Protein AF-A0A4Q0ZI10-F1 (afdb_monomer)

Mean predicted aligned error: 11.88 Å

Solvent-accessible surface area (backbone atoms only — not comparable to full-atom values): 21237 Å² total; per-residue (Å²): 135,79,87,71,70,82,77,55,60,79,70,40,54,77,77,42,49,92,31,51,46,81,50,98,59,22,42,35,40,39,65,46,79,42,56,95,40,67,41,63,69,38,67,67,49,51,52,46,52,50,51,53,43,54,53,48,50,50,61,55,42,74,75,45,93,69,91,76,90,76,72,87,70,71,38,37,42,35,36,36,51,48,44,45,38,29,43,36,31,68,70,36,78,41,59,39,31,39,37,42,33,68,66,56,88,39,81,83,46,70,76,54,60,30,53,34,40,38,38,32,54,26,38,28,62,17,35,44,36,38,34,80,82,84,81,77,68,86,72,69,45,37,31,46,31,42,39,39,31,53,27,39,30,60,26,42,37,36,40,29,32,30,38,31,48,29,37,40,40,34,48,32,40,30,53,25,36,39,34,35,38,48,17,34,41,52,23,5,67,54,95,93,36,85,40,50,30,48,40,32,45,29,38,33,51,21,43,40,34,35,32,49,18,37,32,57,24,29,37,34,33,40,55,20,38,32,59,24,49,36,34,34,32,44,17,35,22,53,28,10,47,40,44,83,47,39,48,69,72,45,70,55,40,57,58,71,48,40,41,53,87,34,74,55,3,53,75,57,29,51,43,61,32,27,48,53,54,20,50,36,28,49,75,70,69,37,52,61,64,17,53,55,30,48,48,52,22,52,55,35,49,54,66,69,51,56,52,80,63,33,66,76,63,77,70,70,61,70,66,64,54,52,57,46,49,55,46,52,50,40,42,76,40,16,58,66,35,66,36,37,67,52,18,52,51,48,49,53,48,52,10,49,51,51,36,57,76,69,70,48,74,59,55,54,93,92,36,80,36,60,65,63,42,51,46,61,61,43,87,82,62,56,60,75,79,41,81,66,36,65,65,61,47,50,52,53,51,54,52,50,53,51,40,52,52,43,29,54,48,7,44,52,56,75,66,51,125

Structure (mmCIF, N/CA/C/O backbone):
data_AF-A0A4Q0ZI10-F1
#
_entry.id   AF-A0A4Q0ZI10-F1
#
loop_
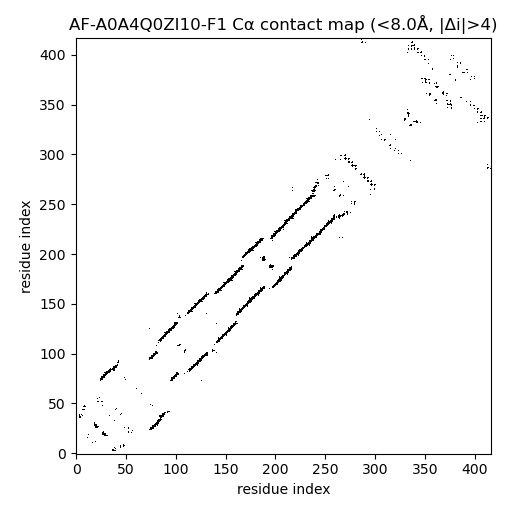_atom_site.group_PDB
_atom_site.id
_atom_site.type_symbol
_atom_site.label_atom_id
_atom_site.label_alt_id
_atom_site.label_comp_id
_atom_site.label_asym_id
_atom_site.label_entity_id
_atom_site.label_seq_id
_atom_site.pdbx_PDB_ins_code
_atom_site.Cartn_x
_atom_site.Cartn_y
_atom_site.Cartn_z
_atom_site.occupancy
_atom_site.B_iso_or_equiv
_atom_site.auth_seq_id
_atom_site.auth_comp_id
_atom_site.auth_asym_id
_atom_site.auth_atom_id
_atom_site.pdbx_PDB_model_num
ATOM 1 N N . MET A 1 1 ? 3.842 -0.260 34.507 1.00 28.00 1 MET A N 1
ATOM 2 C CA . MET A 1 1 ? 2.414 -0.324 34.875 1.00 28.00 1 MET A CA 1
ATOM 3 C C . MET A 1 1 ? 1.995 1.077 35.275 1.00 28.00 1 MET A C 1
ATOM 5 O O . MET A 1 1 ? 2.098 1.433 36.440 1.00 28.00 1 MET A O 1
ATOM 9 N N . GLU A 1 2 ? 1.650 1.911 34.297 1.00 27.67 2 GLU A N 1
ATOM 10 C CA . GLU A 1 2 ? 0.972 3.178 34.580 1.00 27.67 2 GLU A CA 1
ATOM 11 C C . GLU A 1 2 ? -0.482 2.866 34.932 1.00 27.67 2 GLU A C 1
ATOM 13 O O . GLU A 1 2 ? -1.089 1.981 34.328 1.00 27.67 2 GLU A O 1
ATOM 18 N N . ASN A 1 3 ? -1.009 3.549 35.946 1.00 25.42 3 ASN A N 1
ATOM 19 C CA . ASN A 1 3 ? -2.356 3.347 36.463 1.00 25.42 3 ASN A CA 1
ATOM 20 C C . ASN A 1 3 ? -3.404 3.578 35.359 1.00 25.42 3 ASN A C 1
ATOM 22 O O . ASN A 1 3 ? -3.768 4.717 35.067 1.00 25.42 3 ASN A O 1
ATOM 26 N N . LEU A 1 4 ? -3.907 2.491 34.769 1.00 32.28 4 LEU A N 1
ATOM 27 C CA . LEU A 1 4 ? -5.128 2.482 33.966 1.00 32.28 4 LEU A CA 1
ATOM 28 C C . LEU A 1 4 ? -6.289 2.862 34.891 1.00 32.28 4 LEU A C 1
ATOM 30 O O . LEU A 1 4 ? -6.751 2.050 35.691 1.00 32.28 4 LEU A O 1
ATOM 34 N N . LYS A 1 5 ? -6.745 4.116 34.827 1.00 37.66 5 LYS A N 1
ATOM 35 C CA . LYS A 1 5 ? -8.035 4.482 35.415 1.00 37.66 5 LYS A CA 1
ATOM 36 C C . LYS A 1 5 ? -9.117 3.828 34.563 1.00 37.66 5 LYS A C 1
ATOM 38 O O . LYS A 1 5 ? -9.293 4.187 33.404 1.00 37.66 5 LYS A O 1
ATOM 43 N N . ILE A 1 6 ? -9.808 2.854 35.144 1.00 42.22 6 ILE A N 1
ATOM 44 C CA . ILE A 1 6 ? -10.979 2.224 34.537 1.00 42.22 6 ILE A CA 1
ATOM 45 C C . ILE A 1 6 ? -12.059 3.304 34.428 1.00 42.22 6 ILE A C 1
ATOM 47 O O . ILE A 1 6 ? -12.476 3.873 35.437 1.00 42.22 6 ILE A O 1
ATOM 51 N N . PHE A 1 7 ? -12.457 3.626 33.200 1.00 46.78 7 PHE A N 1
ATOM 52 C CA . PHE A 1 7 ? -13.533 4.571 32.931 1.00 46.78 7 PHE A CA 1
ATOM 53 C C . PHE A 1 7 ? -14.871 3.927 33.317 1.00 46.78 7 PHE A C 1
ATOM 55 O O . PHE A 1 7 ? -15.153 2.804 32.899 1.00 46.78 7 PHE A O 1
ATOM 62 N N . ASP A 1 8 ? -15.670 4.621 34.130 1.00 53.69 8 ASP A N 1
ATOM 63 C CA . ASP A 1 8 ? -16.964 4.135 34.610 1.00 53.69 8 ASP A CA 1
ATOM 64 C C . ASP A 1 8 ? -18.114 4.979 34.043 1.00 53.69 8 ASP A C 1
ATOM 66 O O . ASP A 1 8 ? -18.379 6.097 34.490 1.00 53.69 8 ASP A O 1
ATOM 70 N N . ILE A 1 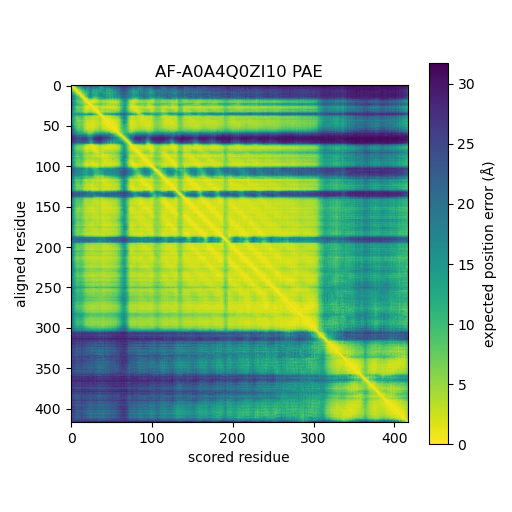9 ? -18.815 4.420 33.058 1.00 54.38 9 ILE A N 1
ATOM 71 C CA . ILE A 1 9 ? -19.939 5.048 32.358 1.00 54.38 9 ILE A CA 1
ATOM 72 C C . ILE A 1 9 ? -21.103 5.369 33.301 1.00 54.38 9 ILE A C 1
ATOM 74 O O . ILE A 1 9 ? -21.800 6.348 33.056 1.00 54.38 9 ILE A O 1
ATOM 78 N N . GLN A 1 10 ? -21.315 4.624 34.395 1.00 49.50 10 GLN A N 1
ATOM 79 C CA . GLN A 1 10 ? -22.439 4.903 35.306 1.00 4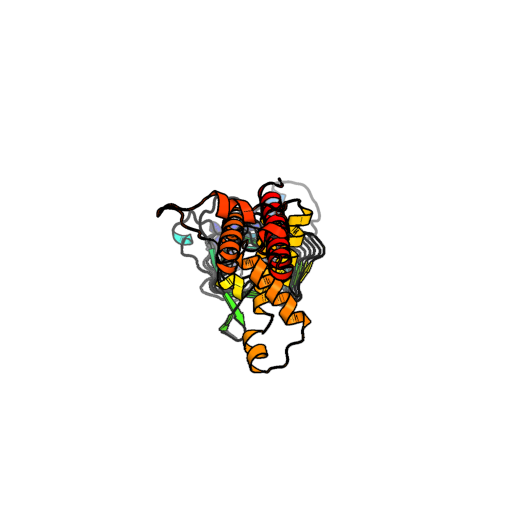9.50 10 GLN A CA 1
ATOM 80 C C . GLN A 1 10 ? -22.256 6.228 36.059 1.00 49.50 10 GLN A C 1
ATOM 82 O O . GLN A 1 10 ? -23.202 7.006 36.193 1.00 49.50 10 GLN A O 1
ATOM 87 N N . ASN A 1 11 ? -21.024 6.532 36.471 1.00 49.50 11 ASN A N 1
ATOM 88 C CA . ASN A 1 11 ? -20.664 7.840 37.020 1.00 49.50 11 ASN A CA 1
ATOM 89 C C . ASN A 1 11 ? -20.583 8.924 35.927 1.00 49.50 11 ASN A C 1
ATOM 91 O O . ASN A 1 11 ? -20.808 10.101 36.197 1.00 49.50 11 ASN A O 1
ATOM 95 N N . PHE A 1 12 ? -20.314 8.534 34.678 1.00 51.00 12 PHE A N 1
ATOM 96 C CA . PHE A 1 12 ? -20.244 9.446 33.537 1.00 51.00 12 PHE A CA 1
ATOM 97 C C . PHE A 1 12 ? -21.630 9.934 33.071 1.00 51.00 12 PHE A C 1
ATOM 99 O O . PHE A 1 12 ? -21.793 11.112 32.762 1.00 51.00 12 PHE A O 1
ATOM 106 N N . THR A 1 13 ? -22.660 9.077 33.097 1.00 50.62 13 THR A N 1
ATOM 107 C CA . THR A 1 13 ? -24.031 9.426 32.669 1.00 50.62 13 THR A CA 1
ATOM 108 C C . THR A 1 13 ? -24.703 10.510 33.517 1.00 50.62 13 THR A C 1
ATOM 110 O O . THR A 1 13 ? -25.575 11.210 33.011 1.00 50.62 13 THR A O 1
ATOM 113 N N . SER A 1 14 ? -24.303 10.690 34.781 1.00 51.66 14 SER A N 1
ATOM 114 C CA . SER A 1 14 ? -24.867 11.726 35.661 1.00 51.66 14 SER A CA 1
ATOM 115 C C . SER A 1 14 ? -24.139 13.072 35.571 1.00 51.66 14 SER A C 1
ATOM 117 O O . SER A 1 14 ? -24.753 14.099 35.841 1.00 51.66 14 SER A O 1
ATOM 119 N N . SER A 1 15 ? -22.854 13.090 35.188 1.00 46.22 15 SER A N 1
ATOM 120 C CA . SER A 1 15 ? -22.046 14.319 35.059 1.00 46.22 15 SER A CA 1
ATOM 121 C C . SER A 1 15 ? -21.873 14.825 33.621 1.00 46.22 15 SER A C 1
ATOM 123 O O . SER A 1 15 ? -21.526 15.987 33.444 1.00 46.22 15 SER A O 1
ATOM 125 N N . TYR A 1 16 ? -22.125 13.994 32.602 1.00 55.31 16 TYR A N 1
ATOM 126 C CA . TYR A 1 16 ? -21.887 14.312 31.184 1.00 55.31 16 TYR A CA 1
ATOM 127 C C . TYR A 1 16 ? -23.064 13.919 30.276 1.00 55.31 16 TYR A C 1
ATOM 129 O O . TYR A 1 16 ? -22.864 13.541 29.121 1.00 55.31 16 TYR A O 1
ATOM 137 N N . SER A 1 17 ? -24.302 13.989 30.775 1.00 61.84 17 SER A N 1
ATOM 138 C CA . SER A 1 17 ? -25.505 13.636 30.000 1.00 61.84 17 SER A CA 1
ATOM 139 C C . SER A 1 17 ? -25.621 14.404 28.676 1.00 61.84 17 SER A C 1
ATOM 141 O O . SER A 1 17 ? -26.095 13.847 27.692 1.00 61.84 17 SER A O 1
ATOM 143 N N . GLU A 1 18 ? -25.122 15.641 28.615 1.00 71.81 18 GLU A N 1
ATOM 144 C CA . GLU A 1 18 ? -25.106 16.473 27.402 1.00 71.81 18 GLU A CA 1
ATOM 145 C C . GLU A 1 18 ? -24.192 15.922 26.291 1.00 71.81 18 GLU A C 1
ATOM 147 O O . GLU A 1 18 ? -24.381 16.230 25.115 1.00 71.81 18 GLU A O 1
ATOM 152 N N . HIS A 1 19 ? -23.229 15.069 26.649 1.00 79.88 19 HIS A N 1
ATOM 153 C CA . HIS A 1 19 ? -22.246 14.479 25.738 1.00 79.88 19 HIS A CA 1
ATOM 154 C C . HIS A 1 19 ? -22.613 13.068 25.280 1.00 79.88 19 HIS A C 1
ATOM 156 O O . HIS A 1 19 ? -21.929 12.512 24.422 1.00 79.88 19 HIS A O 1
ATOM 162 N N . ILE A 1 20 ? -23.655 12.462 25.850 1.00 84.06 20 ILE A N 1
ATOM 163 C CA . ILE A 1 20 ? -24.073 11.104 25.510 1.00 84.06 20 ILE A CA 1
ATOM 164 C C . ILE A 1 20 ? -25.429 11.154 24.828 1.00 84.06 20 ILE A C 1
ATOM 166 O O . ILE A 1 20 ? -26.425 11.590 25.401 1.00 84.06 20 ILE A O 1
ATOM 170 N N . ARG A 1 21 ? -25.488 10.623 23.610 1.00 85.19 21 ARG A N 1
ATOM 171 C CA . ARG A 1 21 ? -26.727 10.465 22.860 1.00 85.19 21 ARG A CA 1
ATOM 172 C C . ARG A 1 21 ? -26.992 8.994 22.590 1.00 85.19 21 ARG A C 1
ATOM 174 O O . ARG A 1 21 ? -26.249 8.333 21.869 1.00 85.19 21 ARG A O 1
ATOM 181 N N . PHE A 1 22 ? -28.101 8.494 23.114 1.00 84.06 22 PHE A N 1
ATOM 182 C CA . PHE A 1 22 ? -28.576 7.157 22.784 1.00 84.06 22 PHE A CA 1
ATOM 183 C C . PHE A 1 22 ? -29.289 7.162 21.432 1.00 84.06 22 PHE A C 1
ATOM 185 O O . PHE A 1 22 ? -30.086 8.050 21.119 1.00 84.06 22 PHE A O 1
ATOM 192 N N . LYS A 1 23 ? -28.971 6.162 20.616 1.00 81.62 23 LYS A N 1
ATOM 193 C CA . LYS A 1 23 ? -29.624 5.856 19.345 1.00 81.62 23 LYS A CA 1
ATOM 194 C C . LYS A 1 23 ? -30.347 4.522 19.499 1.00 81.62 23 LYS A C 1
ATOM 196 O O . LYS A 1 23 ? -30.020 3.731 20.379 1.00 81.62 23 LYS A O 1
ATOM 201 N N . LYS A 1 24 ? -31.297 4.244 18.605 1.00 73.38 24 LYS A N 1
ATOM 202 C CA . LYS A 1 24 ? -32.014 2.959 18.573 1.00 73.38 24 LYS A CA 1
ATOM 203 C C . LYS A 1 24 ? -31.049 1.759 18.601 1.00 73.38 24 LYS A C 1
ATOM 205 O O . LYS A 1 24 ? -31.244 0.805 19.357 1.00 73.38 24 LYS A O 1
ATOM 210 N N . ASP A 1 25 ? -29.959 1.875 17.847 1.00 82.75 25 ASP A N 1
ATOM 211 C CA . ASP A 1 25 ? -29.010 0.784 17.619 1.00 82.75 25 ASP A CA 1
ATOM 212 C C . ASP A 1 25 ? -27.670 0.991 18.341 1.00 82.75 25 ASP A C 1
ATOM 214 O O . ASP A 1 25 ? -26.714 0.261 18.091 1.00 82.75 25 ASP A O 1
ATOM 218 N N . GLY A 1 26 ? -27.558 1.977 19.242 1.00 89.00 26 GLY A N 1
ATOM 219 C CA . GLY A 1 26 ? -26.256 2.283 19.824 1.00 89.00 26 GLY A CA 1
ATOM 220 C C . GLY A 1 26 ? -26.166 3.497 20.737 1.00 89.00 26 GLY A C 1
ATOM 221 O O . GLY A 1 26 ? -27.158 4.058 21.198 1.00 89.00 26 GLY A O 1
ATOM 222 N N . ILE A 1 27 ? -24.930 3.905 20.988 1.00 90.12 27 ILE A N 1
ATOM 223 C CA . ILE A 1 27 ? -24.558 5.045 21.819 1.00 90.12 27 ILE A CA 1
ATOM 224 C C . ILE A 1 27 ? -23.553 5.914 21.065 1.00 90.12 27 ILE A C 1
ATOM 226 O O . ILE A 1 27 ? -22.603 5.421 20.459 1.00 90.12 27 ILE A O 1
ATOM 230 N N . GLU A 1 28 ? -23.770 7.220 21.104 1.00 91.00 28 GLU A N 1
ATOM 231 C CA . GLU A 1 28 ? -22.829 8.226 20.634 1.00 91.00 28 GLU A CA 1
ATOM 232 C C . GLU A 1 28 ? -22.304 9.009 21.837 1.00 91.00 28 GLU A C 1
ATOM 234 O O . GLU A 1 28 ? -23.081 9.498 22.656 1.00 91.00 28 GLU A O 1
ATOM 239 N N . ILE A 1 29 ? -20.984 9.100 21.940 1.00 89.69 29 ILE A N 1
ATOM 240 C CA . ILE A 1 29 ? -20.258 9.866 22.946 1.00 89.69 29 ILE A CA 1
ATOM 241 C C . ILE A 1 29 ? -19.563 11.000 22.198 1.00 89.69 29 ILE A C 1
ATOM 243 O O . ILE A 1 29 ? -18.750 10.736 21.313 1.00 89.69 29 ILE A O 1
ATOM 247 N N . SER A 1 30 ? -19.893 12.242 22.540 1.00 87.56 30 SER A N 1
ATOM 248 C CA . SER A 1 30 ? -19.529 13.428 21.767 1.00 87.56 30 SER A CA 1
ATOM 249 C C . SER A 1 30 ? -18.726 14.440 22.581 1.00 87.56 30 SER A C 1
ATOM 251 O O . SER A 1 30 ? -19.119 14.809 23.684 1.00 87.56 30 SER A O 1
ATOM 253 N N . CYS A 1 31 ? -17.617 14.934 22.025 1.00 82.81 31 CYS A N 1
ATOM 254 C CA . CYS A 1 31 ? -16.798 16.019 22.594 1.00 82.81 31 CYS A CA 1
ATOM 255 C C . CYS A 1 31 ? -16.247 15.743 24.009 1.00 82.81 31 CYS A C 1
ATOM 257 O O . CYS A 1 31 ? -16.017 16.665 24.789 1.00 82.81 31 CYS A O 1
ATOM 259 N N . VAL A 1 32 ? -16.031 14.470 24.350 1.00 82.31 32 VAL A N 1
ATOM 260 C CA . VAL A 1 32 ? -15.429 14.068 25.631 1.00 82.31 32 VAL A CA 1
ATOM 261 C C . VAL A 1 32 ? -13.906 14.091 25.537 1.00 82.31 32 VAL A C 1
ATOM 263 O O . VAL A 1 32 ? -13.332 13.550 24.591 1.00 82.31 32 VAL A O 1
ATOM 266 N N . ASP A 1 33 ? -13.252 14.681 26.537 1.00 82.25 33 ASP A N 1
ATOM 267 C CA . ASP A 1 33 ? -11.798 14.664 26.670 1.00 82.25 33 ASP A CA 1
ATOM 268 C C . ASP A 1 33 ? -11.329 13.469 27.524 1.00 82.25 33 ASP A C 1
ATOM 270 O O . ASP A 1 33 ? -11.471 13.455 28.749 1.00 82.25 33 ASP A O 1
ATOM 274 N N . PHE A 1 34 ? -10.751 12.462 26.866 1.00 79.19 34 PHE A N 1
ATOM 275 C CA . PHE A 1 34 ? -10.130 11.297 27.499 1.00 79.19 34 PHE A CA 1
ATOM 276 C C . PHE A 1 34 ? -8.624 11.486 27.756 1.00 79.19 34 PHE A C 1
ATOM 278 O O . PHE A 1 34 ? -7.974 10.561 28.245 1.00 79.19 34 PHE A O 1
ATOM 285 N N . ASN A 1 35 ? -8.042 12.657 27.462 1.00 72.88 35 ASN A N 1
ATOM 286 C CA . ASN A 1 35 ? -6.590 12.875 27.447 1.00 72.88 35 ASN A CA 1
ATOM 287 C C . ASN A 1 35 ? -5.902 12.647 28.797 1.00 72.88 35 ASN A C 1
ATOM 289 O O . ASN A 1 35 ? -4.712 12.328 28.839 1.00 72.88 35 ASN A O 1
ATOM 293 N N . ASN A 1 36 ? -6.643 12.767 29.900 1.00 63.75 36 ASN A N 1
ATOM 294 C CA . ASN A 1 36 ? -6.121 12.571 31.253 1.00 63.75 36 ASN A CA 1
ATOM 295 C C . ASN A 1 36 ? -5.800 11.099 31.584 1.00 63.75 36 ASN A C 1
ATOM 297 O O . ASN A 1 36 ? -5.317 10.815 32.684 1.00 63.75 36 ASN A O 1
ATOM 301 N N . THR A 1 37 ? -6.084 10.157 30.677 1.00 64.88 37 THR A N 1
ATOM 302 C CA . THR A 1 37 ? -5.908 8.712 30.885 1.00 64.88 37 THR A CA 1
ATOM 303 C C . THR A 1 37 ? -5.580 7.979 29.582 1.00 64.88 37 THR A C 1
ATOM 305 O O . THR A 1 37 ? -6.057 8.352 28.515 1.00 64.88 37 THR A O 1
ATOM 308 N N . ASN A 1 38 ? -4.821 6.882 29.660 1.00 74.56 38 ASN A N 1
ATOM 309 C CA . ASN A 1 38 ? -4.748 5.918 28.558 1.00 74.56 38 ASN A CA 1
ATOM 310 C C . ASN A 1 38 ? -6.126 5.263 28.395 1.00 74.56 38 ASN A C 1
ATOM 312 O O . ASN A 1 38 ? -6.563 4.544 29.296 1.00 74.56 38 ASN A O 1
ATOM 316 N N . PHE A 1 39 ? -6.815 5.519 27.279 1.00 86.31 39 PHE A N 1
ATOM 317 C CA . PHE A 1 39 ? -8.137 4.952 27.040 1.00 86.31 39 PHE A CA 1
ATOM 318 C C . PHE A 1 39 ? -8.002 3.486 26.615 1.00 86.31 39 PHE A C 1
ATOM 320 O O . PHE A 1 39 ? -7.375 3.159 25.603 1.00 86.31 39 PHE A O 1
ATOM 327 N N . SER A 1 40 ? -8.579 2.596 27.417 1.00 88.62 40 SER A N 1
ATOM 328 C CA . SER A 1 40 ? -8.694 1.171 27.117 1.00 88.62 40 SER A CA 1
ATOM 329 C C . SER A 1 40 ? -10.088 0.912 26.564 1.00 88.62 40 SER A C 1
ATOM 331 O O . SER A 1 40 ? -11.078 1.061 27.280 1.00 88.62 40 SER A O 1
ATOM 333 N N . LEU A 1 41 ? -10.170 0.534 25.290 1.00 89.06 41 LEU A N 1
ATOM 334 C CA . LEU A 1 41 ? -11.407 0.018 24.716 1.00 89.06 41 LEU A CA 1
ATOM 335 C C . LEU A 1 41 ? -11.447 -1.488 24.988 1.00 89.06 41 LEU A C 1
ATOM 337 O O . LEU A 1 41 ? -11.023 -2.309 24.175 1.00 89.06 41 LEU A O 1
ATOM 341 N N . ASP A 1 42 ? -11.920 -1.827 26.182 1.00 89.75 42 ASP A N 1
ATOM 342 C CA . ASP A 1 42 ? -12.027 -3.195 26.672 1.00 89.75 42 ASP A CA 1
ATOM 343 C C . ASP A 1 42 ? -13.481 -3.656 26.827 1.00 89.75 42 ASP A C 1
ATOM 345 O O . ASP A 1 42 ? -14.447 -2.891 26.750 1.00 89.75 42 ASP A O 1
ATOM 349 N N . ASN A 1 43 ? -13.638 -4.955 27.067 1.00 85.75 43 ASN A N 1
ATOM 350 C CA . ASN A 1 43 ? -14.931 -5.571 27.321 1.00 85.75 43 ASN A CA 1
ATOM 351 C C . ASN A 1 43 ? -15.659 -4.967 28.530 1.00 85.75 43 ASN A C 1
ATOM 353 O O . ASN A 1 43 ? -16.886 -5.032 28.571 1.00 85.75 43 ASN A O 1
ATOM 357 N N . HIS A 1 44 ? -14.956 -4.399 29.517 1.00 86.94 44 HIS A N 1
ATOM 358 C CA . HIS A 1 44 ? -15.615 -3.745 30.646 1.00 86.94 44 HIS A CA 1
ATOM 359 C C . HIS A 1 44 ? -16.332 -2.477 30.171 1.00 86.94 44 HIS A C 1
ATOM 361 O O . HIS A 1 44 ? -17.547 -2.377 30.353 1.00 86.94 44 HIS A O 1
ATOM 367 N N . PHE A 1 45 ? -15.624 -1.578 29.482 1.00 88.31 45 PHE A N 1
ATOM 368 C CA . PHE A 1 45 ? -16.203 -0.375 28.882 1.00 88.31 45 PHE A CA 1
ATOM 369 C C . PHE A 1 45 ? -17.347 -0.717 27.914 1.00 88.31 45 PHE A C 1
ATOM 371 O O . PHE A 1 45 ? -18.453 -0.189 28.030 1.00 88.31 45 PHE A O 1
ATOM 378 N N . ILE A 1 46 ? -17.129 -1.673 27.006 1.00 88.06 46 ILE A N 1
ATOM 379 C CA . ILE A 1 46 ? -18.140 -2.088 26.022 1.00 88.06 46 ILE A CA 1
ATOM 380 C C . ILE A 1 46 ? -19.394 -2.644 26.711 1.00 88.06 46 ILE A C 1
ATOM 382 O O . ILE A 1 46 ? -20.520 -2.296 26.348 1.00 88.06 46 ILE A O 1
ATOM 386 N N . ASN A 1 47 ? -19.237 -3.474 27.745 1.00 86.75 47 ASN A N 1
ATOM 387 C CA . ASN A 1 47 ? -20.379 -4.006 28.487 1.00 86.75 47 ASN A CA 1
ATOM 388 C C . ASN A 1 47 ? -21.134 -2.919 29.256 1.00 86.75 47 ASN A C 1
ATOM 390 O O . ASN A 1 47 ? -22.350 -3.032 29.425 1.00 86.75 47 ASN A O 1
ATOM 394 N N . GLN A 1 48 ? -20.452 -1.869 29.713 1.00 86.81 48 GLN A N 1
ATOM 395 C CA . GLN A 1 48 ? -21.119 -0.713 30.298 1.00 86.81 48 GLN A CA 1
ATOM 396 C C . GLN A 1 48 ? -21.934 0.062 29.251 1.00 86.81 48 GLN A C 1
ATOM 398 O O . GLN A 1 48 ? -23.102 0.352 29.513 1.00 86.81 48 GLN A O 1
ATOM 403 N N . CYS A 1 49 ? -21.391 0.295 28.048 1.00 87.19 49 CYS A N 1
ATOM 404 C CA . CYS A 1 49 ? -22.150 0.860 26.924 1.00 87.19 49 CYS A CA 1
ATOM 405 C C . CYS A 1 49 ? -23.406 0.031 26.627 1.00 87.19 49 CYS A C 1
ATOM 407 O O . CYS A 1 49 ? -24.506 0.574 26.569 1.00 87.19 49 CYS A O 1
ATOM 409 N N . ARG A 1 50 ? -23.273 -1.299 26.521 1.00 86.06 50 ARG A N 1
ATOM 410 C CA . ARG A 1 50 ? -24.417 -2.202 26.297 1.00 86.06 50 ARG A CA 1
ATOM 411 C C . ARG A 1 50 ? -25.471 -2.097 27.389 1.00 86.06 50 ARG A C 1
ATOM 413 O O . ARG A 1 50 ? -26.658 -2.059 27.087 1.00 86.06 50 ARG A O 1
ATOM 420 N N . LYS A 1 51 ? -25.064 -2.063 28.662 1.00 85.44 51 LYS A N 1
ATOM 421 C CA . LYS A 1 51 ? -26.002 -1.904 29.784 1.00 85.44 51 LYS A CA 1
ATOM 422 C C . LYS A 1 51 ? -26.767 -0.586 29.681 1.00 85.44 51 LYS A C 1
ATOM 424 O O . LYS A 1 51 ? -27.982 -0.607 29.848 1.00 85.44 51 LYS A O 1
ATOM 429 N N . ALA A 1 52 ? -26.077 0.510 29.366 1.00 83.50 52 ALA A N 1
ATOM 430 C CA . ALA A 1 52 ? -26.691 1.825 29.206 1.00 83.50 52 ALA A CA 1
ATOM 431 C C . ALA A 1 52 ? -27.683 1.854 28.028 1.00 83.50 52 ALA A C 1
ATOM 433 O O . ALA A 1 52 ? -28.833 2.245 28.207 1.00 83.50 52 ALA A O 1
ATOM 434 N N . VAL A 1 53 ? -27.289 1.335 26.858 1.00 84.38 53 VAL A N 1
ATOM 435 C CA . VAL A 1 53 ? -28.171 1.229 25.680 1.00 84.38 53 VAL A CA 1
ATOM 436 C C . VAL A 1 53 ? -29.398 0.366 25.981 1.00 84.38 53 VAL A C 1
ATOM 438 O O . VAL A 1 53 ? -30.518 0.764 25.680 1.00 84.38 53 VAL A O 1
ATOM 441 N N . ASN A 1 54 ? -29.221 -0.790 26.625 1.00 82.25 54 ASN A N 1
ATOM 442 C CA . ASN A 1 54 ? -30.333 -1.681 26.968 1.00 82.25 54 ASN A CA 1
ATOM 443 C C . ASN A 1 54 ? -31.284 -1.074 28.008 1.00 82.25 54 ASN A C 1
ATOM 445 O O . ASN A 1 54 ? -32.485 -1.342 27.973 1.00 82.25 54 ASN A O 1
ATOM 449 N N . GLN A 1 55 ? -30.766 -0.276 28.943 1.00 81.00 55 GLN A N 1
ATOM 450 C CA . GLN A 1 55 ? -31.593 0.449 29.902 1.00 81.00 55 GLN A CA 1
ATOM 451 C C . GLN A 1 55 ? -32.446 1.506 29.195 1.00 81.00 55 GLN A C 1
ATOM 453 O O . GLN A 1 55 ? -33.650 1.564 29.436 1.00 81.00 55 GLN A O 1
ATOM 458 N N . GLU A 1 56 ? -31.866 2.263 28.264 1.00 79.19 56 GLU A N 1
ATOM 459 C CA . GLU A 1 56 ? -32.630 3.236 27.481 1.00 79.19 56 GLU A CA 1
ATOM 460 C C . GLU A 1 56 ? -33.622 2.579 26.523 1.00 79.19 56 GLU A C 1
ATOM 462 O O . GLU A 1 56 ? -34.769 3.009 26.447 1.00 79.19 56 GLU A O 1
ATOM 467 N N . ARG A 1 57 ? -33.260 1.471 25.862 1.00 77.94 57 ARG A N 1
ATOM 468 C CA . ARG A 1 57 ? -34.209 0.681 25.054 1.00 77.94 57 ARG A CA 1
ATOM 469 C C . ARG A 1 57 ? -35.436 0.271 25.861 1.00 77.94 57 ARG A C 1
ATOM 471 O O . ARG A 1 57 ? -36.548 0.359 25.351 1.00 77.94 57 ARG A O 1
ATOM 478 N N . ARG A 1 58 ? -35.262 -0.121 27.129 1.00 72.81 58 ARG A N 1
ATOM 479 C CA . ARG A 1 58 ? -36.392 -0.433 28.018 1.00 72.81 58 ARG A CA 1
ATOM 480 C C . ARG A 1 58 ? -37.273 0.788 28.271 1.00 72.81 58 ARG A C 1
ATOM 482 O O . ARG A 1 58 ? -38.492 0.652 28.201 1.00 72.81 58 ARG A O 1
ATOM 489 N N . ASN A 1 59 ? -36.681 1.963 28.487 1.00 68.12 59 ASN A N 1
ATOM 490 C CA . ASN A 1 59 ? -37.424 3.220 28.620 1.00 68.12 59 ASN A CA 1
ATOM 491 C C . ASN A 1 59 ? -38.216 3.551 27.342 1.00 68.12 59 ASN A C 1
ATOM 493 O O . ASN A 1 59 ? -39.383 3.924 27.434 1.00 68.12 59 ASN A O 1
ATOM 497 N N . PHE A 1 60 ? -37.627 3.342 26.158 1.00 63.28 60 PHE A N 1
ATOM 498 C CA . PHE A 1 60 ? -38.316 3.500 24.870 1.00 63.28 60 PHE A CA 1
ATOM 499 C C . PHE A 1 60 ? -39.439 2.468 24.674 1.00 63.28 60 PHE A C 1
ATOM 501 O O . PHE A 1 60 ? -40.537 2.828 24.266 1.00 63.28 60 PHE A O 1
ATOM 508 N N . SER A 1 61 ? -39.210 1.199 25.020 1.00 57.94 61 SER A N 1
ATOM 509 C CA . SER A 1 61 ? -40.217 0.132 24.903 1.00 57.94 61 SER A CA 1
ATOM 510 C C . SER A 1 61 ? -41.370 0.261 25.908 1.00 57.94 61 SER A C 1
ATOM 512 O O . SER A 1 61 ? -42.463 -0.225 25.659 1.00 57.94 61 SER A O 1
ATOM 514 N N . LEU A 1 62 ? -41.188 0.963 27.032 1.00 51.75 62 LEU A N 1
ATOM 515 C CA . LEU A 1 62 ? -42.294 1.289 27.942 1.00 51.75 62 LEU A CA 1
ATOM 516 C C . LEU A 1 62 ? -43.276 2.314 27.338 1.00 51.75 62 LEU A C 1
ATOM 518 O O . LEU A 1 62 ? -44.408 2.409 27.809 1.00 51.75 62 LEU A O 1
ATOM 522 N N . LEU A 1 63 ? -42.877 3.039 26.284 1.00 49.41 63 LEU A N 1
ATOM 523 C CA . LEU A 1 63 ? -43.755 3.887 25.466 1.00 49.41 63 LEU A CA 1
ATOM 524 C C . LEU A 1 63 ? -44.420 3.126 24.302 1.00 49.41 63 LEU A C 1
ATOM 526 O O . LEU A 1 63 ? -45.463 3.563 23.819 1.00 49.41 63 LEU A O 1
ATOM 530 N N . GLU A 1 64 ? -43.882 1.974 23.893 1.00 46.78 64 GLU A N 1
ATOM 531 C CA . GLU A 1 64 ? -44.442 1.106 22.850 1.00 46.78 64 GLU A CA 1
ATOM 532 C C . GLU A 1 64 ? -44.690 -0.305 23.406 1.00 46.78 64 GLU A C 1
ATOM 534 O O . GLU A 1 64 ? -43.820 -1.172 23.405 1.00 46.78 64 GLU A O 1
ATOM 539 N N . LEU A 1 65 ? -45.916 -0.536 23.889 1.00 43.59 65 LEU A N 1
ATOM 540 C CA . LEU A 1 65 ? -46.419 -1.838 24.339 1.00 43.59 65 LEU A CA 1
ATOM 541 C C . LEU A 1 65 ? -46.294 -2.913 23.240 1.00 43.59 65 LEU A C 1
ATOM 543 O O . LEU A 1 65 ? -47.251 -3.185 22.520 1.00 43.59 65 LEU A O 1
ATOM 547 N N . SER A 1 66 ? -45.157 -3.600 23.166 1.00 38.44 66 SER A N 1
ATOM 548 C CA . SER A 1 66 ? -45.108 -5.007 22.763 1.00 38.44 66 SER A CA 1
ATOM 549 C C . SER A 1 66 ? -43.779 -5.657 23.125 1.00 38.44 66 SER A C 1
ATOM 551 O O . SER A 1 66 ? -42.700 -5.147 22.847 1.00 38.44 66 SER A O 1
ATOM 553 N N . SER A 1 67 ? -43.917 -6.822 23.748 1.00 42.41 67 SER A N 1
ATOM 554 C CA . SER A 1 67 ? -42.891 -7.809 24.047 1.00 42.41 67 SER A CA 1
ATOM 555 C C . SER A 1 67 ? -42.011 -8.123 22.840 1.00 42.41 67 SER A C 1
ATOM 557 O O . SER A 1 67 ? -42.542 -8.259 21.748 1.00 42.41 67 SER A O 1
ATOM 559 N N . HIS A 1 68 ? -40.717 -8.366 23.062 1.00 38.97 68 HIS A N 1
ATOM 560 C CA . HIS A 1 68 ? -39.982 -9.531 22.551 1.00 38.97 68 HIS A CA 1
ATOM 561 C C . HIS A 1 68 ? -38.669 -9.701 23.339 1.00 38.97 68 HIS A C 1
ATOM 563 O O . HIS A 1 68 ? -38.028 -8.736 23.748 1.00 38.97 68 HIS A O 1
ATOM 569 N N . ASN A 1 69 ? -38.314 -10.957 23.615 1.00 41.31 69 ASN A N 1
ATOM 570 C CA . ASN A 1 69 ? -37.063 -11.351 24.262 1.00 41.31 69 ASN A CA 1
ATOM 571 C C . ASN A 1 69 ? -35.886 -11.038 23.323 1.00 41.31 69 ASN A C 1
ATOM 573 O O . ASN A 1 69 ? -35.616 -11.815 22.410 1.00 41.31 69 ASN A O 1
ATOM 577 N N . GLU A 1 70 ? -35.187 -9.925 23.538 1.00 45.03 70 GLU A N 1
ATOM 578 C CA . GLU A 1 70 ? -34.017 -9.566 22.732 1.00 45.03 70 GLU A CA 1
ATOM 579 C C . GLU A 1 70 ? -32.756 -10.267 23.256 1.00 45.03 70 GLU A C 1
ATOM 581 O O . GLU A 1 70 ? -32.181 -9.925 24.292 1.00 45.03 70 GLU A O 1
ATOM 586 N N . THR A 1 71 ? -32.315 -11.279 22.510 1.00 45.25 71 THR A N 1
ATOM 587 C CA . THR A 1 71 ? -30.911 -11.696 22.461 1.00 45.25 71 THR A CA 1
ATOM 588 C C . THR A 1 71 ? -30.046 -10.477 22.159 1.00 45.25 71 THR A C 1
ATOM 590 O O . THR A 1 71 ? -30.364 -9.764 21.215 1.00 45.25 71 THR A O 1
ATOM 593 N N . TYR A 1 72 ? -28.981 -10.254 22.940 1.00 52.25 72 TYR A N 1
ATOM 594 C CA . TYR A 1 72 ? -28.067 -9.110 22.828 1.00 52.25 72 TYR A CA 1
ATOM 595 C C . TYR A 1 72 ? -27.706 -8.790 21.371 1.00 52.25 72 TYR A C 1
ATOM 597 O O . TYR A 1 72 ? -26.817 -9.416 20.791 1.00 52.25 72 TYR A O 1
ATOM 605 N N . GLU A 1 73 ? -28.410 -7.824 20.783 1.00 71.88 73 GLU A N 1
ATOM 606 C CA . GLU A 1 73 ? -28.063 -7.298 19.476 1.00 71.88 73 GLU A CA 1
ATOM 607 C C . GLU A 1 73 ? -26.721 -6.581 19.574 1.00 71.88 73 GLU A C 1
ATOM 609 O O . GLU A 1 73 ? -26.403 -5.912 20.560 1.00 71.88 73 GLU A O 1
ATOM 614 N N . LYS A 1 74 ? -25.931 -6.748 18.520 1.00 82.75 74 LYS A N 1
ATOM 615 C CA . LYS A 1 74 ? -24.743 -5.952 18.250 1.00 82.75 74 LYS A CA 1
ATOM 616 C C . LYS A 1 74 ? -25.101 -4.464 18.333 1.00 82.75 74 LYS A C 1
ATOM 618 O O . LYS A 1 74 ? -26.015 -4.040 17.630 1.00 82.75 74 LYS A O 1
ATOM 623 N N . ILE A 1 75 ? -24.386 -3.689 19.150 1.00 90.00 75 ILE A N 1
ATOM 624 C CA . ILE A 1 75 ? -24.603 -2.238 19.251 1.00 90.00 75 ILE A CA 1
ATOM 625 C C . ILE A 1 75 ? -23.567 -1.457 18.438 1.00 90.00 75 ILE A C 1
ATOM 627 O O . ILE A 1 75 ? -22.480 -1.950 18.136 1.00 90.00 75 ILE A O 1
ATOM 631 N N . GLU A 1 76 ? -23.902 -0.220 18.093 1.00 92.62 76 GLU A N 1
ATOM 632 C CA . GLU A 1 76 ? -22.987 0.772 17.531 1.00 92.62 76 GLU A CA 1
ATOM 633 C C . GLU A 1 76 ? -22.465 1.691 18.650 1.00 92.62 76 GLU A C 1
ATOM 635 O O . GLU A 1 76 ? -23.240 2.305 19.381 1.00 92.62 76 GLU A O 1
ATOM 640 N N . ILE A 1 77 ? -21.144 1.785 18.798 1.00 93.31 77 ILE A N 1
ATOM 641 C CA . ILE A 1 77 ? -20.473 2.714 19.715 1.00 93.31 77 ILE A CA 1
ATOM 642 C C . ILE A 1 77 ? -19.734 3.746 18.866 1.00 93.31 77 ILE A C 1
ATOM 644 O O . ILE A 1 77 ? -18.764 3.418 18.179 1.00 93.31 77 ILE A O 1
ATOM 648 N N . VAL A 1 78 ? -20.192 4.995 18.920 1.00 92.31 78 VAL A N 1
ATOM 649 C CA . VAL A 1 78 ? -19.615 6.117 18.170 1.00 92.31 78 VAL A CA 1
ATOM 650 C C . VAL A 1 78 ? -18.938 7.082 19.130 1.00 92.31 78 VAL A C 1
ATOM 652 O O . VAL A 1 78 ? -19.579 7.612 20.031 1.00 92.31 78 VAL A O 1
ATOM 655 N N . PHE A 1 79 ? -17.660 7.354 18.907 1.00 90.00 79 PHE A N 1
ATOM 656 C CA . PHE A 1 79 ? -16.931 8.442 19.546 1.00 90.00 79 PHE A CA 1
ATOM 657 C C . PHE A 1 79 ? -16.828 9.595 18.555 1.00 90.00 79 PHE A C 1
ATOM 659 O O . PHE A 1 79 ? -16.048 9.504 17.610 1.00 90.00 79 PHE A O 1
ATOM 666 N N . LYS A 1 80 ? -17.606 10.660 18.743 1.00 87.88 80 LYS A N 1
ATOM 667 C CA . LYS A 1 80 ? -17.608 11.829 17.858 1.00 87.88 80 LYS A CA 1
ATOM 668 C C . LYS A 1 80 ? -16.849 12.988 18.508 1.00 87.88 80 LYS A C 1
ATOM 670 O O . LYS A 1 80 ? -17.187 13.417 19.602 1.00 87.88 80 LYS A O 1
ATOM 675 N N . ASN A 1 81 ? -15.823 13.530 17.858 1.00 83.19 81 ASN A N 1
ATOM 676 C CA . ASN A 1 81 ? -15.023 14.658 18.375 1.00 83.19 81 ASN A CA 1
ATOM 677 C C . ASN A 1 81 ? -14.404 14.422 19.764 1.00 83.19 81 ASN A C 1
ATOM 679 O O . ASN A 1 81 ? -14.085 15.370 20.479 1.00 83.19 81 ASN A O 1
ATOM 683 N N . CYS A 1 82 ? -14.237 13.166 20.173 1.00 84.00 82 CYS A N 1
ATOM 684 C CA . CYS A 1 82 ? -13.608 12.833 21.444 1.00 84.00 82 CYS A CA 1
ATOM 685 C C . CYS A 1 82 ? -12.092 13.021 21.356 1.00 84.00 82 CYS A C 1
ATOM 687 O O . CYS A 1 82 ? -11.461 12.579 20.396 1.00 84.00 82 CYS A O 1
ATOM 689 N N . LYS A 1 83 ? -11.488 13.641 22.371 1.00 82.31 83 LYS A N 1
ATOM 690 C CA . LYS A 1 83 ? -10.032 13.816 22.441 1.00 82.31 83 LYS A CA 1
ATOM 691 C C . LYS A 1 83 ? -9.433 12.587 23.112 1.00 82.31 83 LYS A C 1
ATOM 693 O O . LYS A 1 83 ? -9.830 12.248 24.223 1.00 82.31 83 LYS A O 1
ATOM 698 N N . PHE A 1 84 ? -8.502 11.914 22.443 1.00 83.69 84 PHE A N 1
ATOM 699 C CA . PHE A 1 84 ? -7.771 10.790 23.020 1.00 83.69 84 PHE A CA 1
ATOM 700 C C . PHE A 1 84 ? -6.275 11.052 22.921 1.00 83.69 84 PHE A C 1
ATOM 702 O O . PHE A 1 84 ? -5.763 11.278 21.824 1.00 83.69 84 PHE A O 1
ATOM 709 N N . THR A 1 85 ? -5.563 10.910 24.038 1.00 85.38 85 THR A N 1
ATOM 710 C CA . THR A 1 85 ? -4.102 10.818 24.007 1.00 85.38 85 THR A CA 1
ATOM 711 C C . THR A 1 85 ? -3.716 9.491 23.360 1.00 85.38 85 THR A C 1
ATOM 713 O O . THR A 1 85 ? -3.043 9.467 22.333 1.00 85.38 85 THR A O 1
ATOM 716 N N . ASN A 1 86 ? -4.202 8.383 23.932 1.00 89.25 86 ASN A N 1
ATOM 717 C CA . ASN A 1 86 ? -3.878 7.024 23.514 1.00 89.25 86 ASN A CA 1
ATOM 718 C C . ASN A 1 86 ? -5.136 6.145 23.535 1.00 89.25 86 ASN A C 1
ATOM 720 O O . ASN A 1 86 ? -5.888 6.190 24.509 1.00 89.25 86 ASN A O 1
ATOM 724 N N . ILE A 1 87 ? -5.314 5.304 22.515 1.00 91.81 87 ILE A N 1
ATOM 725 C CA . ILE A 1 87 ? -6.318 4.236 22.471 1.00 91.81 87 ILE A CA 1
ATOM 726 C C . ILE A 1 87 ? -5.603 2.892 22.470 1.00 91.81 87 ILE A C 1
ATOM 728 O O . ILE A 1 87 ? -4.728 2.631 21.642 1.00 91.81 87 ILE A O 1
ATOM 732 N N . THR A 1 88 ? -5.999 2.020 23.389 1.00 93.62 88 THR A N 1
ATOM 733 C CA . THR A 1 88 ? -5.457 0.668 23.508 1.00 93.62 88 THR A CA 1
ATOM 734 C C . THR A 1 88 ? -6.579 -0.362 23.490 1.00 93.62 88 THR A C 1
ATOM 736 O O . THR A 1 88 ? -7.568 -0.230 24.204 1.00 93.62 88 THR A O 1
ATOM 739 N N . VAL A 1 89 ? -6.420 -1.389 22.659 1.00 94.69 89 VAL A N 1
ATOM 740 C CA . VAL A 1 89 ? -7.257 -2.591 22.615 1.00 94.69 89 VAL A CA 1
ATOM 741 C C . VAL A 1 89 ? -6.307 -3.776 22.702 1.00 94.69 89 VAL A C 1
ATOM 743 O O . VAL A 1 89 ? -5.562 -4.036 21.759 1.00 94.69 89 VAL A O 1
ATOM 746 N N . ASN A 1 90 ? -6.284 -4.474 23.834 1.00 95.25 90 ASN A N 1
ATOM 747 C CA . ASN A 1 90 ? -5.422 -5.641 24.007 1.00 95.25 90 ASN A CA 1
ATOM 748 C C . ASN A 1 90 ? -6.216 -6.840 24.508 1.00 95.25 90 ASN A C 1
ATOM 750 O O . ASN A 1 90 ? -6.932 -6.712 25.499 1.00 95.25 90 ASN A O 1
ATOM 754 N N . GLU A 1 91 ? -6.048 -7.994 23.863 1.00 95.56 91 GLU A N 1
ATOM 755 C CA . GLU A 1 91 ? -6.662 -9.263 24.283 1.00 95.56 91 GLU A CA 1
ATOM 756 C C . GLU A 1 91 ? -8.198 -9.193 24.379 1.00 95.56 91 GLU A C 1
ATOM 758 O O . GLU A 1 91 ? -8.814 -9.764 25.280 1.00 95.56 91 GLU A O 1
ATOM 763 N N . GLN A 1 92 ? -8.837 -8.475 23.448 1.00 94.69 92 GLN A N 1
ATOM 764 C CA . GLN A 1 92 ? -10.289 -8.277 23.448 1.00 94.69 92 GLN A CA 1
ATOM 765 C C . GLN A 1 92 ? -10.999 -9.073 22.352 1.00 94.69 92 GLN A C 1
ATOM 767 O O . GLN A 1 92 ? -10.450 -9.348 21.286 1.00 94.69 92 GLN A O 1
ATOM 772 N N . ILE A 1 93 ? -12.269 -9.399 22.608 1.00 94.69 93 ILE A N 1
ATOM 773 C CA . ILE A 1 93 ? -13.204 -9.935 21.613 1.00 94.69 93 ILE A CA 1
ATOM 774 C C . ILE A 1 93 ? -14.371 -8.956 21.513 1.00 94.69 93 ILE A C 1
ATOM 776 O O . ILE A 1 93 ? -15.274 -8.967 22.347 1.00 94.69 93 ILE A O 1
ATOM 780 N N . ILE A 1 94 ? -14.346 -8.111 20.487 1.00 92.56 94 ILE A N 1
ATOM 781 C CA . ILE A 1 94 ? -15.298 -7.017 20.297 1.00 92.56 94 ILE A CA 1
ATOM 782 C C . ILE A 1 94 ? -16.360 -7.457 19.292 1.00 92.56 94 ILE A C 1
ATOM 784 O O . ILE A 1 94 ? -16.065 -7.684 18.119 1.00 92.56 94 ILE A O 1
ATOM 788 N N . GLN A 1 95 ? -17.602 -7.601 19.758 1.00 93.12 95 GLN A N 1
ATOM 789 C CA . GLN A 1 95 ? -18.742 -7.956 18.897 1.00 93.12 95 GLN A CA 1
ATOM 790 C C . GLN A 1 95 ? -19.393 -6.734 18.241 1.00 93.12 95 GLN A C 1
ATOM 792 O O . GLN A 1 95 ? -19.990 -6.855 17.175 1.00 93.12 95 GLN A O 1
ATOM 797 N N . ASP A 1 96 ? -19.265 -5.573 18.878 1.00 93.50 96 ASP A N 1
ATOM 798 C CA . ASP A 1 96 ? -19.967 -4.338 18.532 1.00 93.50 96 ASP A CA 1
ATOM 799 C C . ASP A 1 96 ? -19.269 -3.560 17.418 1.00 93.50 96 ASP A C 1
ATOM 801 O O . ASP A 1 96 ? -18.061 -3.696 17.213 1.00 93.50 96 ASP A O 1
ATOM 805 N N . ASP A 1 97 ? -20.037 -2.743 16.697 1.00 94.56 97 ASP A N 1
ATOM 806 C CA . ASP A 1 97 ? -19.464 -1.808 15.733 1.00 94.56 97 ASP A CA 1
ATOM 807 C C . ASP A 1 97 ? -18.853 -0.618 16.491 1.00 94.56 97 ASP A C 1
ATOM 809 O O . ASP A 1 97 ? -19.525 0.027 17.295 1.00 94.56 97 ASP A O 1
ATOM 813 N N . ILE A 1 98 ? -17.584 -0.315 16.221 1.00 94.75 98 ILE A N 1
ATOM 814 C CA . ILE A 1 98 ? -16.851 0.798 16.826 1.00 94.75 98 ILE A CA 1
ATOM 815 C C . ILE A 1 98 ? -16.519 1.826 15.749 1.00 94.75 98 ILE A C 1
ATOM 817 O O . ILE A 1 98 ? -15.879 1.512 14.738 1.00 94.75 98 ILE A O 1
ATOM 821 N N . PHE A 1 99 ? -16.901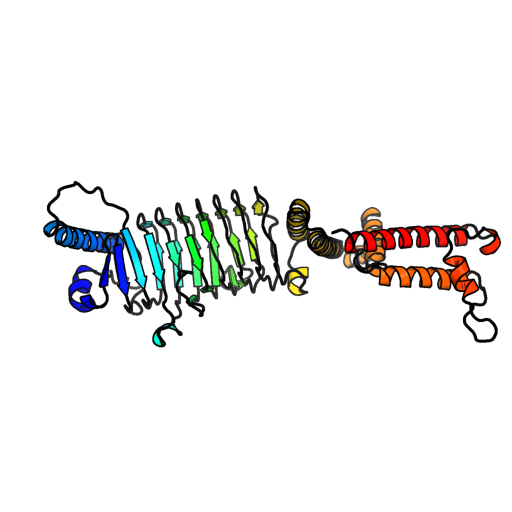 3.072 16.002 1.00 93.00 99 PHE A N 1
ATOM 822 C CA . PHE A 1 99 ? -16.616 4.202 15.130 1.00 93.00 99 PHE A CA 1
ATOM 823 C C . PHE A 1 99 ? -15.938 5.311 15.925 1.00 93.00 99 PHE A C 1
ATOM 825 O O . PHE A 1 99 ? -16.453 5.758 16.944 1.00 93.00 99 PHE A O 1
ATOM 832 N N . ILE A 1 100 ? -14.783 5.765 15.450 1.00 89.62 100 ILE A N 1
ATOM 833 C CA . ILE A 1 100 ? -14.083 6.933 15.983 1.00 89.62 100 ILE A CA 1
ATOM 834 C C . ILE A 1 100 ? -14.131 8.001 14.897 1.00 89.62 100 ILE A C 1
ATOM 836 O O . ILE A 1 100 ? -13.538 7.839 13.832 1.00 89.62 100 ILE A O 1
ATOM 840 N N . GLU A 1 101 ? -14.879 9.068 15.136 1.00 86.69 101 GLU A N 1
ATOM 841 C CA . GLU A 1 101 ? -15.260 10.067 14.145 1.00 86.69 101 GLU A CA 1
ATOM 842 C C . GLU A 1 101 ? -14.834 11.463 14.587 1.00 86.69 101 GLU A C 1
ATOM 844 O O . GLU A 1 101 ? -15.052 11.866 15.727 1.00 86.69 101 GLU A O 1
ATOM 849 N N . PHE A 1 102 ? -14.259 12.225 13.660 1.00 76.69 102 PHE A N 1
ATOM 850 C CA . PHE A 1 102 ? -13.844 13.602 13.894 1.00 76.69 102 PHE A CA 1
ATOM 851 C C . PHE A 1 102 ? -14.542 14.509 12.876 1.00 76.69 102 PHE A C 1
ATOM 853 O O . PHE A 1 102 ? -14.268 14.460 11.679 1.00 76.69 102 PHE A O 1
ATOM 860 N N . ASP A 1 103 ? -15.470 15.318 13.370 1.00 68.75 103 ASP A N 1
ATOM 861 C CA . ASP A 1 103 ? -16.166 16.402 12.692 1.00 68.75 103 ASP A CA 1
ATOM 862 C C . ASP A 1 103 ? -15.375 17.703 12.805 1.00 68.75 103 ASP A C 1
ATOM 864 O O . ASP A 1 103 ? -15.451 18.446 13.781 1.00 68.75 103 ASP A O 1
ATOM 868 N N . ILE A 1 104 ? -14.573 17.938 11.768 1.00 60.16 104 ILE A N 1
ATOM 869 C CA . ILE A 1 104 ? -13.544 18.983 11.712 1.00 60.16 104 ILE A CA 1
ATOM 870 C C . ILE A 1 104 ? -14.125 20.361 11.317 1.00 60.16 104 ILE A C 1
ATOM 872 O O . ILE A 1 104 ? -13.388 21.321 11.095 1.00 60.16 104 ILE A O 1
ATOM 876 N N . ASN A 1 105 ? -15.454 20.499 11.218 1.00 58.69 105 ASN A N 1
ATOM 877 C CA . ASN A 1 105 ? -16.068 21.831 11.118 1.00 58.69 105 ASN A CA 1
ATOM 878 C C . ASN A 1 105 ? -15.977 22.611 12.439 1.00 58.69 105 ASN A C 1
ATOM 880 O O . ASN A 1 105 ? -16.174 23.824 12.445 1.00 58.69 105 ASN A O 1
ATOM 884 N N . ASP A 1 106 ? -15.661 21.922 13.532 1.00 59.50 106 ASP A N 1
ATOM 885 C CA . ASP A 1 106 ? -15.372 22.515 14.827 1.00 59.50 106 ASP A CA 1
ATOM 886 C C . ASP A 1 106 ? -13.907 23.000 14.869 1.00 59.50 106 ASP A C 1
ATOM 888 O O . ASP A 1 106 ? -12.970 22.222 14.663 1.00 59.50 106 ASP A O 1
ATOM 892 N N . GLU A 1 107 ? -13.688 24.300 15.099 1.00 60.81 107 GLU A N 1
ATOM 893 C CA . GLU A 1 107 ? -12.340 24.888 15.169 1.00 60.81 107 GLU A CA 1
ATOM 894 C C . GLU A 1 107 ? -11.489 24.268 16.286 1.00 60.81 107 GLU A C 1
ATOM 896 O O . GLU A 1 107 ? -10.265 24.205 16.149 1.00 60.81 107 GLU A O 1
ATOM 901 N N . GLU A 1 108 ? -12.110 23.728 17.341 1.00 58.78 108 GLU A N 1
ATOM 902 C CA . GLU A 1 108 ? -11.395 23.019 18.406 1.00 58.78 108 GLU A CA 1
ATOM 903 C C . GLU A 1 108 ? -10.851 21.649 17.964 1.00 58.78 108 GLU A C 1
ATOM 905 O O . GLU A 1 108 ? -9.907 21.129 18.567 1.00 58.78 108 GLU A O 1
ATOM 910 N N . VAL A 1 109 ? -11.419 21.063 16.904 1.00 60.47 109 VAL A N 1
ATOM 911 C CA . VAL A 1 109 ? -11.088 19.720 16.396 1.00 60.47 109 VAL A CA 1
ATOM 912 C C . VAL A 1 109 ? -9.979 19.764 15.340 1.00 60.47 109 VAL A C 1
ATOM 914 O O . VAL A 1 109 ? -9.262 18.777 15.170 1.00 60.47 109 VAL A O 1
ATOM 917 N N . LYS A 1 110 ? -9.761 20.913 14.682 1.00 58.31 110 LYS A N 1
ATOM 918 C CA . LYS A 1 110 ? -8.759 21.083 13.605 1.00 58.31 110 LYS A CA 1
ATOM 919 C C . LYS A 1 110 ? -7.321 20.748 14.001 1.00 58.31 110 LYS A C 1
ATOM 921 O O . LYS A 1 110 ? -6.523 20.378 13.146 1.00 58.31 110 LYS A O 1
ATOM 926 N N . ASN A 1 111 ? -6.997 20.838 15.289 1.00 62.28 111 ASN A N 1
ATOM 927 C CA . ASN A 1 111 ? -5.660 20.545 15.809 1.00 62.28 111 ASN A CA 1
ATOM 928 C C . ASN A 1 111 ? -5.602 19.250 16.631 1.00 62.28 111 ASN A C 1
ATOM 930 O O . ASN A 1 111 ? -4.624 19.029 17.346 1.00 62.28 111 ASN A O 1
ATOM 934 N N . LEU A 1 112 ? -6.633 18.399 16.569 1.00 68.06 112 LEU A N 1
ATOM 935 C CA . LEU A 1 112 ? -6.611 17.139 17.301 1.00 68.06 112 LEU A CA 1
ATOM 936 C C . LEU A 1 112 ? -5.624 16.163 16.667 1.00 68.06 112 LEU A C 1
ATOM 938 O O . LEU A 1 112 ? -5.760 15.733 15.521 1.00 68.06 112 LEU A O 1
ATOM 942 N N . GLN A 1 113 ? -4.630 15.807 17.470 1.00 75.06 113 GLN A N 1
ATOM 943 C CA . GLN A 1 113 ? -3.638 14.793 17.177 1.00 75.06 113 GLN A CA 1
ATOM 944 C C . GLN A 1 113 ? -3.763 13.692 18.223 1.00 75.06 113 GLN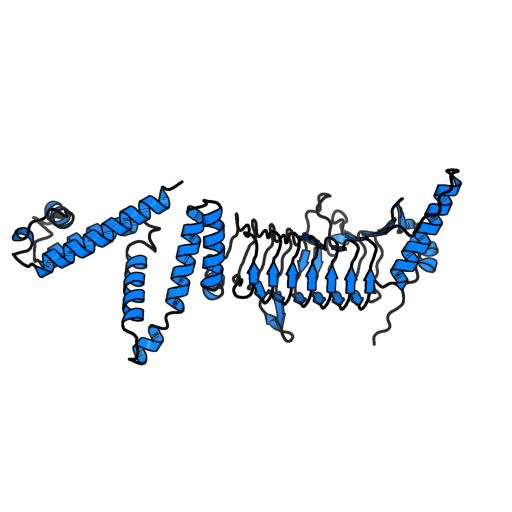 A C 1
ATOM 946 O O . GLN A 1 113 ? -3.810 13.970 19.420 1.00 75.06 113 GLN A O 1
ATOM 951 N N . MET A 1 114 ? -3.815 12.444 17.768 1.00 83.88 114 MET A N 1
ATOM 952 C CA . MET A 1 114 ? -3.765 11.284 18.651 1.00 83.88 114 MET A CA 1
ATOM 953 C C . MET A 1 114 ? -2.340 10.756 18.709 1.00 83.88 114 MET A C 1
ATOM 955 O O . MET A 1 114 ? -1.707 10.557 17.669 1.00 83.88 114 MET A O 1
ATOM 959 N N . ASN A 1 115 ? -1.832 10.502 19.913 1.00 86.38 115 ASN A N 1
ATOM 960 C CA . ASN A 1 115 ? -0.457 10.044 20.060 1.00 86.38 115 ASN A CA 1
ATOM 961 C C . ASN A 1 115 ? -0.325 8.573 19.666 1.00 86.38 115 ASN A C 1
ATOM 963 O O . ASN A 1 115 ? 0.609 8.184 18.967 1.00 86.38 115 ASN A O 1
ATOM 967 N N . PHE A 1 116 ? -1.257 7.732 20.101 1.00 89.25 116 PHE A N 1
ATOM 968 C CA . PHE A 1 116 ? -1.075 6.299 19.928 1.00 89.25 116 PHE A CA 1
ATOM 969 C C . PHE A 1 116 ? -2.389 5.552 19.766 1.00 89.25 116 PHE A C 1
ATOM 971 O O . PHE A 1 116 ? -3.296 5.694 20.582 1.00 89.25 116 PHE A O 1
ATOM 978 N N . ILE A 1 117 ? -2.464 4.695 18.750 1.00 94.44 117 ILE A N 1
ATOM 979 C CA . ILE A 1 117 ? -3.487 3.654 18.640 1.00 94.44 117 ILE A CA 1
ATOM 980 C C . ILE A 1 117 ? -2.770 2.313 18.636 1.00 94.44 117 ILE A C 1
ATOM 982 O O . ILE A 1 117 ? -1.971 2.043 17.739 1.00 94.44 117 ILE A O 1
ATOM 986 N N . ARG A 1 118 ? -3.076 1.462 19.616 1.00 95.69 118 ARG A N 1
ATOM 987 C CA . ARG A 1 118 ? -2.566 0.093 19.692 1.00 95.69 118 ARG A CA 1
ATOM 988 C C . ARG A 1 118 ? -3.691 -0.910 19.754 1.00 95.69 118 ARG A C 1
ATOM 990 O O . ARG A 1 118 ? -4.490 -0.889 20.684 1.00 95.69 118 ARG A O 1
ATOM 997 N N . ILE A 1 119 ? -3.677 -1.829 18.805 1.00 97.31 119 ILE A N 1
ATOM 998 C CA . ILE A 1 119 ? -4.544 -2.994 18.761 1.00 97.31 119 ILE A CA 1
ATOM 999 C C . ILE A 1 119 ? -3.638 -4.219 18.766 1.00 97.31 119 ILE A C 1
ATOM 1001 O O . ILE A 1 119 ? -2.838 -4.396 17.851 1.00 97.31 119 ILE A O 1
ATOM 1005 N N . SER A 1 120 ? -3.726 -5.046 19.801 1.00 97.06 120 SER A N 1
ATOM 1006 C CA . SER A 1 120 ? -2.922 -6.262 19.909 1.00 97.06 120 SER A CA 1
ATOM 1007 C C . SER A 1 120 ? -3.750 -7.456 20.359 1.00 97.06 120 SER A C 1
ATOM 1009 O O . SER A 1 120 ? -4.615 -7.338 21.229 1.00 97.06 120 SER A O 1
ATOM 1011 N N . THR A 1 121 ? -3.487 -8.619 19.763 1.00 97.56 121 THR A N 1
ATOM 1012 C CA . THR A 1 121 ? -4.047 -9.909 20.206 1.00 97.56 121 THR A CA 1
ATOM 1013 C C . THR A 1 121 ? -5.580 -9.885 20.307 1.00 97.56 121 THR A C 1
ATOM 1015 O O . THR A 1 121 ? -6.160 -10.434 21.239 1.00 97.56 121 THR A O 1
ATOM 1018 N N . SER A 1 122 ? -6.259 -9.182 19.395 1.00 97.50 122 SER A N 1
ATOM 1019 C CA . SER A 1 122 ? -7.691 -8.877 19.519 1.00 97.50 122 SER A CA 1
ATOM 1020 C C . SER A 1 122 ? -8.506 -9.369 18.324 1.00 97.50 122 SER A C 1
ATOM 1022 O O . SER A 1 122 ? -8.005 -9.511 17.210 1.00 97.50 122 SER A O 1
ATOM 1024 N N . LYS A 1 123 ? -9.790 -9.650 18.556 1.00 97.94 123 LYS A N 1
ATOM 1025 C CA . LYS A 1 123 ? -10.737 -10.147 17.550 1.00 97.94 123 LYS A CA 1
ATOM 1026 C C . LYS A 1 123 ? -11.930 -9.207 17.442 1.00 97.94 123 LYS A C 1
ATOM 1028 O O . LYS A 1 123 ? -12.646 -9.013 18.421 1.00 97.94 123 LYS A O 1
ATOM 1033 N N . PHE A 1 124 ? -12.172 -8.673 16.252 1.00 97.25 124 PHE A N 1
ATOM 1034 C CA . PHE A 1 124 ? -13.284 -7.771 15.962 1.00 97.25 124 PHE A CA 1
ATOM 1035 C C . PHE A 1 124 ? -14.302 -8.488 15.081 1.00 97.25 124 PHE A C 1
ATOM 1037 O O . PHE A 1 124 ? -14.046 -8.745 13.907 1.00 97.25 124 PHE A O 1
ATOM 1044 N N . HIS A 1 125 ? -15.455 -8.834 15.650 1.00 95.81 125 HIS A N 1
ATOM 1045 C CA . HIS A 1 125 ? -16.618 -9.311 14.896 1.00 95.81 125 HIS A CA 1
ATOM 1046 C C . HIS A 1 125 ? -17.483 -8.158 14.378 1.00 95.81 125 HIS A C 1
ATOM 1048 O O . HIS A 1 125 ? -18.225 -8.329 13.410 1.00 95.81 125 HIS A O 1
ATOM 1054 N N . GLY A 1 126 ? -17.380 -6.988 15.011 1.00 93.88 126 GLY A N 1
ATOM 1055 C CA . GLY A 1 126 ? -17.934 -5.748 14.497 1.00 93.88 126 GLY A CA 1
ATOM 1056 C C . GLY A 1 126 ? -16.981 -4.982 13.587 1.00 93.88 126 GLY A C 1
ATOM 1057 O O . GLY A 1 126 ? -15.804 -5.313 13.448 1.00 93.88 126 GLY A O 1
ATOM 1058 N N . LYS A 1 127 ? -17.521 -3.947 12.949 1.00 95.94 127 LYS A N 1
ATOM 1059 C CA . LYS A 1 127 ? -16.778 -2.976 12.154 1.00 95.94 127 LYS A CA 1
ATOM 1060 C C . LYS A 1 127 ? -15.893 -2.155 13.074 1.00 95.94 127 LYS A C 1
ATOM 1062 O O . LYS A 1 127 ? -16.298 -1.805 14.180 1.00 95.94 127 LYS A O 1
ATOM 1067 N N . PHE A 1 128 ? -14.722 -1.786 12.579 1.00 96.25 128 PHE A N 1
ATOM 1068 C CA . PHE A 1 128 ? -13.820 -0.890 13.287 1.00 96.25 128 PHE A CA 1
ATOM 1069 C C . PHE A 1 128 ? -13.368 0.222 12.352 1.00 96.25 128 PHE A C 1
ATOM 1071 O O . PHE A 1 128 ? -12.538 0.002 11.464 1.00 96.25 128 PHE A O 1
ATOM 1078 N N . TYR A 1 129 ? -13.980 1.398 12.492 1.00 94.62 129 TYR A N 1
ATOM 1079 C CA . TYR A 1 129 ? -13.754 2.527 11.593 1.00 94.62 129 TYR A CA 1
ATOM 1080 C C . TYR A 1 129 ? -13.118 3.692 12.340 1.00 94.62 129 TYR A C 1
ATOM 1082 O O . TYR A 1 129 ? -13.631 4.159 13.356 1.00 94.62 129 TYR A O 1
ATOM 1090 N N . ILE A 1 130 ? -12.045 4.211 11.763 1.00 91.94 130 ILE A N 1
ATOM 1091 C CA . ILE A 1 130 ? -11.409 5.456 12.162 1.00 91.94 130 ILE A CA 1
ATOM 1092 C C . ILE A 1 130 ? -11.626 6.456 11.033 1.00 91.94 130 ILE A C 1
ATOM 1094 O O . ILE A 1 130 ? -11.167 6.241 9.908 1.00 91.94 130 ILE A O 1
ATOM 1098 N N . ASN A 1 131 ? -12.303 7.547 11.389 1.00 85.88 131 ASN A N 1
ATOM 1099 C CA . ASN A 1 131 ? -12.679 8.680 10.558 1.00 85.88 131 ASN A CA 1
ATOM 1100 C C . ASN A 1 131 ? -13.603 8.278 9.385 1.00 85.88 131 ASN A C 1
ATOM 1102 O O . ASN A 1 131 ? -13.186 7.619 8.437 1.00 85.88 131 ASN A O 1
ATOM 1106 N N . LYS A 1 132 ? -14.897 8.634 9.424 1.00 71.25 132 LYS A N 1
ATOM 1107 C CA . LYS A 1 132 ? -15.848 8.282 8.345 1.00 71.25 132 LYS A CA 1
ATOM 1108 C C . LYS A 1 132 ? -15.677 9.187 7.111 1.00 71.25 132 LYS A C 1
ATOM 1110 O O . LYS A 1 132 ? -15.397 10.376 7.199 1.00 71.25 132 LYS A O 1
ATOM 1115 N N . GLN A 1 133 ? -15.915 8.628 5.924 1.00 63.69 133 GLN A N 1
ATOM 1116 C CA . GLN A 1 133 ? -15.761 9.311 4.629 1.00 63.69 133 GLN A CA 1
ATOM 1117 C C . GLN A 1 133 ? -16.859 10.336 4.287 1.00 63.69 133 GLN A C 1
ATOM 1119 O O . GLN A 1 133 ? -16.572 11.273 3.534 1.00 63.69 133 GLN A O 1
ATOM 1124 N N . TYR A 1 134 ? -18.097 10.132 4.754 1.00 53.62 134 TYR A N 1
ATOM 1125 C CA . TYR A 1 134 ? -19.292 10.545 3.999 1.00 53.62 134 TYR A CA 1
ATOM 1126 C C . TYR A 1 134 ? -19.884 11.933 4.300 1.00 53.62 134 TYR A C 1
ATOM 1128 O O . TYR A 1 134 ? -20.695 12.384 3.499 1.00 53.62 134 TYR A O 1
ATOM 1136 N N . ASP A 1 135 ? -19.404 12.681 5.299 1.00 53.91 135 ASP A N 1
ATOM 1137 C CA . ASP A 1 135 ? -20.077 13.929 5.721 1.00 53.91 135 ASP A CA 1
ATOM 1138 C C . ASP A 1 135 ? -19.272 15.219 5.479 1.00 53.91 135 ASP A C 1
ATOM 1140 O O . ASP A 1 135 ? -19.287 16.157 6.267 1.00 53.91 135 ASP A O 1
ATOM 1144 N N . GLY A 1 136 ? -18.555 15.315 4.354 1.00 51.03 136 GLY A N 1
ATOM 1145 C CA . GLY A 1 136 ? -17.952 16.595 3.943 1.00 51.03 136 GLY A CA 1
ATOM 1146 C C . GLY A 1 136 ? -16.687 17.012 4.707 1.00 51.03 136 GLY A C 1
ATOM 1147 O O . GLY A 1 136 ? -16.188 18.113 4.481 1.00 51.03 136 GLY A O 1
ATOM 1148 N N . TYR A 1 137 ? -16.110 16.132 5.531 1.00 54.94 137 TYR A N 1
ATOM 1149 C CA . TYR A 1 137 ? -14.833 16.371 6.212 1.00 54.94 137 TYR A CA 1
ATOM 1150 C C . TYR A 1 137 ? -13.713 16.646 5.199 1.00 54.94 137 TYR A C 1
ATOM 1152 O O . TYR A 1 137 ? -13.382 15.785 4.373 1.00 54.94 137 TYR A O 1
ATOM 1160 N N . LYS A 1 138 ? -13.161 17.864 5.217 1.00 56.69 138 LYS A N 1
ATOM 1161 C CA . LYS A 1 138 ? -12.114 18.303 4.278 1.00 56.69 138 LYS A CA 1
ATOM 1162 C C . LYS A 1 138 ? -10.699 18.056 4.790 1.00 56.69 138 LYS A C 1
ATOM 1164 O O . LYS A 1 138 ? -9.790 17.971 3.971 1.00 56.69 138 LYS A O 1
ATOM 1169 N N . GLU A 1 139 ? -10.525 17.943 6.101 1.00 69.19 139 GLU A N 1
ATOM 1170 C CA . GLU A 1 139 ? -9.208 17.935 6.736 1.00 69.19 139 GLU A CA 1
ATOM 1171 C C . GLU A 1 139 ? -8.788 16.532 7.202 1.00 69.19 139 GLU A C 1
ATOM 1173 O O . GLU A 1 139 ? -9.600 15.608 7.292 1.00 69.19 139 GLU A O 1
ATOM 1178 N N . GLU A 1 140 ? -7.483 16.361 7.396 1.00 80.00 140 GLU A N 1
ATOM 1179 C CA . GLU A 1 140 ? -6.835 15.081 7.690 1.00 80.00 140 GLU A CA 1
ATOM 1180 C C . GLU A 1 140 ? -6.682 14.895 9.201 1.00 80.00 140 GLU A C 1
ATOM 1182 O O . GLU A 1 140 ? -6.171 15.781 9.882 1.00 80.00 140 GLU A O 1
ATOM 1187 N N . PHE A 1 141 ? -7.064 13.728 9.727 1.00 85.69 141 PHE A N 1
ATOM 1188 C CA . PHE A 1 141 ? -6.864 13.410 11.143 1.00 85.69 141 PHE A CA 1
ATOM 1189 C C . PHE A 1 141 ? -5.447 12.880 11.389 1.00 85.69 141 PHE A C 1
ATOM 1191 O O . PHE A 1 141 ? -5.027 11.934 10.720 1.00 85.69 141 PHE A O 1
ATOM 1198 N N . SER A 1 142 ? -4.708 13.458 12.340 1.00 89.62 142 SER A N 1
ATOM 1199 C CA . SER A 1 142 ? -3.305 13.093 12.581 1.00 89.62 142 SER A CA 1
ATOM 1200 C C . SER A 1 142 ? -3.152 12.058 13.699 1.00 89.62 142 SER A C 1
ATOM 1202 O O . SER A 1 142 ? -3.632 12.251 14.814 1.00 89.62 142 SER A O 1
ATOM 1204 N N . ILE A 1 143 ? -2.426 10.979 13.408 1.00 92.12 143 ILE A N 1
ATOM 1205 C CA . ILE A 1 143 ? -2.066 9.915 14.351 1.00 92.12 143 ILE A CA 1
ATOM 1206 C C . ILE A 1 143 ? -0.538 9.833 14.375 1.00 92.12 143 ILE A C 1
ATOM 1208 O O . ILE A 1 143 ? 0.069 9.577 13.336 1.00 92.12 143 ILE A O 1
ATOM 1212 N N . LEU A 1 144 ? 0.096 10.037 15.532 1.00 92.56 144 LEU A N 1
ATOM 1213 C CA . LEU A 1 144 ? 1.552 9.894 15.645 1.00 92.56 144 LEU A CA 1
ATOM 1214 C C . LEU A 1 144 ? 1.960 8.440 15.380 1.00 92.56 144 LEU A C 1
ATOM 1216 O O . LEU A 1 144 ? 2.757 8.187 14.483 1.00 92.56 144 LEU A O 1
ATOM 1220 N N . LYS A 1 145 ? 1.376 7.470 16.093 1.00 93.50 145 LYS A N 1
ATOM 1221 C CA . LYS A 1 145 ? 1.734 6.057 15.922 1.00 93.50 145 LYS A CA 1
ATOM 1222 C C . LYS A 1 145 ? 0.524 5.120 15.922 1.00 93.50 145 LYS A C 1
ATOM 1224 O O . LYS A 1 145 ? -0.295 5.145 16.839 1.00 93.50 145 LYS A O 1
ATOM 1229 N N . LEU A 1 146 ? 0.433 4.274 14.893 1.00 95.81 146 LEU A N 1
ATOM 1230 C CA . LEU A 1 146 ? -0.584 3.230 14.725 1.00 95.81 146 LEU A CA 1
ATOM 1231 C C . LEU A 1 146 ? 0.073 1.845 14.723 1.00 95.81 146 LEU A C 1
ATOM 1233 O O . LEU A 1 146 ? 0.837 1.515 13.816 1.00 95.81 146 LEU A O 1
ATOM 1237 N N . LEU A 1 147 ? -0.274 1.029 15.714 1.00 95.69 147 LEU A N 1
ATOM 1238 C CA . LEU A 1 147 ? 0.222 -0.330 15.903 1.00 95.69 147 LEU A CA 1
ATOM 1239 C C . LEU A 1 147 ? -0.947 -1.321 15.877 1.00 95.69 147 LEU A C 1
ATOM 1241 O O . LEU A 1 147 ? -1.819 -1.261 16.742 1.00 95.69 147 LEU A O 1
ATOM 1245 N N . ILE A 1 148 ? -0.961 -2.240 14.913 1.00 97.50 148 ILE A N 1
ATOM 1246 C CA . ILE A 1 148 ? -1.962 -3.311 14.821 1.00 97.50 148 ILE A CA 1
ATOM 1247 C C . ILE A 1 148 ? -1.233 -4.647 14.682 1.00 97.50 148 ILE A C 1
ATOM 1249 O O . ILE A 1 148 ? -0.569 -4.895 13.678 1.00 97.50 148 ILE A O 1
ATOM 1253 N N . GLU A 1 149 ? -1.342 -5.503 15.693 1.00 97.56 149 GLU A N 1
ATOM 1254 C CA . GLU A 1 149 ? -0.591 -6.756 15.764 1.00 97.56 149 GLU A CA 1
ATOM 1255 C C . GLU A 1 149 ? -1.461 -7.938 16.192 1.00 97.56 149 GLU A C 1
ATOM 1257 O O . GLU A 1 149 ? -2.332 -7.798 17.055 1.00 97.56 149 GLU A O 1
ATOM 1262 N N . ASN A 1 150 ? -1.187 -9.129 15.655 1.00 98.12 150 ASN A N 1
ATOM 1263 C CA . ASN A 1 150 ? -1.769 -10.395 16.125 1.00 98.12 150 ASN A CA 1
ATOM 1264 C C . ASN A 1 150 ? -3.308 -10.369 16.215 1.00 98.12 150 ASN A C 1
ATOM 1266 O O . ASN A 1 150 ? -3.883 -10.877 17.178 1.00 98.12 150 ASN A O 1
ATOM 1270 N N . SER A 1 151 ? -3.984 -9.700 15.279 1.00 98.38 151 SER A N 1
ATOM 1271 C CA . SER A 1 151 ? -5.412 -9.383 15.399 1.00 98.38 151 SER A CA 1
ATOM 1272 C C . SER A 1 151 ? -6.218 -9.816 14.178 1.00 98.38 151 SER A C 1
ATOM 1274 O O . SER A 1 151 ? -5.709 -9.863 13.063 1.00 98.38 151 SER A O 1
ATOM 1276 N N . ILE A 1 152 ? -7.497 -10.130 14.390 1.00 98.56 152 ILE A N 1
ATOM 1277 C CA . ILE A 1 152 ? -8.410 -10.597 13.338 1.00 98.56 152 ILE A CA 1
ATOM 1278 C C . ILE A 1 152 ? -9.610 -9.655 13.252 1.00 98.56 152 ILE A C 1
ATOM 1280 O O . ILE A 1 152 ? -10.306 -9.438 14.247 1.00 98.56 152 ILE A O 1
ATOM 1284 N N . PHE A 1 153 ? -9.879 -9.144 12.055 1.00 98.44 153 PHE A N 1
ATOM 1285 C CA . PHE A 1 153 ? -11.044 -8.329 11.725 1.00 98.44 153 PHE A CA 1
ATOM 1286 C C . PHE A 1 153 ? -11.992 -9.147 10.844 1.00 98.44 153 PHE A C 1
ATOM 1288 O O . PHE A 1 153 ? -11.754 -9.324 9.648 1.00 98.44 153 PHE A O 1
ATOM 1295 N N . TYR A 1 154 ? -13.068 -9.666 11.443 1.00 98.12 154 TYR A N 1
ATOM 1296 C CA . TYR A 1 154 ? -14.080 -10.457 10.736 1.00 98.12 154 TYR A CA 1
ATOM 1297 C C . TYR A 1 154 ? -15.032 -9.594 9.900 1.00 98.12 154 TYR A C 1
ATOM 1299 O O . TYR A 1 154 ? -15.573 -10.069 8.903 1.00 98.12 154 TYR A O 1
ATOM 1307 N N . ASP A 1 155 ? -15.262 -8.345 10.310 1.00 96.88 155 ASP A N 1
ATOM 1308 C CA . ASP A 1 155 ? -16.021 -7.356 9.542 1.00 96.88 155 ASP A CA 1
ATOM 1309 C C . ASP A 1 155 ? -15.091 -6.240 9.034 1.00 96.88 155 ASP A C 1
ATOM 1311 O O . ASP A 1 155 ? -13.869 -6.317 9.153 1.00 96.88 155 ASP A O 1
ATOM 1315 N N . ASN A 1 156 ? -15.657 -5.215 8.402 1.00 96.81 156 ASN A N 1
ATOM 1316 C CA . ASN A 1 156 ? -14.870 -4.182 7.740 1.00 96.81 156 ASN A CA 1
ATOM 1317 C C . ASN A 1 156 ? -13.982 -3.384 8.717 1.00 96.81 156 ASN A C 1
ATOM 1319 O O . ASN A 1 156 ? -14.447 -2.876 9.742 1.00 96.81 156 ASN A O 1
ATOM 1323 N N . PHE A 1 157 ? -12.736 -3.163 8.311 1.00 97.50 157 PHE A N 1
ATOM 1324 C CA . PHE A 1 157 ? -11.797 -2.224 8.913 1.00 97.50 157 PHE A CA 1
ATOM 1325 C C . PHE A 1 157 ? -11.642 -1.000 8.006 1.00 97.50 157 PHE A C 1
ATOM 1327 O O . PHE A 1 157 ? -11.449 -1.144 6.794 1.00 97.50 157 PHE A O 1
ATOM 1334 N N . LYS A 1 158 ? -11.712 0.208 8.575 1.00 96.06 158 LYS A N 1
ATOM 1335 C CA . LYS A 1 158 ? -11.524 1.452 7.813 1.00 96.06 158 LYS A CA 1
ATOM 1336 C C . LYS A 1 158 ? -10.634 2.446 8.541 1.00 96.06 158 LYS A C 1
ATOM 1338 O O . LYS A 1 158 ? -10.831 2.698 9.724 1.00 96.06 158 LYS A O 1
ATOM 1343 N N . LEU A 1 159 ? -9.721 3.053 7.796 1.00 95.06 159 LEU A N 1
ATOM 1344 C CA . LEU A 1 159 ? -8.858 4.150 8.216 1.00 95.06 159 LEU A CA 1
ATOM 1345 C C . LEU A 1 159 ? -8.841 5.197 7.099 1.00 95.06 159 LEU A C 1
ATOM 1347 O O . LEU A 1 159 ? -8.054 5.085 6.154 1.00 95.06 159 LEU A O 1
ATOM 1351 N N . HIS A 1 160 ? -9.729 6.188 7.163 1.00 93.06 160 HIS A N 1
ATOM 1352 C CA . HIS A 1 160 ? -9.891 7.147 6.065 1.00 93.06 160 HIS A CA 1
ATOM 1353 C C . HIS A 1 160 ? -9.326 8.523 6.387 1.00 93.06 160 HIS A C 1
ATOM 1355 O O . HIS A 1 160 ? -9.508 9.036 7.484 1.00 93.06 160 HIS A O 1
ATOM 1361 N N . LYS A 1 161 ? -8.713 9.179 5.393 1.00 90.31 161 LYS A N 1
ATOM 1362 C CA . LYS A 1 161 ? -8.203 10.562 5.516 1.00 90.31 161 LYS A CA 1
ATOM 1363 C C . LYS A 1 161 ? -7.347 10.771 6.778 1.00 90.31 161 LYS A C 1
ATOM 1365 O O . LYS A 1 161 ? -7.431 11.812 7.429 1.00 90.31 161 LYS A O 1
ATOM 1370 N N . CYS A 1 162 ? -6.555 9.771 7.150 1.00 91.81 162 CYS A N 1
ATOM 1371 C CA . CYS A 1 162 ? -5.668 9.856 8.302 1.00 91.81 162 CYS A CA 1
ATOM 1372 C C . CYS A 1 162 ? -4.243 10.144 7.845 1.00 91.81 162 CYS A C 1
ATOM 1374 O O . CYS A 1 162 ? -3.748 9.503 6.922 1.00 91.81 162 CYS A O 1
ATOM 1376 N N . LYS A 1 163 ? -3.560 11.064 8.520 1.00 94.06 163 LYS A N 1
ATOM 1377 C CA . LYS A 1 163 ? -2.116 11.249 8.413 1.00 94.06 163 LYS A CA 1
ATOM 1378 C C . LYS A 1 163 ? -1.456 10.490 9.559 1.00 94.06 163 LYS A C 1
ATOM 1380 O O . LYS A 1 163 ? -1.533 10.917 10.704 1.00 94.06 163 LYS A O 1
ATOM 1385 N N . VAL A 1 164 ? -0.818 9.370 9.246 1.00 95.75 164 VAL A N 1
ATOM 1386 C CA . VAL A 1 164 ? -0.148 8.511 10.225 1.00 95.75 164 VAL A CA 1
ATOM 1387 C C . VAL A 1 164 ? 1.358 8.721 10.126 1.00 95.75 164 VAL A C 1
ATOM 1389 O O . VAL A 1 164 ? 1.945 8.480 9.064 1.00 95.75 164 VAL A O 1
ATOM 1392 N N . GLU A 1 165 ? 1.985 9.198 11.203 1.00 94.50 165 GLU A N 1
ATOM 1393 C CA . GLU A 1 165 ? 3.429 9.463 11.196 1.00 94.50 165 GLU A CA 1
ATOM 1394 C C . GLU A 1 165 ? 4.240 8.163 11.185 1.00 94.50 165 GLU A C 1
ATOM 1396 O O . GLU A 1 165 ? 5.150 7.999 10.365 1.00 94.50 165 GLU A O 1
ATOM 1401 N N . GLU A 1 166 ? 3.838 7.210 12.023 1.00 94.19 166 GLU A N 1
ATOM 1402 C CA . GLU A 1 166 ? 4.463 5.902 12.176 1.00 94.19 166 GLU A CA 1
ATOM 1403 C C . GLU A 1 166 ? 3.416 4.779 12.158 1.00 94.19 166 GLU A C 1
ATOM 1405 O O . GLU A 1 166 ? 2.463 4.782 12.940 1.00 94.19 166 GLU A O 1
ATOM 1410 N N . ILE A 1 167 ? 3.574 3.807 11.257 1.00 95.81 167 ILE A N 1
ATOM 1411 C CA . ILE A 1 167 ? 2.647 2.677 11.113 1.00 95.81 167 ILE A CA 1
ATOM 1412 C C . ILE A 1 167 ? 3.363 1.327 11.207 1.00 95.81 167 ILE A C 1
ATOM 1414 O O . ILE A 1 167 ? 4.393 1.101 10.567 1.00 95.81 167 ILE A O 1
ATOM 1418 N N . HIS A 1 168 ? 2.764 0.402 11.954 1.00 94.06 168 HIS A N 1
ATOM 1419 C CA . HIS A 1 168 ? 3.170 -0.996 12.007 1.00 94.06 168 HIS A CA 1
ATOM 1420 C C . HIS A 1 168 ? 1.929 -1.899 12.029 1.00 94.06 168 HIS A C 1
ATOM 1422 O O . HIS A 1 168 ? 1.130 -1.843 12.964 1.00 94.06 168 HIS A O 1
ATOM 1428 N N . ILE A 1 169 ? 1.754 -2.708 10.976 1.00 96.44 169 ILE A N 1
ATOM 1429 C CA . ILE A 1 169 ? 0.680 -3.706 10.880 1.00 96.44 169 ILE A CA 1
ATOM 1430 C C . ILE A 1 169 ? 1.307 -5.074 10.622 1.00 96.44 169 ILE A C 1
ATOM 1432 O O . ILE A 1 169 ? 1.955 -5.275 9.586 1.00 96.44 169 ILE A O 1
ATOM 1436 N N . LYS A 1 170 ? 1.116 -6.007 11.559 1.00 96.75 170 LYS A N 1
ATOM 1437 C CA . LYS A 1 170 ? 1.795 -7.306 11.548 1.00 96.75 170 LYS A CA 1
ATOM 1438 C C . LYS A 1 170 ? 0.902 -8.449 12.024 1.00 96.75 170 LYS A C 1
ATOM 1440 O O . LYS A 1 170 ? 0.175 -8.283 12.996 1.00 96.75 170 LYS A O 1
ATOM 1445 N N . ASP A 1 171 ? 1.012 -9.621 11.403 1.00 98.06 171 ASP A N 1
ATOM 1446 C CA . ASP A 1 171 ? 0.353 -10.853 11.869 1.00 98.06 171 ASP A CA 1
ATOM 1447 C C . ASP A 1 171 ? -1.171 -10.658 12.031 1.00 98.06 171 ASP A C 1
ATOM 1449 O O . ASP A 1 171 ? -1.737 -10.932 13.089 1.00 98.06 171 ASP A O 1
ATOM 1453 N N . CYS A 1 172 ? -1.838 -10.088 11.020 1.00 98.31 172 CYS A N 1
ATOM 1454 C CA . CYS A 1 172 ? -3.269 -9.773 11.088 1.00 98.31 172 CYS A CA 1
ATOM 1455 C C . CYS A 1 172 ? -4.068 -10.338 9.914 1.00 98.31 172 CYS A C 1
ATOM 1457 O O . CYS A 1 172 ? -3.613 -10.322 8.768 1.00 98.31 172 CYS A O 1
ATOM 1459 N N . ASP A 1 173 ? -5.311 -10.716 10.202 1.00 98.44 173 ASP A N 1
ATOM 1460 C CA . ASP A 1 173 ? -6.267 -11.209 9.214 1.00 98.44 173 ASP A CA 1
ATOM 1461 C C . ASP A 1 173 ? -7.423 -10.215 9.047 1.00 98.44 173 ASP A C 1
ATOM 1463 O O . ASP A 1 173 ? -8.062 -9.803 10.017 1.00 98.44 173 ASP A O 1
ATOM 1467 N N . PHE A 1 174 ? -7.708 -9.845 7.802 1.00 98.31 174 PHE A N 1
ATOM 1468 C CA . PHE A 1 174 ? -8.847 -9.027 7.401 1.00 98.31 174 PHE A CA 1
ATOM 1469 C C . PHE A 1 174 ? -9.771 -9.875 6.527 1.00 98.31 174 PHE A C 1
ATOM 1471 O O . PHE A 1 174 ? -9.529 -10.079 5.335 1.00 98.31 174 PHE A O 1
ATOM 1478 N N . GLU A 1 175 ? -10.837 -10.386 7.133 1.00 98.12 175 GLU A N 1
ATOM 1479 C CA . GLU A 1 175 ? -11.752 -11.343 6.501 1.00 98.12 175 GLU A CA 1
ATOM 1480 C C . GLU A 1 175 ? -12.694 -10.671 5.495 1.00 98.12 175 GLU A C 1
ATOM 1482 O O . GLU A 1 175 ? -13.062 -11.260 4.480 1.00 98.12 175 GLU A O 1
ATOM 1487 N N . ARG A 1 176 ? -13.081 -9.418 5.766 1.00 96.75 176 ARG A N 1
ATOM 1488 C CA . ARG A 1 176 ? -13.855 -8.575 4.845 1.00 96.75 176 ARG A CA 1
ATOM 1489 C C . ARG A 1 176 ? -12.993 -7.442 4.298 1.00 96.75 176 ARG A C 1
ATOM 1491 O O . ARG A 1 176 ? -11.887 -7.686 3.828 1.00 96.75 176 ARG A O 1
ATOM 1498 N N . ASN A 1 177 ? -13.505 -6.213 4.286 1.00 96.38 177 ASN A N 1
ATOM 1499 C CA . ASN A 1 177 ? -12.836 -5.117 3.608 1.00 96.38 177 ASN A CA 1
ATOM 1500 C C . ASN A 1 177 ? -11.872 -4.405 4.555 1.00 96.38 177 ASN A C 1
ATOM 1502 O O . ASN A 1 177 ? -12.269 -4.012 5.651 1.00 96.38 177 ASN A O 1
ATOM 1506 N N . ALA A 1 178 ? -10.646 -4.177 4.093 1.00 97.81 178 ALA A N 1
ATOM 1507 C CA . ALA A 1 178 ? -9.673 -3.302 4.734 1.00 97.81 178 ALA A CA 1
ATOM 1508 C C . ALA A 1 178 ? -9.458 -2.074 3.848 1.00 97.81 178 ALA A C 1
ATOM 1510 O O . ALA A 1 178 ? -9.009 -2.186 2.707 1.00 97.81 178 ALA A O 1
ATOM 1511 N N . ASP A 1 179 ? -9.812 -0.898 4.345 1.00 97.06 179 ASP A N 1
ATOM 1512 C CA . ASP A 1 179 ? -9.902 0.295 3.512 1.00 97.06 179 ASP A CA 1
ATOM 1513 C C . ASP A 1 179 ? -9.158 1.476 4.141 1.00 97.06 179 ASP A C 1
ATOM 1515 O O . ASP A 1 179 ? -9.507 1.968 5.211 1.00 97.06 179 ASP A O 1
ATOM 1519 N N . PHE A 1 180 ? -8.123 1.929 3.440 1.00 97.06 180 PHE A N 1
ATOM 1520 C CA . PHE A 1 180 ? -7.190 2.969 3.858 1.00 97.06 180 PHE A CA 1
ATOM 1521 C C . PHE A 1 180 ? -7.392 4.283 3.082 1.00 97.06 180 PHE A C 1
ATOM 1523 O O . PHE A 1 180 ? -6.479 5.102 3.002 1.00 97.06 180 PHE A O 1
ATOM 1530 N N . PHE A 1 181 ? -8.554 4.476 2.450 1.00 94.81 181 PHE A N 1
ATOM 1531 C CA . PHE A 1 181 ? -8.815 5.551 1.489 1.00 94.81 181 PHE A CA 1
ATOM 1532 C C . PHE A 1 181 ? -8.364 6.956 1.937 1.00 94.81 181 PHE A C 1
ATOM 1534 O O . PHE A 1 181 ? -8.707 7.426 3.024 1.00 94.81 181 PHE A O 1
ATOM 1541 N N . LYS A 1 182 ? -7.647 7.671 1.056 1.00 93.94 182 LYS A N 1
ATOM 1542 C CA . LYS A 1 182 ? -7.122 9.037 1.270 1.00 93.94 182 LYS A CA 1
ATOM 1543 C C . LYS A 1 182 ? -6.177 9.211 2.464 1.00 93.94 182 LYS A C 1
ATOM 1545 O O . LYS A 1 182 ? -5.903 10.343 2.859 1.00 93.94 182 LYS A O 1
ATOM 1550 N N . SER A 1 183 ? -5.682 8.126 3.048 1.00 95.56 183 SER A N 1
ATOM 1551 C CA . SER A 1 183 ? -4.727 8.203 4.151 1.00 95.56 183 SER A CA 1
ATOM 1552 C C . SER A 1 183 ? -3.298 8.456 3.657 1.00 95.56 183 SER A C 1
ATOM 1554 O O . SER A 1 183 ? -2.939 8.176 2.511 1.00 95.56 183 SER A O 1
ATOM 1556 N N . LYS A 1 184 ? -2.466 9.012 4.533 1.00 97.19 184 LYS A N 1
ATOM 1557 C CA . LYS A 1 184 ? -1.056 9.317 4.304 1.00 97.19 184 LYS A CA 1
ATOM 1558 C C . LYS A 1 184 ? -0.211 8.588 5.334 1.00 97.19 184 LYS A C 1
ATOM 1560 O O . LYS A 1 184 ? -0.426 8.757 6.529 1.00 97.19 184 LYS A O 1
ATOM 1565 N N . PHE A 1 185 ? 0.777 7.836 4.872 1.00 97.69 185 PHE A N 1
ATOM 1566 C CA . PHE A 1 185 ? 1.701 7.090 5.720 1.00 97.69 185 PHE A CA 1
ATOM 1567 C C . PHE A 1 185 ? 3.103 7.670 5.562 1.00 97.69 185 PHE A C 1
ATOM 1569 O O . PHE A 1 185 ? 3.692 7.600 4.476 1.00 97.69 185 PHE A O 1
ATOM 1576 N N . LEU A 1 186 ? 3.619 8.288 6.626 1.00 96.19 186 LEU A N 1
ATOM 1577 C CA . LEU A 1 186 ? 4.894 9.003 6.573 1.00 96.19 186 LEU A CA 1
ATOM 1578 C C . LEU A 1 186 ? 6.080 8.056 6.736 1.00 96.19 186 LEU A C 1
ATOM 1580 O O . LEU A 1 186 ? 7.055 8.197 6.006 1.00 96.19 186 LEU A O 1
ATOM 1584 N N . SER A 1 187 ? 6.010 7.103 7.663 1.00 95.12 187 SER A N 1
ATOM 1585 C CA . SER A 1 187 ? 7.074 6.129 7.909 1.00 95.12 187 SER A CA 1
ATOM 1586 C C . SER A 1 187 ? 6.547 4.846 8.551 1.00 95.12 187 SER A C 1
ATOM 1588 O O . SER A 1 187 ? 5.458 4.833 9.122 1.00 95.12 187 SER A O 1
ATOM 1590 N N . GLY A 1 188 ? 7.306 3.758 8.427 1.00 89.75 188 GLY A N 1
ATOM 1591 C CA . GLY A 1 188 ? 7.138 2.585 9.285 1.00 89.75 188 GLY A CA 1
ATOM 1592 C C . GLY A 1 188 ? 8.228 2.534 10.350 1.00 89.75 188 GLY A C 1
ATOM 1593 O O . GLY A 1 188 ? 9.208 3.278 10.280 1.00 89.75 188 GLY A O 1
ATOM 1594 N N . GLU A 1 189 ? 8.094 1.617 11.301 1.00 76.69 189 GLU A N 1
ATOM 1595 C CA . GLU A 1 189 ? 9.089 1.389 12.349 1.00 76.69 189 GLU A CA 1
ATOM 1596 C C . GLU A 1 189 ? 9.712 0.000 12.215 1.00 76.69 189 GLU A C 1
ATOM 1598 O O . GLU A 1 189 ? 9.026 -1.002 12.017 1.00 76.69 189 GLU A O 1
ATOM 1603 N N . LYS A 1 190 ? 11.036 -0.061 12.352 1.00 60.59 190 LYS A N 1
ATOM 1604 C CA . LYS A 1 190 ? 11.751 -1.298 12.660 1.00 60.59 190 LYS A CA 1
ATOM 1605 C C . LYS A 1 190 ? 12.882 -0.960 13.621 1.00 60.59 190 LYS A C 1
ATOM 1607 O O . LYS A 1 190 ? 13.695 -0.089 13.318 1.00 60.59 190 LYS A O 1
ATOM 1612 N N . ASP A 1 191 ? 12.922 -1.633 14.768 1.00 60.41 191 ASP A N 1
ATOM 1613 C CA . ASP A 1 191 ? 13.951 -1.448 15.802 1.00 60.41 191 ASP A CA 1
ATOM 1614 C C . ASP A 1 191 ? 14.131 0.031 16.228 1.00 60.41 191 ASP A C 1
ATOM 1616 O O . ASP A 1 191 ? 15.256 0.532 16.320 1.00 60.41 191 ASP A O 1
ATOM 1620 N N . ASN A 1 192 ? 13.021 0.750 16.447 1.00 58.47 192 ASN A N 1
ATOM 1621 C CA . ASN A 1 192 ? 12.973 2.178 16.810 1.00 58.47 192 ASN A CA 1
ATOM 1622 C C . ASN A 1 192 ? 13.663 3.121 15.805 1.00 58.47 192 ASN A C 1
ATOM 1624 O O . ASN A 1 192 ? 14.168 4.186 16.173 1.00 58.47 192 ASN A O 1
ATOM 1628 N N . ARG A 1 193 ? 13.735 2.735 14.527 1.00 64.38 193 ARG A N 1
ATOM 1629 C CA . ARG A 1 193 ? 14.220 3.596 13.441 1.00 64.38 193 ARG A CA 1
ATOM 1630 C C . ARG A 1 193 ? 13.124 3.762 12.392 1.00 64.38 193 ARG A C 1
ATOM 1632 O O . ARG A 1 193 ? 12.443 2.781 12.092 1.00 64.38 193 ARG A O 1
ATOM 1639 N N . PRO A 1 194 ? 12.974 4.959 11.798 1.00 61.09 194 PRO A N 1
ATOM 1640 C CA . PRO A 1 194 ? 12.066 5.143 10.678 1.00 61.09 194 PRO A CA 1
ATOM 1641 C C . PRO A 1 194 ? 12.598 4.356 9.477 1.00 61.09 194 PRO A C 1
ATOM 1643 O O . PRO A 1 194 ? 13.708 4.601 8.993 1.00 61.09 194 PRO A O 1
ATOM 1646 N N . VAL A 1 195 ? 11.813 3.392 9.001 1.00 86.31 195 VAL A N 1
ATOM 1647 C CA . VAL A 1 195 ? 12.130 2.548 7.838 1.00 86.31 195 VAL A CA 1
ATOM 1648 C C . VAL A 1 195 ? 10.993 2.667 6.811 1.00 86.31 195 VAL A C 1
ATOM 1650 O O . VAL A 1 195 ? 10.104 3.518 6.919 1.00 86.31 195 VAL A O 1
ATOM 1653 N N . GLY A 1 196 ? 11.047 1.848 5.760 1.00 90.94 196 GLY A N 1
ATOM 1654 C CA . GLY A 1 196 ? 9.909 1.561 4.892 1.00 90.94 196 GLY A CA 1
ATOM 1655 C C . GLY A 1 196 ? 8.648 1.211 5.685 1.00 90.94 196 GLY A C 1
ATOM 1656 O O . GLY A 1 196 ? 8.705 0.797 6.838 1.00 90.94 196 GLY A O 1
ATOM 1657 N N . ILE A 1 197 ? 7.501 1.399 5.051 1.00 96.12 197 ILE A N 1
ATOM 1658 C CA . ILE A 1 197 ? 6.187 1.087 5.603 1.00 96.12 197 ILE A CA 1
ATOM 1659 C C . ILE A 1 197 ? 5.948 -0.400 5.360 1.00 96.12 197 ILE A C 1
ATOM 1661 O O . ILE A 1 197 ? 5.838 -0.813 4.206 1.00 96.12 197 ILE A O 1
ATOM 1665 N N . TYR A 1 198 ? 5.908 -1.201 6.426 1.00 93.19 198 TYR A N 1
ATOM 1666 C CA . TYR A 1 198 ? 5.754 -2.653 6.333 1.00 93.19 198 TYR A CA 1
ATOM 1667 C C . TYR A 1 198 ? 4.355 -3.087 6.730 1.00 93.19 198 TYR A C 1
ATOM 1669 O O . TYR A 1 198 ? 3.895 -2.832 7.842 1.00 93.19 198 TYR A O 1
ATOM 1677 N N . PHE A 1 199 ? 3.715 -3.789 5.806 1.00 96.19 199 PHE A N 1
ATOM 1678 C CA . PHE A 1 199 ? 2.561 -4.633 6.057 1.00 96.19 199 PHE A CA 1
ATOM 1679 C C . PHE A 1 199 ? 3.083 -6.067 5.982 1.00 96.19 199 PHE A C 1
ATOM 1681 O O . PHE A 1 199 ? 3.510 -6.517 4.914 1.00 96.19 199 PHE A O 1
ATOM 1688 N N . HIS A 1 200 ? 3.161 -6.736 7.133 1.00 95.62 200 HIS A N 1
ATOM 1689 C CA . HIS A 1 200 ? 3.922 -7.976 7.277 1.00 95.62 200 HIS A CA 1
ATOM 1690 C C . HIS A 1 200 ? 3.055 -9.122 7.794 1.00 95.62 200 HIS A C 1
ATOM 1692 O O . HIS A 1 200 ? 2.398 -8.971 8.817 1.00 95.62 200 HIS A O 1
ATOM 1698 N N . ALA A 1 201 ? 3.103 -10.277 7.126 1.00 97.12 201 ALA A N 1
ATOM 1699 C CA . ALA A 1 201 ? 2.334 -11.464 7.510 1.00 97.12 201 ALA A CA 1
ATOM 1700 C C . ALA A 1 201 ? 0.830 -11.155 7.660 1.00 97.12 201 ALA A C 1
ATOM 1702 O O . ALA A 1 201 ? 0.248 -11.332 8.727 1.00 97.12 201 ALA A O 1
ATOM 1703 N N . LEU A 1 202 ? 0.218 -10.619 6.598 1.00 98.31 202 LEU A N 1
ATOM 1704 C CA . LEU A 1 202 ? -1.202 -10.247 6.592 1.00 98.31 202 LEU A CA 1
ATOM 1705 C C . LEU A 1 202 ? -2.001 -11.121 5.632 1.00 98.31 202 LEU A C 1
ATOM 1707 O O . LEU A 1 202 ? -1.510 -11.431 4.548 1.00 98.31 202 LEU A O 1
ATOM 1711 N N . ASN A 1 203 ? -3.255 -11.417 5.967 1.00 98.38 203 ASN A N 1
ATOM 1712 C CA . ASN A 1 203 ? -4.199 -12.021 5.028 1.00 98.38 203 ASN A CA 1
ATOM 1713 C C . ASN A 1 203 ? -5.371 -11.070 4.768 1.00 98.38 203 ASN A C 1
ATOM 1715 O O . ASN A 1 203 ? -6.120 -10.729 5.678 1.00 98.38 203 ASN A O 1
ATOM 1719 N N . PHE A 1 204 ? -5.547 -10.651 3.516 1.00 98.25 204 PHE A N 1
ATOM 1720 C CA . PHE A 1 204 ? -6.708 -9.896 3.048 1.00 98.25 204 PHE A CA 1
ATOM 1721 C C . PHE A 1 204 ? -7.619 -10.833 2.252 1.00 98.25 204 PHE A C 1
ATOM 1723 O O . PHE A 1 204 ? -7.341 -11.122 1.085 1.00 98.25 204 PHE A O 1
ATOM 1730 N N . ARG A 1 205 ? -8.700 -11.319 2.877 1.00 97.44 205 ARG A N 1
ATOM 1731 C CA . ARG A 1 205 ? -9.651 -12.232 2.218 1.00 97.44 205 ARG A CA 1
ATOM 1732 C C . ARG A 1 205 ? -10.711 -11.499 1.397 1.00 97.44 205 ARG A C 1
ATOM 1734 O O . ARG A 1 205 ? -11.111 -11.974 0.339 1.00 97.44 205 ARG A O 1
ATOM 1741 N N . GLY A 1 206 ? -11.143 -10.325 1.860 1.00 95.31 206 GLY A N 1
ATOM 1742 C CA . GLY A 1 206 ? -12.051 -9.442 1.126 1.00 95.31 206 GLY A CA 1
ATOM 1743 C C . GLY A 1 206 ? -11.325 -8.393 0.276 1.00 95.31 206 GLY A C 1
ATOM 1744 O O . GLY A 1 206 ? -10.234 -8.617 -0.242 1.00 95.31 206 GLY A O 1
ATOM 1745 N N . LEU A 1 207 ? -11.947 -7.223 0.106 1.00 95.75 207 LEU A N 1
ATOM 1746 C CA . LEU A 1 207 ? -11.372 -6.107 -0.653 1.00 95.75 207 LEU A CA 1
ATOM 1747 C C . LEU A 1 207 ? -10.332 -5.346 0.181 1.00 95.75 207 LEU A C 1
ATOM 1749 O O . LEU A 1 207 ? -10.654 -4.860 1.265 1.00 95.75 207 LEU A O 1
ATOM 1753 N N . VAL A 1 208 ? -9.137 -5.123 -0.371 1.00 97.81 208 VAL A N 1
ATOM 1754 C CA . VAL A 1 208 ? -8.164 -4.171 0.189 1.00 97.81 208 VAL A CA 1
ATOM 1755 C C . VAL A 1 208 ? -8.074 -2.900 -0.665 1.00 97.81 208 VAL A C 1
ATOM 1757 O O . VAL A 1 208 ? -7.752 -2.941 -1.856 1.00 97.81 208 VAL A O 1
ATOM 1760 N N . LEU A 1 209 ? -8.381 -1.746 -0.068 1.00 97.38 209 LEU A N 1
ATOM 1761 C CA . LEU A 1 209 ? -8.454 -0.457 -0.761 1.00 97.38 209 LEU A CA 1
ATOM 1762 C C . LEU A 1 209 ? -7.377 0.513 -0.258 1.00 97.38 209 LEU A C 1
ATOM 1764 O O . LEU A 1 209 ? -7.435 1.014 0.858 1.00 97.38 209 LEU A O 1
ATOM 1768 N N . PHE A 1 210 ? -6.439 0.846 -1.139 1.00 97.69 210 PHE A N 1
ATOM 1769 C CA . PHE A 1 210 ? -5.435 1.904 -1.009 1.00 97.69 210 PHE A CA 1
ATOM 1770 C C . PHE A 1 210 ? -5.715 3.048 -2.002 1.00 97.69 210 PHE A C 1
ATOM 1772 O O . PHE A 1 210 ? -4.816 3.554 -2.675 1.00 97.69 210 PHE A O 1
ATOM 1779 N N . GLY A 1 211 ? -6.987 3.434 -2.142 1.00 95.31 211 GLY A N 1
ATOM 1780 C CA . GLY A 1 211 ? -7.400 4.505 -3.051 1.00 95.31 211 GLY A CA 1
ATOM 1781 C C . GLY A 1 211 ? -6.960 5.885 -2.555 1.00 95.31 211 GLY A C 1
ATOM 1782 O O . GLY A 1 211 ? -7.192 6.218 -1.395 1.00 95.31 211 GLY A O 1
ATOM 1783 N N . ASP A 1 212 ? -6.343 6.688 -3.425 1.00 95.81 212 ASP A N 1
ATOM 1784 C CA . ASP A 1 212 ? -5.825 8.031 -3.106 1.00 95.81 212 ASP A CA 1
ATOM 1785 C C . ASP A 1 212 ? -4.859 8.056 -1.892 1.00 95.81 212 ASP A C 1
ATOM 1787 O O . ASP A 1 212 ? -4.742 9.070 -1.204 1.00 95.81 212 ASP A O 1
ATOM 1791 N N . VAL A 1 213 ? -4.171 6.944 -1.603 1.00 97.75 213 VAL A N 1
ATOM 1792 C CA . VAL A 1 213 ? -3.226 6.838 -0.477 1.00 97.75 213 VAL A CA 1
ATOM 1793 C C . VAL A 1 213 ? -1.854 7.397 -0.847 1.00 97.75 213 VAL A C 1
ATOM 1795 O O . VAL A 1 213 ? -1.362 7.169 -1.952 1.00 97.75 213 VAL A O 1
ATOM 1798 N N . HIS A 1 214 ? -1.192 8.084 0.087 1.00 98.19 214 HIS A N 1
ATOM 1799 C CA . HIS A 1 214 ? 0.176 8.585 -0.097 1.00 98.19 214 HIS A CA 1
ATOM 1800 C C . HIS A 1 214 ? 1.165 7.863 0.819 1.00 98.19 214 HIS A C 1
ATOM 1802 O O . HIS A 1 214 ? 1.107 7.997 2.040 1.00 98.19 214 HIS A O 1
ATOM 1808 N N . PHE A 1 215 ? 2.111 7.139 0.225 1.00 98.06 215 PHE A N 1
ATOM 1809 C CA . PHE A 1 215 ? 3.235 6.512 0.915 1.00 98.06 215 PHE A CA 1
ATOM 1810 C C . PHE A 1 215 ? 4.506 7.353 0.724 1.00 98.06 215 PHE A C 1
ATOM 1812 O O . PHE A 1 215 ? 5.041 7.447 -0.386 1.00 98.06 215 PHE A O 1
ATOM 1819 N N . TYR A 1 216 ? 5.000 7.964 1.806 1.00 96.81 216 TYR A N 1
ATOM 1820 C CA . TYR A 1 216 ? 6.217 8.792 1.777 1.00 96.81 216 TYR A CA 1
ATOM 1821 C C . TYR A 1 216 ? 7.507 7.967 1.845 1.00 96.81 216 TYR A C 1
ATOM 1823 O O . TYR A 1 216 ? 8.551 8.406 1.364 1.00 96.81 216 TYR A O 1
ATOM 1831 N N . LYS A 1 217 ? 7.436 6.763 2.418 1.00 96.19 217 LYS A N 1
ATOM 1832 C CA . LYS A 1 217 ? 8.520 5.774 2.434 1.00 96.19 217 LYS A CA 1
ATOM 1833 C C . LYS A 1 217 ? 8.171 4.578 1.561 1.00 96.19 217 LYS A C 1
ATOM 1835 O O . LYS A 1 217 ? 7.029 4.430 1.128 1.00 96.19 217 LYS A O 1
ATOM 1840 N N . LYS A 1 218 ? 9.172 3.740 1.269 1.00 96.06 218 LYS A N 1
ATOM 1841 C CA . LYS A 1 218 ? 8.977 2.526 0.468 1.00 96.06 218 LYS A CA 1
ATOM 1842 C C . LYS A 1 218 ? 7.886 1.671 1.117 1.00 96.06 218 LYS A C 1
ATOM 1844 O O . LYS A 1 218 ? 7.992 1.375 2.305 1.00 96.06 218 LYS A O 1
ATOM 1849 N N . PHE A 1 219 ? 6.863 1.289 0.357 1.00 97.56 219 PHE A N 1
ATOM 1850 C CA . PHE A 1 219 ? 5.784 0.436 0.852 1.00 97.56 219 PHE A CA 1
ATOM 1851 C C . PHE A 1 219 ? 6.098 -1.035 0.585 1.00 97.56 219 PHE A C 1
ATOM 1853 O O . PHE A 1 219 ? 6.395 -1.403 -0.551 1.00 97.56 219 PHE A O 1
ATOM 1860 N N . HIS A 1 220 ? 6.038 -1.866 1.622 1.00 96.06 220 HIS A N 1
ATOM 1861 C CA . HIS A 1 220 ? 6.349 -3.286 1.565 1.00 96.06 220 HIS A CA 1
ATOM 1862 C C . HIS A 1 220 ? 5.138 -4.131 1.945 1.00 96.06 220 HIS A C 1
ATOM 1864 O O . HIS A 1 220 ? 4.618 -4.010 3.054 1.00 96.06 220 HIS A O 1
ATOM 1870 N N . LEU A 1 221 ? 4.762 -5.042 1.050 1.00 96.50 221 LEU A N 1
ATOM 1871 C CA . LEU A 1 221 ? 3.808 -6.115 1.311 1.00 96.50 221 LEU A CA 1
ATOM 1872 C C . LEU A 1 221 ? 4.591 -7.429 1.430 1.00 96.50 221 LEU A C 1
ATOM 1874 O O . LEU A 1 221 ? 4.848 -8.110 0.438 1.00 96.50 221 LEU A O 1
ATOM 1878 N N . GLN A 1 222 ? 5.037 -7.751 2.647 1.00 94.56 222 GLN A N 1
ATOM 1879 C CA . GLN A 1 222 ? 5.911 -8.898 2.904 1.00 94.56 222 GLN A CA 1
ATOM 1880 C C . GLN A 1 222 ? 5.138 -10.048 3.550 1.00 94.56 222 GLN A C 1
ATOM 1882 O O . GLN A 1 222 ? 4.586 -9.887 4.635 1.00 94.56 222 GLN A O 1
ATOM 1887 N N . TYR A 1 223 ? 5.142 -11.222 2.912 1.00 96.31 223 TYR A N 1
ATOM 1888 C CA . TYR A 1 223 ? 4.344 -12.377 3.349 1.00 96.31 223 TYR A CA 1
ATOM 1889 C C . TYR A 1 223 ? 2.855 -12.031 3.467 1.00 96.31 223 TYR A C 1
ATOM 1891 O O . TYR A 1 223 ? 2.171 -12.474 4.383 1.00 96.31 223 TYR A O 1
ATOM 1899 N N . VAL A 1 224 ? 2.371 -11.181 2.563 1.00 97.75 224 VAL A N 1
ATOM 1900 C CA . VAL A 1 224 ? 0.969 -10.771 2.531 1.00 97.75 224 VAL A CA 1
ATOM 1901 C C . VAL A 1 224 ? 0.230 -11.620 1.512 1.00 97.75 224 VAL A C 1
ATOM 1903 O O . VAL A 1 224 ? 0.638 -11.669 0.354 1.00 97.75 224 VAL A O 1
ATOM 1906 N N . THR A 1 225 ? -0.872 -12.241 1.916 1.00 98.06 225 THR A N 1
ATOM 1907 C CA . THR A 1 225 ? -1.801 -12.913 1.005 1.00 98.06 225 THR A CA 1
ATOM 1908 C C . THR A 1 225 ? -2.979 -11.992 0.724 1.00 98.06 225 THR A C 1
ATOM 1910 O O . THR A 1 225 ? -3.664 -11.553 1.642 1.00 98.06 225 THR A O 1
ATOM 1913 N N . ILE A 1 226 ? -3.221 -11.695 -0.549 1.00 97.69 226 ILE A N 1
ATOM 1914 C CA . ILE A 1 226 ? -4.398 -10.969 -1.023 1.00 97.69 226 ILE A CA 1
ATOM 1915 C C . ILE A 1 226 ? -5.238 -11.965 -1.822 1.00 97.69 226 ILE A C 1
ATOM 1917 O O . ILE A 1 226 ? -4.915 -12.271 -2.974 1.00 97.69 226 ILE A O 1
ATOM 1921 N N . GLU A 1 227 ? -6.281 -12.499 -1.189 1.00 96.69 227 GLU A N 1
ATOM 1922 C CA . GLU A 1 227 ? -7.218 -13.431 -1.827 1.00 96.69 227 GLU A CA 1
ATOM 1923 C C . GLU A 1 227 ? -8.288 -12.676 -2.610 1.00 96.69 227 GLU A C 1
ATOM 1925 O O . GLU A 1 227 ? -8.605 -13.071 -3.723 1.00 96.69 227 GLU A O 1
ATOM 1930 N N . GLY A 1 228 ? -8.808 -11.568 -2.070 1.00 94.12 228 GLY A N 1
ATOM 1931 C CA . GLY A 1 228 ? -9.804 -10.736 -2.742 1.00 94.12 228 GLY A CA 1
ATOM 1932 C C . GLY A 1 228 ? -9.213 -9.704 -3.713 1.00 94.12 228 GLY A C 1
ATOM 1933 O O . GLY A 1 228 ? -8.055 -9.766 -4.127 1.00 94.12 228 GLY A O 1
ATOM 1934 N N . TYR A 1 229 ? -10.024 -8.719 -4.107 1.00 94.19 229 TYR A N 1
ATOM 1935 C CA . TYR A 1 229 ? -9.574 -7.633 -4.986 1.00 94.19 229 TYR A CA 1
ATOM 1936 C C . TYR A 1 229 ? -8.694 -6.627 -4.236 1.00 94.19 229 TYR A C 1
ATOM 1938 O O . TYR A 1 229 ? -8.916 -6.343 -3.058 1.00 94.19 229 TYR A O 1
ATOM 1946 N N . SER A 1 230 ? -7.732 -6.018 -4.936 1.00 95.81 230 SER A N 1
ATOM 1947 C CA . SER A 1 230 ? -6.917 -4.930 -4.386 1.00 95.81 230 SER A CA 1
ATOM 1948 C C . SER A 1 230 ? -6.888 -3.704 -5.289 1.00 95.81 230 SER A C 1
ATOM 1950 O O . SER A 1 230 ? -6.804 -3.794 -6.515 1.00 95.81 230 SER A O 1
ATOM 1952 N N . HIS A 1 231 ? -6.974 -2.526 -4.676 1.00 95.94 231 HIS A N 1
ATOM 1953 C CA . HIS A 1 231 ? -7.105 -1.266 -5.398 1.00 95.94 231 HIS A CA 1
ATOM 1954 C C . HIS A 1 231 ? -6.098 -0.238 -4.900 1.00 95.94 231 HIS A C 1
ATOM 1956 O O . HIS A 1 231 ? -6.206 0.255 -3.789 1.00 95.94 231 HIS A O 1
ATOM 1962 N N . PHE A 1 232 ? -5.177 0.159 -5.770 1.00 97.12 232 PHE A N 1
ATOM 1963 C CA . PHE A 1 232 ? -4.173 1.204 -5.557 1.00 97.12 232 PHE A CA 1
ATOM 1964 C C . PHE A 1 232 ? -4.476 2.463 -6.373 1.00 97.12 232 PHE A C 1
ATOM 1966 O O . PHE A 1 232 ? -3.588 3.261 -6.667 1.00 97.12 232 PHE A O 1
ATOM 1973 N N . ARG A 1 233 ? -5.733 2.639 -6.790 1.00 95.50 233 ARG A N 1
ATOM 1974 C CA . ARG A 1 233 ? -6.133 3.732 -7.677 1.00 95.50 233 ARG A CA 1
ATOM 1975 C C . ARG A 1 233 ? -5.676 5.081 -7.116 1.00 95.50 233 ARG A C 1
ATOM 1977 O O . ARG A 1 233 ? -5.969 5.392 -5.967 1.00 95.50 233 ARG A O 1
ATOM 1984 N N . ASN A 1 234 ? -4.994 5.878 -7.937 1.00 97.06 234 ASN A N 1
ATOM 1985 C CA . ASN A 1 234 ? -4.421 7.182 -7.573 1.00 97.06 234 ASN A CA 1
ATOM 1986 C C . ASN A 1 234 ? -3.413 7.176 -6.405 1.00 97.06 234 ASN A C 1
ATOM 1988 O O . ASN A 1 234 ? -3.061 8.248 -5.912 1.00 97.06 234 ASN A O 1
ATOM 1992 N N . ALA A 1 235 ? -2.929 6.014 -5.960 1.00 98.19 235 ALA A N 1
ATOM 1993 C CA . ALA A 1 235 ? -1.927 5.956 -4.902 1.00 98.19 235 ALA A CA 1
ATOM 1994 C C . ALA A 1 235 ? -0.607 6.616 -5.339 1.00 98.19 235 ALA A C 1
ATOM 1996 O O . ALA A 1 235 ? -0.204 6.544 -6.506 1.00 98.19 235 ALA A O 1
ATOM 1997 N N . ILE A 1 236 ? 0.085 7.248 -4.393 1.00 98.44 236 ILE A N 1
ATOM 1998 C CA . ILE A 1 236 ? 1.356 7.945 -4.614 1.00 98.44 236 ILE A CA 1
ATOM 1999 C C . ILE A 1 236 ? 2.459 7.229 -3.833 1.00 98.44 236 ILE A C 1
ATOM 2001 O O . ILE A 1 236 ? 2.364 7.092 -2.615 1.00 98.44 236 ILE A O 1
ATOM 2005 N N . PHE A 1 237 ? 3.524 6.822 -4.527 1.00 98.06 237 PHE A N 1
ATOM 2006 C CA . PHE A 1 237 ? 4.691 6.150 -3.946 1.00 98.06 237 PHE A CA 1
ATOM 2007 C C . PHE A 1 237 ? 5.952 7.011 -4.104 1.00 98.06 237 PHE A C 1
ATOM 2009 O O . PHE A 1 237 ? 6.495 7.120 -5.204 1.00 98.06 237 PHE A O 1
ATOM 2016 N N . GLU A 1 238 ? 6.445 7.620 -3.022 1.00 96.44 238 GLU A N 1
ATOM 2017 C CA . GLU A 1 238 ? 7.625 8.507 -3.071 1.00 96.44 238 GLU A CA 1
ATOM 2018 C C . GLU A 1 238 ? 8.961 7.756 -3.147 1.00 96.44 238 GLU A C 1
ATOM 2020 O O . GLU A 1 238 ? 9.891 8.184 -3.839 1.00 96.44 238 GLU A O 1
ATOM 2025 N N . GLU A 1 239 ? 9.059 6.634 -2.432 1.00 95.94 239 GLU A N 1
ATOM 2026 C CA . GLU A 1 239 ? 10.298 5.861 -2.292 1.00 95.94 239 GLU A CA 1
ATOM 2027 C C . GLU A 1 239 ? 10.179 4.408 -2.776 1.00 95.94 239 GLU A C 1
ATOM 2029 O O . GLU A 1 239 ? 11.128 3.641 -2.620 1.00 95.94 239 GLU A O 1
ATOM 2034 N N . GLY A 1 240 ? 9.068 4.036 -3.416 1.00 96.50 240 GLY A N 1
ATOM 2035 C CA . GLY A 1 240 ? 8.887 2.752 -4.103 1.00 96.50 240 GLY A CA 1
ATOM 2036 C C . GLY A 1 240 ? 7.838 1.824 -3.490 1.00 96.50 240 GLY A C 1
ATOM 2037 O O . GLY A 1 240 ? 7.221 2.133 -2.471 1.00 96.50 240 GLY A O 1
ATOM 2038 N N . LEU A 1 241 ? 7.658 0.676 -4.143 1.00 97.75 241 LEU A N 1
ATOM 2039 C CA . LEU A 1 241 ? 6.725 -0.392 -3.778 1.00 97.75 241 LEU A CA 1
ATOM 2040 C C . LEU A 1 241 ? 7.449 -1.745 -3.830 1.00 97.75 241 LEU A C 1
ATOM 2042 O O . LEU A 1 241 ? 8.362 -1.926 -4.637 1.00 97.75 241 LEU A O 1
ATOM 2046 N N . ASP A 1 242 ? 7.050 -2.680 -2.976 1.00 96.31 242 ASP A N 1
ATOM 2047 C CA . ASP A 1 242 ? 7.574 -4.043 -2.922 1.00 96.31 242 ASP A CA 1
ATOM 2048 C C . ASP A 1 242 ? 6.434 -5.053 -2.800 1.00 96.31 242 ASP A C 1
ATOM 2050 O O . ASP A 1 242 ? 5.706 -5.058 -1.804 1.00 96.31 242 ASP A O 1
ATOM 2054 N N . LEU A 1 243 ? 6.290 -5.883 -3.829 1.00 96.81 243 LEU A N 1
ATOM 2055 C CA . LEU A 1 243 ? 5.293 -6.948 -3.938 1.00 96.81 243 LEU A CA 1
ATOM 2056 C C . LEU A 1 243 ? 5.940 -8.337 -4.032 1.00 96.81 243 LEU A C 1
ATOM 2058 O O . LEU A 1 243 ? 5.241 -9.309 -4.291 1.00 96.81 243 LEU A O 1
ATOM 2062 N N . ASP A 1 244 ? 7.258 -8.451 -3.853 1.00 94.31 244 ASP A N 1
ATOM 2063 C CA . ASP A 1 244 ? 8.010 -9.663 -4.216 1.00 94.31 244 ASP A CA 1
ATOM 2064 C C . ASP A 1 244 ? 7.608 -10.892 -3.388 1.00 94.31 244 ASP A C 1
ATOM 2066 O O . ASP A 1 244 ? 7.680 -12.021 -3.866 1.00 94.31 244 ASP A O 1
ATOM 2070 N N . TYR A 1 245 ? 7.163 -10.664 -2.150 1.00 93.94 245 TYR A N 1
ATOM 2071 C CA . TYR A 1 245 ? 6.687 -11.699 -1.228 1.00 93.94 245 TYR A CA 1
ATOM 2072 C C . TYR A 1 245 ? 5.172 -11.639 -1.005 1.00 93.94 245 TYR A C 1
ATOM 2074 O O . TYR A 1 245 ? 4.675 -12.218 -0.036 1.00 93.94 245 TYR A O 1
ATOM 2082 N N . ALA A 1 246 ? 4.444 -10.910 -1.851 1.00 95.56 246 ALA A N 1
ATOM 2083 C CA . ALA A 1 246 ? 2.994 -10.879 -1.802 1.00 95.56 246 ALA A CA 1
ATOM 2084 C C . ALA A 1 246 ? 2.425 -12.035 -2.636 1.00 95.56 246 ALA A C 1
ATOM 2086 O O . ALA A 1 246 ? 2.784 -12.218 -3.798 1.00 95.56 246 ALA A O 1
ATOM 2087 N N . ASN A 1 247 ? 1.512 -12.804 -2.052 1.00 96.19 247 ASN A N 1
ATOM 2088 C CA . ASN A 1 247 ? 0.725 -13.797 -2.767 1.00 96.19 247 ASN A CA 1
ATOM 2089 C C . ASN A 1 247 ? -0.589 -13.151 -3.221 1.00 96.19 247 ASN A C 1
ATOM 2091 O O . ASN A 1 247 ? -1.451 -12.856 -2.397 1.00 96.19 247 ASN A O 1
ATOM 2095 N N . ILE A 1 248 ? -0.727 -12.894 -4.519 1.00 94.81 248 ILE A N 1
ATOM 2096 C CA . ILE A 1 248 ? -1.842 -12.135 -5.099 1.00 94.81 248 ILE A CA 1
ATOM 2097 C C . ILE A 1 248 ? -2.682 -13.080 -5.966 1.00 94.81 248 ILE A C 1
ATOM 2099 O O . ILE A 1 248 ? -2.193 -13.568 -6.985 1.00 94.81 248 ILE A O 1
ATOM 2103 N N . GLN A 1 249 ? -3.936 -13.334 -5.578 1.00 93.00 249 GLN A N 1
ATOM 2104 C CA . GLN A 1 249 ? -4.823 -14.256 -6.307 1.00 93.00 249 GLN A CA 1
ATOM 2105 C C . GLN A 1 249 ? -5.597 -13.581 -7.451 1.00 93.00 249 GLN A C 1
ATOM 2107 O O . GLN A 1 249 ? -5.805 -14.190 -8.503 1.00 93.00 249 GLN A O 1
ATOM 2112 N N . HIS A 1 250 ? -5.990 -12.317 -7.272 1.00 90.62 250 HIS A N 1
ATOM 2113 C CA . HIS A 1 250 ? -6.739 -11.528 -8.256 1.00 90.62 250 HIS A CA 1
ATOM 2114 C C . HIS A 1 250 ? -5.961 -10.303 -8.740 1.00 90.62 250 HIS A C 1
ATOM 2116 O O . HIS A 1 250 ? -5.011 -9.852 -8.101 1.00 90.62 250 HIS A O 1
ATOM 2122 N N . GLU A 1 251 ? -6.354 -9.744 -9.887 1.00 86.56 251 GLU A N 1
ATOM 2123 C CA . GLU A 1 251 ? -5.705 -8.553 -10.431 1.00 86.56 251 GLU A CA 1
ATOM 2124 C C . GLU A 1 251 ? -5.793 -7.353 -9.476 1.00 86.56 251 GLU A C 1
ATOM 2126 O O . GLU A 1 251 ? -6.806 -7.099 -8.820 1.00 86.56 251 GLU A O 1
ATOM 2131 N N . MET A 1 252 ? -4.716 -6.572 -9.449 1.00 93.38 252 MET A N 1
ATOM 2132 C CA . MET A 1 252 ? -4.607 -5.342 -8.677 1.00 93.38 252 MET A CA 1
ATOM 2133 C C . MET A 1 252 ? -4.876 -4.138 -9.584 1.00 93.38 252 MET A C 1
ATOM 2135 O O . MET A 1 252 ? -4.338 -4.038 -10.692 1.00 93.38 252 MET A O 1
ATOM 2139 N N . ASN A 1 253 ? -5.654 -3.170 -9.106 1.00 94.38 253 ASN A N 1
ATOM 2140 C CA . ASN A 1 253 ? -5.937 -1.951 -9.858 1.00 94.38 253 ASN A CA 1
ATOM 2141 C C . ASN A 1 253 ? -4.920 -0.840 -9.545 1.00 94.38 253 ASN A C 1
ATOM 2143 O O . ASN A 1 253 ? -5.002 -0.212 -8.492 1.00 94.38 253 ASN A O 1
ATOM 2147 N N . PHE A 1 254 ? -4.019 -0.547 -10.487 1.00 96.25 254 PHE A N 1
ATOM 2148 C CA . PHE A 1 254 ? -3.007 0.519 -10.384 1.00 96.25 254 PHE A CA 1
ATOM 2149 C C . PHE A 1 254 ? -3.351 1.796 -11.177 1.00 96.25 254 PHE A C 1
ATOM 2151 O O . PHE A 1 254 ? -2.477 2.622 -11.454 1.00 96.25 254 PHE A O 1
ATOM 2158 N N . PHE A 1 255 ? -4.604 1.972 -11.603 1.00 93.00 255 PHE A N 1
ATOM 2159 C CA . PHE A 1 255 ? -4.981 3.113 -12.437 1.00 93.00 255 PHE A CA 1
ATOM 2160 C C . PHE A 1 255 ? -4.688 4.451 -11.738 1.00 93.00 255 PHE A C 1
ATOM 2162 O O . PHE A 1 255 ? -5.116 4.687 -10.609 1.00 93.00 255 PHE A O 1
ATOM 2169 N N . GLY A 1 256 ? -3.963 5.344 -12.415 1.00 93.50 256 GLY A N 1
ATOM 2170 C CA . GLY A 1 256 ? -3.620 6.664 -11.885 1.00 93.50 256 GLY A CA 1
ATOM 2171 C C . GLY A 1 256 ? -2.536 6.679 -10.799 1.00 93.50 256 GLY A C 1
ATOM 2172 O O . GLY A 1 256 ? -2.307 7.745 -10.228 1.00 93.50 256 GLY A O 1
ATOM 2173 N N . CYS A 1 257 ? -1.867 5.555 -10.503 1.00 95.25 257 CYS A N 1
ATOM 2174 C CA . CYS A 1 257 ? -0.730 5.547 -9.576 1.00 95.25 257 CYS A CA 1
ATOM 2175 C C . CYS A 1 257 ? 0.391 6.489 -10.040 1.00 95.25 257 CYS A C 1
ATOM 2177 O O . CYS A 1 257 ? 0.688 6.578 -11.233 1.00 95.25 257 CYS A O 1
ATOM 2179 N N . LYS A 1 258 ? 1.053 7.152 -9.087 1.00 95.44 258 LYS A N 1
ATOM 2180 C CA . LYS A 1 258 ? 2.134 8.119 -9.346 1.00 95.44 258 LYS A CA 1
ATOM 2181 C C . LYS A 1 258 ? 3.359 7.834 -8.484 1.00 95.44 258 LYS A C 1
ATOM 2183 O O . LYS A 1 258 ? 3.266 7.209 -7.430 1.00 95.44 258 LYS A O 1
ATOM 2188 N N . GLY A 1 259 ? 4.512 8.352 -8.897 1.00 94.50 259 GLY A N 1
ATOM 2189 C CA . GLY A 1 259 ? 5.724 8.387 -8.082 1.00 94.50 259 GLY A CA 1
ATOM 2190 C C . GLY A 1 259 ? 6.646 7.179 -8.245 1.00 94.50 259 GLY A C 1
ATOM 2191 O O . GLY A 1 259 ? 7.836 7.292 -7.954 1.00 94.50 259 GLY A O 1
ATOM 2192 N N . LEU A 1 260 ? 6.175 6.056 -8.798 1.00 94.56 260 LEU A N 1
ATOM 2193 C CA . LEU A 1 260 ? 7.025 4.886 -9.074 1.00 94.56 260 LEU A CA 1
ATOM 2194 C C . LEU A 1 260 ? 8.112 5.182 -10.121 1.00 94.56 260 LEU A C 1
ATOM 2196 O O . LEU A 1 260 ? 9.195 4.602 -10.109 1.00 94.56 260 LEU A O 1
ATOM 2200 N N . GLU A 1 261 ? 7.863 6.147 -10.999 1.00 90.81 261 GLU A N 1
ATOM 2201 C CA . GLU A 1 261 ? 8.809 6.655 -11.981 1.00 90.81 261 GLU A CA 1
ATOM 2202 C C . GLU A 1 261 ? 9.864 7.618 -11.410 1.00 90.81 261 GLU A C 1
ATOM 2204 O O . GLU A 1 261 ? 10.802 7.947 -12.143 1.00 90.81 261 GLU A O 1
ATOM 2209 N N . LYS A 1 262 ? 9.756 8.062 -10.148 1.00 93.12 262 LYS A N 1
ATOM 2210 C CA . LYS A 1 262 ? 10.736 8.955 -9.501 1.00 93.12 262 LYS A CA 1
ATOM 2211 C C . LYS A 1 262 ? 12.069 8.243 -9.258 1.00 93.12 262 LYS A C 1
ATOM 2213 O O . LYS A 1 262 ? 12.138 7.020 -9.150 1.00 93.12 262 LYS A O 1
ATOM 2218 N N . LEU A 1 263 ? 13.156 9.012 -9.147 1.00 88.56 263 LEU A N 1
ATOM 2219 C CA . LEU A 1 263 ? 14.513 8.469 -8.982 1.00 88.56 263 LEU A CA 1
ATOM 2220 C C . LEU A 1 263 ? 14.629 7.531 -7.767 1.00 88.56 263 LEU A C 1
ATOM 2222 O O . LEU A 1 263 ? 15.198 6.447 -7.897 1.00 88.56 263 LEU A O 1
ATOM 2226 N N . ASN A 1 264 ? 14.087 7.941 -6.615 1.00 90.62 264 ASN A N 1
ATOM 2227 C CA . ASN A 1 264 ? 14.138 7.162 -5.375 1.00 90.62 264 ASN A CA 1
ATOM 2228 C C . ASN A 1 264 ? 13.341 5.861 -5.520 1.00 90.62 264 ASN A C 1
ATOM 2230 O O . ASN A 1 264 ? 13.911 4.782 -5.363 1.00 90.62 264 ASN A O 1
ATOM 2234 N N . SER A 1 265 ? 12.088 5.938 -5.976 1.00 92.88 265 SER A N 1
ATOM 2235 C CA . SER A 1 265 ? 11.265 4.760 -6.279 1.00 92.88 265 SER A CA 1
ATOM 2236 C C . SER A 1 265 ? 11.928 3.790 -7.261 1.00 92.88 265 SER A C 1
ATOM 2238 O O . SER A 1 265 ? 11.930 2.584 -7.023 1.00 92.88 265 SER A O 1
ATOM 2240 N N . ARG A 1 266 ? 12.594 4.279 -8.318 1.00 91.19 266 ARG A N 1
ATOM 2241 C CA . ARG A 1 266 ? 13.339 3.436 -9.278 1.00 91.19 266 ARG A CA 1
ATOM 2242 C C . ARG A 1 266 ? 14.563 2.731 -8.702 1.00 91.19 266 ARG A C 1
ATOM 2244 O O . ARG A 1 266 ? 15.067 1.800 -9.330 1.00 91.19 266 ARG A O 1
ATOM 2251 N N . LYS A 1 267 ? 15.144 3.231 -7.612 1.00 88.94 267 LYS A N 1
ATOM 2252 C CA . LYS A 1 267 ? 16.262 2.560 -6.925 1.00 88.94 267 LYS A CA 1
ATOM 2253 C C . LYS A 1 267 ? 15.762 1.464 -5.988 1.00 88.94 267 LYS A C 1
ATOM 2255 O O . LYS A 1 267 ? 16.471 0.492 -5.773 1.00 88.94 267 LYS A O 1
ATOM 2260 N N . ASN A 1 268 ? 14.544 1.630 -5.492 1.00 92.00 268 ASN A N 1
ATOM 2261 C CA . ASN A 1 268 ? 14.011 0.886 -4.363 1.00 92.00 268 ASN A CA 1
ATOM 2262 C C . ASN A 1 268 ? 12.928 -0.139 -4.745 1.00 92.00 268 ASN A C 1
ATOM 2264 O O . ASN A 1 268 ? 12.645 -1.040 -3.959 1.00 92.00 268 ASN A O 1
ATOM 2268 N N . THR A 1 269 ? 12.338 -0.017 -5.936 1.00 95.69 269 THR A N 1
ATOM 2269 C CA . THR A 1 269 ? 11.329 -0.944 -6.477 1.00 95.69 269 THR A CA 1
ATOM 2270 C C . THR A 1 269 ? 12.009 -2.048 -7.280 1.00 95.69 269 THR A C 1
ATOM 2272 O O . THR A 1 269 ? 12.838 -1.768 -8.156 1.00 95.69 269 THR A O 1
ATOM 2275 N N . SER A 1 270 ? 11.659 -3.298 -6.987 1.00 94.19 270 SER A N 1
ATOM 2276 C CA . SER A 1 270 ? 12.255 -4.475 -7.615 1.00 94.19 270 SER A CA 1
ATOM 2277 C C . SER A 1 270 ? 11.822 -4.635 -9.080 1.00 94.19 270 SER A C 1
ATOM 2279 O O . SER A 1 270 ? 10.869 -4.018 -9.565 1.00 94.19 270 SER A O 1
ATOM 2281 N N . GLN A 1 271 ? 12.530 -5.500 -9.808 1.00 93.94 271 GLN A N 1
ATOM 2282 C CA . GLN A 1 271 ? 12.124 -5.882 -11.158 1.00 93.94 271 GLN A CA 1
ATOM 2283 C C . GLN A 1 271 ? 10.784 -6.634 -11.152 1.00 93.94 271 GLN A C 1
ATOM 2285 O O . GLN A 1 271 ? 9.962 -6.405 -12.040 1.00 93.94 271 GLN A O 1
ATOM 2290 N N . GLU A 1 272 ? 10.566 -7.511 -10.169 1.00 94.88 272 GLU A N 1
ATOM 2291 C CA . GLU A 1 272 ? 9.363 -8.340 -10.090 1.00 94.88 272 GLU A CA 1
ATOM 2292 C C . GLU A 1 272 ? 8.123 -7.500 -9.788 1.00 94.88 272 GLU A C 1
ATOM 2294 O O . GLU A 1 272 ? 7.116 -7.623 -10.478 1.00 94.88 272 GLU A O 1
ATOM 2299 N N . THR A 1 273 ? 8.231 -6.525 -8.886 1.00 96.50 273 THR A N 1
ATOM 2300 C CA . THR A 1 273 ? 7.151 -5.567 -8.629 1.00 96.50 273 THR A CA 1
ATOM 2301 C C . THR A 1 273 ? 6.731 -4.835 -9.912 1.00 96.50 273 THR A C 1
ATOM 2303 O O . THR A 1 273 ? 5.542 -4.763 -10.231 1.00 96.50 273 THR A O 1
ATOM 2306 N N . TYR A 1 274 ? 7.679 -4.359 -10.731 1.00 97.12 274 TYR A N 1
ATOM 2307 C CA . TYR A 1 274 ? 7.337 -3.760 -12.029 1.00 97.12 274 TYR A CA 1
ATOM 2308 C C . TYR A 1 274 ? 6.707 -4.755 -13.009 1.00 97.12 274 TYR A C 1
ATOM 2310 O O . TYR A 1 274 ? 5.837 -4.374 -13.797 1.00 97.12 274 TYR A O 1
ATOM 2318 N N . ARG A 1 275 ? 7.125 -6.024 -12.974 1.00 95.44 275 ARG A N 1
ATOM 2319 C CA . ARG A 1 275 ? 6.552 -7.088 -13.803 1.00 95.44 275 ARG A CA 1
ATOM 2320 C C . ARG A 1 275 ? 5.102 -7.378 -13.421 1.00 95.44 275 ARG A C 1
ATOM 2322 O O . ARG A 1 275 ? 4.278 -7.480 -14.332 1.00 95.44 275 ARG A O 1
ATOM 2329 N N . ILE A 1 276 ? 4.794 -7.434 -12.126 1.00 95.62 276 ILE A N 1
ATOM 2330 C CA . ILE A 1 276 ? 3.437 -7.587 -11.589 1.00 95.62 276 ILE A CA 1
ATOM 2331 C C . ILE A 1 276 ? 2.556 -6.425 -12.061 1.00 95.62 276 ILE A C 1
ATOM 2333 O O . ILE A 1 276 ? 1.506 -6.649 -12.665 1.00 95.62 276 ILE A O 1
ATOM 2337 N N . ILE A 1 277 ? 2.998 -5.175 -11.885 1.00 96.31 277 ILE A N 1
ATOM 2338 C CA . ILE A 1 277 ? 2.227 -3.994 -12.316 1.00 96.31 277 ILE A CA 1
ATOM 2339 C C . ILE A 1 277 ? 1.993 -4.013 -13.836 1.00 96.31 277 ILE A C 1
ATOM 2341 O O . ILE A 1 277 ? 0.865 -3.851 -14.302 1.00 96.31 277 ILE A O 1
ATOM 2345 N N . LYS A 1 278 ? 3.042 -4.281 -14.627 1.00 95.38 278 LYS A N 1
ATOM 2346 C CA . LYS A 1 278 ? 2.947 -4.438 -16.089 1.00 95.38 278 LYS A CA 1
ATOM 2347 C C . LYS A 1 278 ? 1.918 -5.504 -16.477 1.00 95.38 278 LYS A C 1
ATOM 2349 O O . LYS A 1 278 ? 1.156 -5.293 -17.418 1.00 95.38 278 LYS A O 1
ATOM 2354 N N . HIS A 1 279 ? 1.930 -6.658 -15.810 1.00 94.50 279 HIS A N 1
ATOM 2355 C CA . HIS A 1 279 ? 1.002 -7.750 -16.093 1.00 94.50 279 HIS A CA 1
ATOM 2356 C C . HIS A 1 279 ? -0.454 -7.336 -15.838 1.00 94.50 279 HIS A C 1
ATOM 2358 O O . HIS A 1 279 ? -1.301 -7.580 -16.697 1.00 94.50 279 HIS A O 1
ATOM 2364 N N . ASN A 1 280 ? -0.719 -6.631 -14.733 1.00 93.25 280 ASN A N 1
ATOM 2365 C CA . ASN A 1 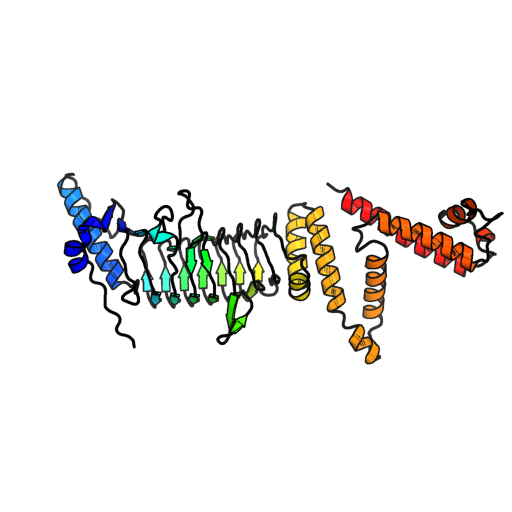280 ? -2.047 -6.099 -14.416 1.00 93.25 280 ASN A CA 1
ATOM 2366 C C . ASN A 1 280 ? -2.566 -5.152 -15.512 1.00 93.25 280 ASN A C 1
ATOM 2368 O O . ASN A 1 280 ? -3.669 -5.346 -16.016 1.00 93.25 280 ASN A O 1
ATOM 2372 N N . PHE A 1 281 ? -1.757 -4.192 -15.976 1.00 94.25 281 PHE A N 1
ATOM 2373 C CA . PHE A 1 281 ? -2.175 -3.303 -17.071 1.00 94.25 281 PHE A CA 1
ATOM 2374 C C . PHE A 1 281 ? -2.405 -4.038 -18.396 1.00 94.25 281 PHE A C 1
ATOM 2376 O O . PHE A 1 281 ? -3.364 -3.735 -19.102 1.00 94.25 281 PHE A O 1
ATOM 2383 N N . LYS A 1 282 ? -1.578 -5.043 -18.723 1.00 91.94 282 LYS A N 1
ATOM 2384 C CA . LYS A 1 282 ? -1.783 -5.863 -19.929 1.00 91.94 282 LYS A CA 1
ATOM 2385 C C . LYS A 1 282 ? -3.102 -6.627 -19.900 1.00 91.94 282 LYS A C 1
ATOM 2387 O O . LYS A 1 282 ? -3.762 -6.691 -20.929 1.00 91.94 282 LYS A O 1
ATOM 2392 N N . LYS A 1 283 ? -3.482 -7.192 -18.750 1.00 90.62 283 LYS A N 1
ATOM 2393 C CA . LYS A 1 283 ? -4.771 -7.882 -18.591 1.00 90.62 283 LYS A CA 1
ATOM 2394 C C . LYS A 1 283 ? -5.963 -6.947 -18.808 1.00 90.62 283 LYS A C 1
ATOM 2396 O O . LYS A 1 283 ? -6.975 -7.376 -19.343 1.00 90.62 283 LYS A O 1
ATOM 2401 N N . LEU A 1 284 ? -5.815 -5.670 -18.454 1.00 87.50 284 LEU A N 1
ATOM 2402 C CA . LEU A 1 284 ? -6.820 -4.627 -18.680 1.00 87.50 284 LEU A CA 1
ATOM 2403 C C . LEU A 1 284 ? -6.764 -4.004 -20.088 1.00 87.50 284 LEU A C 1
ATOM 2405 O O . LEU A 1 284 ? -7.428 -3.001 -20.324 1.00 87.50 284 LEU A O 1
ATOM 2409 N N . ASN A 1 285 ? -5.959 -4.549 -21.010 1.00 88.19 285 ASN A N 1
ATOM 2410 C CA . ASN A 1 285 ? -5.683 -3.978 -22.336 1.00 88.19 285 ASN A CA 1
ATOM 2411 C C . ASN A 1 285 ? -5.170 -2.527 -22.312 1.00 88.19 285 ASN A C 1
ATOM 2413 O O . ASN A 1 285 ? -5.255 -1.814 -23.305 1.00 88.19 285 ASN A O 1
ATOM 2417 N N . ASN A 1 286 ? -4.576 -2.094 -21.200 1.00 87.62 286 ASN A N 1
ATOM 2418 C CA . ASN A 1 286 ? -3.977 -0.774 -21.090 1.00 87.62 286 ASN A CA 1
ATOM 2419 C C . ASN A 1 286 ? -2.504 -0.835 -21.537 1.00 87.62 286 ASN A C 1
ATOM 2421 O O . ASN A 1 286 ? -1.584 -1.108 -20.756 1.00 87.62 286 ASN A O 1
ATOM 2425 N N . THR A 1 287 ? -2.291 -0.650 -22.840 1.00 88.25 287 THR A N 1
ATOM 2426 C CA . THR A 1 287 ? -0.995 -0.820 -23.514 1.00 88.25 287 THR A CA 1
ATOM 2427 C C . THR A 1 287 ? 0.024 0.252 -23.126 1.00 88.25 287 THR A C 1
ATOM 2429 O O . THR A 1 287 ? 1.211 -0.063 -22.978 1.00 88.25 287 THR A O 1
ATOM 2432 N N . ILE A 1 288 ? -0.420 1.496 -22.939 1.00 86.81 288 ILE A N 1
ATOM 2433 C CA . ILE A 1 288 ? 0.435 2.657 -22.679 1.00 86.81 288 ILE A CA 1
ATOM 2434 C C . ILE A 1 288 ? 1.115 2.499 -21.314 1.00 86.81 288 ILE A C 1
ATOM 2436 O O . ILE A 1 288 ? 2.350 2.452 -21.229 1.00 86.81 288 ILE A O 1
ATOM 2440 N N . GLU A 1 289 ? 0.333 2.297 -20.257 1.00 91.19 289 GLU A N 1
ATOM 2441 C CA . GLU A 1 289 ? 0.837 2.098 -18.902 1.00 91.19 289 GLU A CA 1
ATOM 2442 C C . GLU A 1 289 ? 1.660 0.808 -18.808 1.00 91.19 289 GLU A C 1
ATOM 2444 O O . GLU A 1 289 ? 2.755 0.801 -18.233 1.00 91.19 289 GLU A O 1
ATOM 2449 N N . ALA A 1 290 ? 1.223 -0.280 -19.452 1.00 92.06 290 ALA A N 1
ATOM 2450 C CA . ALA A 1 290 ? 2.009 -1.511 -19.508 1.00 92.06 290 ALA A CA 1
ATOM 2451 C C . ALA A 1 290 ? 3.410 -1.285 -20.113 1.00 92.06 290 ALA A C 1
ATOM 2453 O O . ALA A 1 290 ? 4.405 -1.805 -19.595 1.00 92.06 290 ALA A O 1
ATOM 2454 N N . ASN A 1 291 ? 3.525 -0.488 -21.181 1.00 85.50 291 ASN A N 1
ATOM 2455 C CA . ASN A 1 291 ? 4.809 -0.149 -21.806 1.00 85.50 291 ASN A CA 1
ATOM 2456 C C . ASN A 1 291 ? 5.677 0.748 -20.908 1.00 85.50 291 ASN A C 1
ATOM 2458 O O . ASN A 1 291 ? 6.908 0.589 -20.867 1.00 85.50 291 ASN A O 1
ATOM 2462 N N . GLN A 1 292 ? 5.059 1.662 -20.153 1.00 91.12 292 GLN A N 1
ATOM 2463 C CA . GLN A 1 292 ? 5.756 2.469 -19.154 1.00 91.12 292 GLN A CA 1
ATOM 2464 C C . GLN A 1 292 ? 6.442 1.580 -18.112 1.00 91.12 292 GLN A C 1
ATOM 2466 O O . GLN A 1 292 ? 7.659 1.710 -17.931 1.00 91.12 292 GLN A O 1
ATOM 2471 N N . TYR A 1 293 ? 5.701 0.659 -17.490 1.00 94.00 293 TYR A N 1
ATOM 2472 C CA . TYR A 1 293 ? 6.223 -0.234 -16.449 1.00 94.00 293 TYR A CA 1
ATOM 2473 C C . TYR A 1 293 ? 7.182 -1.295 -16.990 1.00 94.00 293 TYR A C 1
ATOM 2475 O O . TYR A 1 293 ? 8.162 -1.624 -16.326 1.00 94.00 293 TYR A O 1
ATOM 2483 N N . HIS A 1 294 ? 7.001 -1.753 -18.230 1.00 92.31 294 HIS A N 1
ATOM 2484 C CA . HIS A 1 294 ? 7.983 -2.612 -18.893 1.00 92.31 294 HIS A CA 1
ATOM 2485 C C . HIS A 1 294 ? 9.355 -1.934 -19.042 1.00 92.31 294 HIS A C 1
ATOM 2487 O O . HIS A 1 294 ? 10.400 -2.560 -18.880 1.00 92.31 294 HIS A O 1
ATOM 2493 N N . SER A 1 295 ? 9.374 -0.631 -19.312 1.00 89.06 295 SER A N 1
ATOM 2494 C CA . SER A 1 295 ? 10.637 0.104 -19.413 1.00 89.06 295 SER A CA 1
ATOM 2495 C C . SER A 1 295 ? 11.305 0.290 -18.048 1.00 89.06 295 SER A C 1
ATOM 2497 O O . SER A 1 295 ? 12.532 0.268 -17.958 1.00 89.06 295 SER A O 1
ATOM 2499 N N . LEU A 1 296 ? 10.510 0.440 -16.981 1.00 92.00 296 LEU A N 1
ATOM 2500 C CA . LEU A 1 296 ? 11.016 0.476 -15.607 1.00 92.00 296 LEU A CA 1
ATOM 2501 C C . LEU A 1 296 ? 11.604 -0.885 -15.201 1.00 92.00 296 LEU A C 1
ATOM 2503 O O . LEU A 1 296 ? 12.746 -0.922 -14.743 1.00 92.00 296 LEU A O 1
ATOM 2507 N N . GLU A 1 297 ? 10.903 -1.987 -15.489 1.00 93.00 297 GLU A N 1
ATOM 2508 C CA . GLU A 1 297 ? 11.381 -3.369 -15.315 1.00 93.00 297 GLU A CA 1
ATOM 2509 C C . GLU A 1 297 ? 12.754 -3.582 -15.974 1.00 93.00 297 GLU A C 1
ATOM 2511 O O . GLU A 1 297 ? 13.693 -4.037 -15.319 1.00 93.00 297 GLU A O 1
ATOM 2516 N N . LEU A 1 298 ? 12.905 -3.204 -17.251 1.00 85.50 298 LEU A N 1
ATOM 2517 C CA . LEU A 1 298 ? 14.175 -3.340 -17.974 1.00 85.50 298 LEU A CA 1
ATOM 2518 C C . LEU A 1 298 ? 15.281 -2.456 -17.386 1.00 85.50 298 LEU A C 1
ATOM 2520 O O . LEU A 1 298 ? 16.439 -2.873 -17.320 1.00 85.50 298 LEU A O 1
ATOM 2524 N N . SER A 1 299 ? 14.940 -1.246 -16.939 1.00 84.12 299 SER A N 1
ATOM 2525 C CA . SER A 1 299 ? 15.910 -0.352 -16.305 1.00 84.12 299 SER A CA 1
ATOM 2526 C C . SER A 1 299 ? 16.446 -0.921 -14.987 1.00 84.12 299 SER A C 1
ATOM 2528 O O . SER A 1 299 ? 17.642 -0.802 -14.718 1.00 84.12 299 SER A O 1
ATOM 2530 N N . THR A 1 300 ? 15.598 -1.587 -14.197 1.00 85.44 300 THR A N 1
ATOM 2531 C CA . THR A 1 300 ? 15.999 -2.254 -12.951 1.00 85.44 300 THR A CA 1
ATOM 2532 C C . THR A 1 300 ? 16.816 -3.509 -13.233 1.00 85.44 300 THR A C 1
ATOM 2534 O O . THR A 1 300 ? 17.865 -3.691 -12.619 1.00 85.44 300 THR A O 1
ATOM 2537 N N . HIS A 1 301 ? 16.411 -4.320 -14.218 1.00 81.81 301 HIS A N 1
ATOM 2538 C CA . HIS A 1 301 ? 17.176 -5.490 -14.659 1.00 81.81 301 HIS A CA 1
ATOM 2539 C C . HIS A 1 301 ? 18.636 -5.129 -14.963 1.00 81.81 301 HIS A C 1
ATOM 2541 O O . HIS A 1 301 ? 19.552 -5.754 -14.441 1.00 81.81 301 HIS A O 1
ATOM 2547 N N . ARG A 1 302 ? 18.872 -4.048 -15.718 1.00 75.06 302 ARG A N 1
ATOM 2548 C CA . ARG A 1 302 ? 20.234 -3.585 -16.037 1.00 75.06 302 ARG A CA 1
ATOM 2549 C C . ARG A 1 302 ? 21.067 -3.201 -14.829 1.00 75.06 302 ARG A C 1
ATOM 2551 O O . ARG A 1 302 ? 22.259 -3.469 -14.835 1.00 75.06 302 ARG A O 1
ATOM 2558 N N . LYS A 1 303 ? 20.472 -2.544 -13.829 1.00 74.56 303 LYS A N 1
ATOM 2559 C CA . LYS A 1 303 ? 21.191 -2.186 -12.596 1.00 74.56 303 LYS A CA 1
ATOM 2560 C C . LYS A 1 303 ? 21.615 -3.436 -11.827 1.00 74.56 303 LYS A C 1
ATOM 2562 O O . LYS A 1 303 ? 22.696 -3.454 -11.251 1.00 74.56 303 LYS A O 1
ATOM 2567 N N . ASN A 1 304 ? 20.762 -4.460 -11.829 1.00 68.69 304 ASN A N 1
ATOM 2568 C CA . ASN A 1 304 ? 21.031 -5.729 -11.157 1.00 68.69 304 ASN A CA 1
ATOM 2569 C C . ASN A 1 304 ? 22.105 -6.549 -11.877 1.00 68.69 304 ASN A C 1
ATOM 2571 O O . ASN A 1 304 ? 22.839 -7.300 -11.233 1.00 68.69 304 ASN A O 1
ATOM 2575 N N . ILE A 1 305 ? 22.248 -6.377 -13.194 1.00 66.25 305 ILE A N 1
ATOM 2576 C CA . ILE A 1 305 ? 23.404 -6.886 -13.923 1.00 66.25 305 ILE A CA 1
ATOM 2577 C C . ILE A 1 305 ? 24.636 -6.093 -13.447 1.00 66.25 305 ILE A C 1
ATOM 2579 O O . ILE A 1 305 ? 24.891 -4.974 -13.890 1.00 66.25 305 ILE A O 1
ATOM 2583 N N . LYS A 1 306 ? 25.402 -6.684 -12.519 1.00 55.59 306 LYS A N 1
ATOM 2584 C CA . LYS A 1 306 ? 26.638 -6.154 -11.907 1.00 55.59 306 LYS A CA 1
ATOM 2585 C C . LYS A 1 306 ? 27.790 -6.008 -12.914 1.00 55.59 306 LYS A C 1
ATOM 2587 O O . LYS A 1 306 ? 28.879 -6.516 -12.683 1.00 55.59 306 LYS A O 1
ATOM 2592 N N . ILE A 1 307 ? 27.590 -5.339 -14.041 1.00 52.88 307 ILE A N 1
ATOM 2593 C CA . ILE A 1 307 ? 28.632 -5.234 -15.065 1.00 52.88 307 ILE A CA 1
ATOM 2594 C C . ILE A 1 307 ? 29.782 -4.354 -14.620 1.00 52.88 307 ILE A C 1
ATOM 2596 O O . ILE A 1 307 ? 30.915 -4.712 -14.889 1.00 52.88 307 ILE A O 1
ATOM 2600 N N . LEU A 1 308 ? 29.545 -3.287 -13.856 1.00 47.84 308 LEU A N 1
ATOM 2601 C CA . LEU A 1 308 ? 30.654 -2.433 -13.427 1.00 47.84 308 LEU A CA 1
ATOM 2602 C C . LEU A 1 308 ? 31.635 -3.168 -12.492 1.00 47.84 308 LEU A C 1
ATOM 2604 O O . LEU A 1 308 ? 32.841 -3.008 -12.629 1.00 47.84 308 LEU A O 1
ATOM 2608 N N . ASN A 1 309 ? 31.127 -4.032 -11.606 1.00 49.72 309 ASN A N 1
ATOM 2609 C CA . ASN A 1 309 ? 31.970 -4.815 -10.696 1.00 49.72 309 ASN A CA 1
ATOM 2610 C C . ASN A 1 309 ? 32.519 -6.084 -11.372 1.00 49.72 309 ASN A C 1
ATOM 2612 O O . ASN A 1 309 ? 33.664 -6.449 -11.149 1.00 49.72 309 ASN A O 1
ATOM 2616 N N . ALA A 1 310 ? 31.747 -6.729 -12.254 1.00 49.97 310 ALA A N 1
ATOM 2617 C CA . ALA A 1 310 ? 32.193 -7.929 -12.963 1.00 49.97 310 ALA A CA 1
ATOM 2618 C C . ALA A 1 310 ? 33.184 -7.636 -14.109 1.00 49.97 310 ALA A C 1
ATOM 2620 O O . ALA A 1 310 ? 33.959 -8.515 -14.479 1.00 49.97 310 ALA A O 1
ATOM 2621 N N . PHE A 1 311 ? 33.181 -6.413 -14.656 1.00 48.78 311 PHE A N 1
ATOM 2622 C CA . PHE A 1 311 ? 34.169 -5.946 -15.636 1.00 48.78 311 PHE A CA 1
ATOM 2623 C C .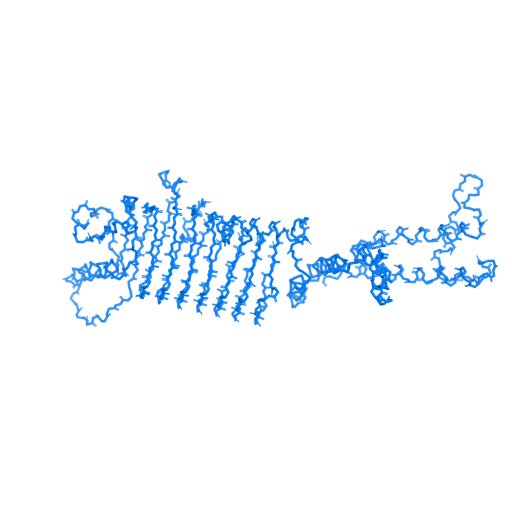 PHE A 1 311 ? 35.558 -5.780 -15.010 1.00 48.78 311 PHE A C 1
ATOM 2625 O O . PHE A 1 311 ? 36.554 -6.036 -15.677 1.00 48.78 311 PHE A O 1
ATOM 2632 N N . LEU A 1 312 ? 35.625 -5.429 -13.721 1.00 53.12 312 LEU A N 1
ATOM 2633 C CA . LEU A 1 312 ? 36.868 -5.414 -12.942 1.00 53.12 312 LEU A CA 1
ATOM 2634 C C . LEU A 1 312 ? 37.339 -6.828 -12.552 1.00 53.12 312 LEU A C 1
ATOM 2636 O O . LEU A 1 312 ? 38.541 -7.061 -12.484 1.00 53.12 312 LEU A O 1
ATOM 2640 N N . ASP A 1 313 ? 36.417 -7.779 -12.366 1.00 53.47 313 ASP A N 1
ATOM 2641 C CA . ASP A 1 313 ? 36.729 -9.150 -11.924 1.00 53.47 313 ASP A CA 1
ATOM 2642 C C . ASP A 1 313 ? 36.998 -10.165 -13.060 1.00 53.47 313 ASP A C 1
ATOM 2644 O O . ASP A 1 313 ? 37.235 -11.342 -12.780 1.00 53.47 313 ASP A O 1
ATOM 2648 N N . CYS A 1 314 ? 36.966 -9.763 -14.342 1.00 55.03 314 CYS A N 1
ATOM 2649 C CA . CYS A 1 314 ? 37.265 -10.620 -15.511 1.00 55.03 314 CYS A CA 1
ATOM 2650 C C . CYS A 1 314 ? 36.588 -12.014 -15.497 1.00 55.03 314 CYS A C 1
ATOM 2652 O O . CYS A 1 314 ? 37.128 -12.993 -16.014 1.00 55.03 314 CYS A O 1
ATOM 2654 N N . ARG A 1 315 ? 35.388 -12.129 -14.913 1.00 53.94 315 ARG A N 1
ATOM 2655 C CA . ARG A 1 315 ? 34.590 -13.371 -14.859 1.00 53.94 315 ARG A CA 1
ATOM 2656 C C . ARG A 1 315 ? 33.147 -13.113 -15.272 1.00 53.94 315 ARG A C 1
ATOM 2658 O O . ARG A 1 315 ? 32.216 -13.342 -14.501 1.00 53.94 315 ARG A O 1
ATOM 2665 N N . ILE A 1 316 ? 32.943 -12.606 -16.485 1.00 56.88 316 ILE A N 1
ATOM 2666 C CA . ILE A 1 316 ? 31.590 -12.391 -17.006 1.00 56.88 316 ILE A CA 1
ATOM 2667 C C . ILE A 1 316 ? 31.180 -13.590 -17.876 1.00 56.88 316 ILE A C 1
ATOM 2669 O O . ILE A 1 316 ? 31.891 -13.915 -18.828 1.00 56.88 316 ILE A O 1
ATOM 2673 N N . PRO A 1 317 ? 30.030 -14.240 -17.610 1.00 66.19 317 PRO A N 1
ATOM 2674 C CA . PRO A 1 317 ? 29.422 -15.163 -18.562 1.00 66.19 317 PRO A CA 1
ATOM 2675 C C . PRO A 1 317 ? 29.056 -14.396 -19.839 1.00 66.19 317 PRO A C 1
ATOM 2677 O O . PRO A 1 317 ? 28.371 -13.376 -19.759 1.00 66.19 317 PRO A O 1
ATOM 2680 N N . LEU A 1 318 ? 29.466 -14.889 -21.013 1.00 66.19 318 LEU A N 1
ATOM 2681 C CA . LEU A 1 318 ? 29.244 -14.239 -22.318 1.00 66.19 318 LEU A CA 1
ATOM 2682 C C . LEU A 1 318 ? 27.788 -13.776 -22.524 1.00 66.19 318 LEU A C 1
ATOM 2684 O O . LEU A 1 318 ? 27.538 -12.699 -23.061 1.00 66.19 318 LEU A O 1
ATOM 2688 N N . GLN A 1 319 ? 26.827 -14.555 -22.029 1.00 69.81 319 GLN A N 1
ATOM 2689 C CA . GLN A 1 319 ? 25.399 -14.262 -22.123 1.00 69.81 319 GLN A CA 1
ATOM 2690 C C . GLN A 1 319 ? 24.997 -12.960 -21.407 1.00 69.81 319 GLN A C 1
ATOM 2692 O O . GLN A 1 319 ? 24.271 -12.151 -21.976 1.00 69.81 319 GLN A O 1
ATOM 2697 N N . ASN A 1 320 ? 25.562 -12.679 -20.227 1.00 66.00 320 ASN A N 1
ATOM 2698 C CA . ASN A 1 320 ? 25.281 -11.445 -19.483 1.00 66.00 320 ASN A CA 1
ATOM 2699 C C . ASN A 1 320 ? 25.835 -10.200 -20.197 1.00 66.00 320 ASN A C 1
ATOM 2701 O O . ASN A 1 320 ? 25.258 -9.117 -20.090 1.00 66.00 320 ASN A O 1
ATOM 2705 N N . MET A 1 321 ? 26.945 -10.342 -20.936 1.00 64.75 321 MET A N 1
ATOM 2706 C CA . MET A 1 321 ? 27.490 -9.256 -21.759 1.00 64.75 321 MET A CA 1
ATOM 2707 C C . MET A 1 321 ? 26.610 -8.972 -22.974 1.00 64.75 321 MET A C 1
ATOM 2709 O O . MET A 1 321 ? 26.346 -7.808 -23.273 1.00 64.75 321 MET A O 1
ATOM 2713 N N . LEU A 1 322 ? 26.140 -10.020 -23.658 1.00 74.00 322 LEU A N 1
ATOM 2714 C CA . LEU A 1 322 ? 25.254 -9.883 -24.814 1.00 74.00 322 LEU A CA 1
ATOM 2715 C C . LEU A 1 322 ? 23.918 -9.245 -24.419 1.00 74.00 322 LEU A C 1
ATOM 2717 O O . LEU A 1 322 ? 23.493 -8.287 -25.063 1.00 74.00 322 LEU A O 1
ATOM 2721 N N . ASP A 1 323 ? 23.306 -9.688 -23.318 1.00 70.75 323 ASP A N 1
ATOM 2722 C CA . ASP A 1 323 ? 22.053 -9.113 -22.816 1.00 70.75 323 ASP A CA 1
ATOM 2723 C C . ASP A 1 323 ? 22.207 -7.636 -22.444 1.00 70.75 323 ASP A C 1
ATOM 2725 O O . ASP A 1 323 ? 21.320 -6.817 -22.716 1.00 70.75 323 ASP A O 1
ATOM 2729 N N . TRP A 1 324 ? 23.351 -7.261 -21.864 1.00 73.50 324 TRP A N 1
ATOM 2730 C CA . TRP A 1 324 ? 23.657 -5.865 -21.581 1.00 73.50 324 TRP A CA 1
ATOM 2731 C C . TRP A 1 324 ? 23.895 -5.043 -22.836 1.00 73.50 324 TRP A C 1
ATOM 2733 O O . TRP A 1 324 ? 23.365 -3.938 -22.900 1.00 73.50 324 TRP A O 1
ATOM 2743 N N . LEU A 1 325 ? 24.622 -5.559 -23.831 1.00 74.50 325 LEU A N 1
ATOM 2744 C CA . LEU A 1 325 ? 24.830 -4.879 -25.112 1.00 74.50 325 LEU A CA 1
ATOM 2745 C C . LEU A 1 325 ? 23.495 -4.626 -25.814 1.00 74.50 325 LEU A C 1
ATOM 2747 O O . LEU A 1 325 ? 23.193 -3.487 -26.170 1.00 74.50 325 LEU A O 1
ATOM 2751 N N . VAL A 1 326 ? 22.659 -5.661 -25.939 1.00 78.25 326 VAL A N 1
ATOM 2752 C CA . VAL A 1 326 ? 21.309 -5.560 -26.514 1.00 78.25 326 VAL A CA 1
ATOM 2753 C C . VAL A 1 326 ? 20.513 -4.490 -25.777 1.00 78.25 326 VAL A C 1
ATOM 2755 O O . VAL A 1 326 ? 19.916 -3.604 -26.392 1.00 78.25 326 VAL A O 1
ATOM 2758 N N . SER A 1 327 ? 20.560 -4.510 -24.446 1.00 72.50 327 SER A N 1
ATOM 2759 C CA . SER A 1 327 ? 19.982 -3.452 -23.636 1.00 72.50 327 SER A CA 1
ATOM 2760 C C . SER A 1 327 ? 20.568 -2.076 -23.988 1.00 72.50 327 SER A C 1
ATOM 2762 O O . SER A 1 327 ? 19.834 -1.147 -24.333 1.00 72.50 327 SER A O 1
ATOM 2764 N N . PHE A 1 328 ? 21.876 -1.900 -23.899 1.00 73.50 328 PHE A N 1
ATOM 2765 C CA . PHE A 1 328 ? 22.556 -0.630 -24.108 1.00 73.50 328 PHE A CA 1
ATOM 2766 C C . PHE A 1 328 ? 22.125 0.026 -25.423 1.00 73.50 328 PHE A C 1
ATOM 2768 O O . PHE A 1 328 ? 21.631 1.157 -25.394 1.00 73.50 328 PHE A O 1
ATOM 2775 N N . PHE A 1 329 ? 22.145 -0.735 -26.521 1.00 77.19 329 PHE A N 1
ATOM 2776 C CA . PHE A 1 329 ? 21.627 -0.283 -27.808 1.00 77.19 329 PHE A CA 1
ATOM 2777 C C . PHE A 1 329 ? 20.142 0.086 -27.728 1.00 77.19 329 PHE A C 1
ATOM 2779 O O . PHE A 1 329 ? 19.810 1.224 -28.030 1.00 77.19 329 PHE A O 1
ATOM 2786 N N . HIS A 1 330 ? 19.259 -0.770 -27.196 1.00 77.69 330 HIS A N 1
ATOM 2787 C CA . HIS A 1 330 ? 17.829 -0.447 -27.034 1.00 77.69 330 HIS A CA 1
ATOM 2788 C C . HIS A 1 330 ? 17.536 0.855 -26.269 1.00 77.69 330 HIS A C 1
ATOM 2790 O O . HIS A 1 330 ? 16.530 1.517 -26.546 1.00 77.69 330 HIS A O 1
ATOM 2796 N N . LEU A 1 331 ? 18.376 1.233 -25.302 1.00 76.81 331 LEU A N 1
ATOM 2797 C CA . LEU A 1 331 ? 18.227 2.499 -24.580 1.00 76.81 331 LEU A CA 1
ATOM 2798 C C . LEU A 1 331 ? 18.677 3.679 -25.432 1.00 76.81 331 LEU A C 1
ATOM 2800 O O . LEU A 1 331 ? 17.931 4.645 -25.559 1.00 76.81 331 LEU A O 1
ATOM 2804 N N . ILE A 1 332 ? 19.875 3.597 -26.004 1.00 78.44 332 ILE A N 1
ATOM 2805 C CA . ILE A 1 332 ? 20.471 4.700 -26.761 1.00 78.44 332 ILE A CA 1
ATOM 2806 C C . ILE A 1 332 ? 19.659 5.014 -28.010 1.00 78.44 332 ILE A C 1
ATOM 2808 O O . ILE A 1 332 ? 19.433 6.180 -28.325 1.00 78.44 332 ILE A O 1
ATOM 2812 N N . THR A 1 333 ? 19.196 3.982 -28.709 1.00 78.81 333 THR A N 1
ATOM 2813 C CA . THR A 1 333 ? 18.602 4.147 -30.032 1.00 78.81 333 THR A CA 1
ATOM 2814 C C . THR A 1 333 ? 17.118 4.493 -30.001 1.00 78.81 333 THR A C 1
ATOM 2816 O O . THR A 1 333 ? 16.596 5.061 -30.954 1.00 78.81 333 THR A O 1
ATOM 2819 N N . SER A 1 334 ? 16.402 4.154 -28.926 1.00 76.06 334 SER A N 1
ATOM 2820 C CA . SER A 1 334 ? 14.937 4.304 -28.890 1.00 76.06 334 SER A CA 1
ATOM 2821 C C . SER A 1 334 ? 14.348 4.574 -27.503 1.00 76.06 334 SER A C 1
ATOM 2823 O O . SER A 1 334 ? 13.125 4.656 -27.358 1.00 76.06 334 SER A O 1
ATOM 2825 N N . ASN A 1 335 ? 15.190 4.688 -26.469 1.00 78.62 335 ASN A N 1
ATOM 2826 C CA . ASN A 1 335 ? 14.774 4.742 -25.068 1.00 78.62 335 ASN A CA 1
ATOM 2827 C C . ASN A 1 335 ? 13.747 3.641 -24.731 1.00 78.62 335 ASN A C 1
ATOM 2829 O O . ASN A 1 335 ? 12.639 3.927 -24.277 1.00 78.62 335 ASN A O 1
ATOM 2833 N N . TYR A 1 336 ? 14.100 2.380 -25.017 1.00 75.56 336 TYR A N 1
ATOM 2834 C CA . TYR A 1 336 ? 13.226 1.201 -24.879 1.00 75.56 336 TYR A CA 1
ATOM 2835 C C . TYR A 1 336 ? 11.975 1.238 -25.765 1.00 75.56 336 TYR A C 1
ATOM 2837 O O . TYR A 1 336 ? 10.881 0.842 -25.351 1.00 75.56 336 TYR A O 1
ATOM 2845 N N . SER A 1 337 ? 12.140 1.703 -27.002 1.00 76.75 337 SER A N 1
ATOM 2846 C CA . SER A 1 337 ? 11.057 1.847 -27.977 1.00 76.75 337 SER A CA 1
ATOM 2847 C C . SER A 1 337 ? 9.944 2.795 -27.514 1.00 76.75 337 SER A C 1
ATOM 2849 O O . SER A 1 337 ? 8.790 2.595 -27.877 1.00 76.75 337 SER A O 1
ATOM 2851 N N . LYS A 1 338 ? 10.273 3.811 -26.704 1.00 73.25 338 LYS A N 1
ATOM 2852 C CA . LYS A 1 338 ? 9.351 4.912 -26.369 1.00 73.25 338 LYS A CA 1
ATOM 2853 C C . LYS A 1 338 ? 9.478 6.081 -27.337 1.00 73.25 338 LYS A C 1
ATOM 2855 O O . LYS A 1 338 ? 8.495 6.750 -27.635 1.00 73.25 338 LYS A O 1
ATOM 2860 N N . ASN A 1 339 ? 10.693 6.349 -27.812 1.00 81.62 339 ASN A N 1
ATOM 2861 C CA . ASN A 1 339 ? 10.989 7.527 -28.614 1.00 81.62 339 ASN A CA 1
ATOM 2862 C C . ASN A 1 339 ? 11.316 7.126 -30.057 1.00 81.62 339 ASN A C 1
ATOM 2864 O O . ASN A 1 339 ? 12.454 6.780 -30.368 1.00 81.62 339 ASN A O 1
ATOM 2868 N N . TRP A 1 340 ? 10.306 7.181 -30.929 1.00 85.12 340 TRP A N 1
ATOM 2869 C CA . TRP A 1 340 ? 10.462 6.902 -32.361 1.00 85.12 340 TRP A CA 1
ATOM 2870 C C . TRP A 1 340 ? 11.345 7.941 -33.063 1.00 85.12 340 TRP A C 1
ATOM 2872 O O . TRP A 1 340 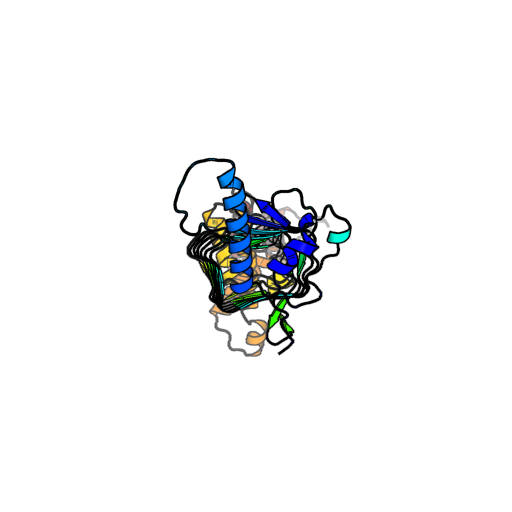? 12.092 7.594 -33.975 1.00 85.12 340 TRP A O 1
ATOM 2882 N N . PHE A 1 341 ? 11.304 9.199 -32.613 1.00 85.19 341 PHE A N 1
ATOM 2883 C CA . PHE A 1 341 ? 12.091 10.285 -33.193 1.00 85.19 341 PHE A CA 1
ATOM 2884 C C . PHE A 1 341 ? 13.588 10.094 -32.932 1.00 85.19 341 PHE A C 1
ATOM 2886 O O . PHE A 1 341 ? 14.401 10.258 -33.836 1.00 85.19 341 PHE A O 1
ATOM 2893 N N . LEU A 1 342 ? 13.957 9.643 -31.729 1.00 85.31 342 LEU A N 1
ATOM 2894 C CA . LEU A 1 342 ? 15.342 9.287 -31.414 1.00 85.31 342 LEU A CA 1
ATOM 2895 C C . LEU A 1 342 ? 15.869 8.187 -32.345 1.00 85.31 342 LEU A C 1
ATOM 2897 O O . LEU A 1 342 ? 17.010 8.256 -32.793 1.00 85.31 342 LEU A O 1
ATOM 2901 N N . THR A 1 343 ? 15.032 7.207 -32.691 1.00 87.12 343 THR A N 1
ATOM 2902 C CA . THR A 1 343 ? 15.414 6.152 -33.637 1.00 87.12 343 THR A CA 1
ATOM 2903 C C . THR A 1 343 ? 15.634 6.693 -35.048 1.00 87.12 343 THR A C 1
ATOM 2905 O O . THR A 1 343 ? 16.592 6.282 -35.697 1.00 87.12 343 THR A O 1
ATOM 2908 N N . LEU A 1 344 ? 14.832 7.664 -35.503 1.00 86.81 344 LEU A N 1
ATOM 2909 C CA . LEU A 1 344 ? 15.071 8.346 -36.782 1.00 86.81 344 LEU A CA 1
ATOM 2910 C C . LEU A 1 344 ? 16.407 9.094 -36.809 1.00 86.81 344 LEU A C 1
ATOM 2912 O O . LEU A 1 344 ? 17.116 9.031 -37.810 1.00 86.81 344 LEU A O 1
ATOM 2916 N N . ILE A 1 345 ? 16.786 9.753 -35.709 1.00 88.62 345 ILE A N 1
ATOM 2917 C CA . ILE A 1 345 ? 18.093 10.418 -35.610 1.00 88.62 345 ILE A CA 1
ATOM 2918 C C . ILE A 1 345 ? 19.224 9.399 -35.801 1.00 88.62 345 ILE A C 1
ATOM 2920 O O . ILE A 1 345 ? 20.144 9.638 -36.579 1.00 88.62 345 ILE A O 1
ATOM 2924 N N . TRP A 1 346 ? 19.145 8.237 -35.147 1.00 89.12 346 TRP A N 1
ATOM 2925 C CA . TRP A 1 346 ? 20.162 7.190 -35.292 1.00 89.12 346 TRP A CA 1
ATOM 2926 C C . TRP A 1 346 ? 20.240 6.601 -36.697 1.00 89.12 346 TRP A C 1
ATOM 2928 O O . TRP A 1 346 ? 21.336 6.295 -37.158 1.00 89.12 346 TRP A O 1
ATOM 2938 N N . ILE A 1 347 ? 19.106 6.485 -37.389 1.00 89.56 347 ILE A N 1
ATOM 2939 C CA . ILE A 1 347 ? 19.056 6.062 -38.794 1.00 89.56 347 ILE A CA 1
ATOM 2940 C C . ILE A 1 347 ? 19.889 7.022 -39.663 1.00 89.56 347 ILE A C 1
ATOM 2942 O O . ILE A 1 347 ? 20.744 6.576 -40.428 1.00 89.56 347 ILE A O 1
ATOM 2946 N N . VAL A 1 348 ? 19.732 8.336 -39.470 1.00 87.31 348 VAL A N 1
ATOM 2947 C CA . VAL A 1 348 ? 20.539 9.357 -40.163 1.00 87.31 348 VAL A CA 1
ATOM 2948 C C . VAL A 1 348 ? 22.019 9.277 -39.767 1.00 87.31 348 VAL A C 1
ATOM 2950 O O . VAL A 1 348 ? 22.883 9.315 -40.641 1.00 87.31 348 VAL A O 1
ATOM 2953 N N . ILE A 1 349 ? 22.329 9.105 -38.477 1.00 88.44 349 ILE A N 1
ATOM 2954 C CA . ILE A 1 349 ? 23.714 8.993 -37.984 1.00 88.44 349 ILE A CA 1
ATOM 2955 C C . ILE A 1 349 ? 24.439 7.791 -38.598 1.00 88.44 349 ILE A C 1
ATOM 2957 O O . ILE A 1 349 ? 25.584 7.934 -39.020 1.00 88.44 349 ILE A O 1
ATOM 2961 N N . VAL A 1 350 ? 23.797 6.619 -38.678 1.00 88.50 350 VAL A N 1
ATOM 2962 C CA . VAL A 1 350 ? 24.402 5.421 -39.290 1.00 88.50 350 VAL A CA 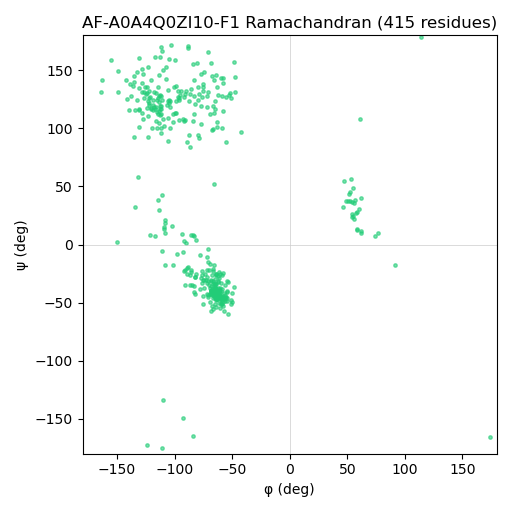1
ATOM 2963 C C . VAL A 1 350 ? 24.733 5.668 -40.759 1.00 88.50 350 VAL A C 1
ATOM 2965 O O . VAL A 1 350 ? 25.807 5.273 -41.215 1.00 88.50 350 VAL A O 1
ATOM 2968 N N . SER A 1 351 ? 23.860 6.367 -41.488 1.00 87.00 351 SER A N 1
ATOM 2969 C CA . SER A 1 351 ? 24.130 6.722 -42.882 1.00 87.00 351 SER A CA 1
ATOM 2970 C C . SER A 1 351 ? 25.323 7.676 -43.023 1.00 87.00 351 SER A C 1
ATOM 2972 O O . SER A 1 351 ? 26.228 7.432 -43.821 1.00 87.00 351 SER A O 1
ATOM 2974 N N . ILE A 1 352 ? 25.389 8.725 -42.196 1.00 85.38 352 ILE A N 1
ATOM 2975 C CA . ILE A 1 352 ? 26.525 9.662 -42.179 1.00 85.38 352 ILE A CA 1
ATOM 2976 C C . ILE A 1 352 ? 27.828 8.935 -41.813 1.00 85.38 352 ILE A C 1
ATOM 2978 O O . ILE A 1 352 ? 28.844 9.120 -42.479 1.00 85.38 352 ILE A O 1
ATOM 2982 N N . GLY A 1 353 ? 27.803 8.072 -40.794 1.00 85.69 353 GLY A N 1
ATOM 2983 C CA . GLY A 1 353 ? 28.969 7.289 -40.381 1.00 85.69 353 GLY A CA 1
ATOM 2984 C C . GLY A 1 353 ? 29.457 6.331 -41.469 1.00 85.69 353 GLY A C 1
ATOM 2985 O O . GLY A 1 353 ? 30.658 6.196 -41.669 1.00 85.69 353 GLY A O 1
ATOM 2986 N N . THR A 1 354 ? 28.536 5.721 -42.219 1.00 85.75 354 THR A N 1
ATOM 2987 C CA . THR A 1 354 ? 28.878 4.826 -43.336 1.00 85.75 354 THR A CA 1
ATOM 2988 C C . THR A 1 354 ? 29.579 5.583 -44.463 1.00 85.75 354 THR A C 1
ATOM 2990 O O . THR A 1 354 ? 30.602 5.115 -44.950 1.00 85.75 354 THR A O 1
ATOM 2993 N N . ASN A 1 355 ? 29.084 6.774 -44.822 1.00 83.94 355 ASN A N 1
ATOM 2994 C CA . ASN A 1 355 ? 29.747 7.651 -45.794 1.00 83.94 355 ASN A CA 1
ATOM 2995 C C . ASN A 1 355 ? 31.181 7.998 -45.371 1.00 83.94 355 ASN A C 1
ATOM 2997 O O . ASN A 1 355 ? 32.097 7.891 -46.179 1.00 83.94 355 ASN A O 1
ATOM 3001 N N . LEU A 1 356 ? 31.377 8.376 -44.100 1.00 82.38 356 LEU A N 1
ATOM 3002 C CA . LEU A 1 356 ? 32.701 8.713 -43.564 1.00 82.38 356 LEU A CA 1
ATOM 3003 C C . LEU A 1 356 ? 33.666 7.524 -43.599 1.00 82.38 356 LEU A C 1
ATOM 3005 O O . LEU A 1 356 ? 34.836 7.703 -43.913 1.00 82.38 356 LEU A O 1
ATOM 3009 N N . CYS A 1 357 ? 33.192 6.318 -43.279 1.00 82.62 357 CYS A N 1
ATOM 3010 C CA . CYS A 1 357 ? 34.024 5.113 -43.305 1.00 82.62 357 CYS A CA 1
ATOM 3011 C C . CYS A 1 357 ? 34.464 4.699 -44.715 1.00 82.62 357 CYS A C 1
ATOM 3013 O O . CYS A 1 357 ? 35.480 4.024 -44.838 1.00 82.62 357 CYS A O 1
ATOM 3015 N N . LEU A 1 358 ? 33.700 5.066 -45.744 1.00 83.44 358 LEU A N 1
ATOM 3016 C CA . LEU A 1 358 ? 34.020 4.808 -47.152 1.00 83.44 358 LEU A CA 1
ATOM 3017 C C . LEU A 1 358 ? 34.756 5.989 -47.810 1.00 83.44 358 LEU A C 1
ATOM 3019 O O . LEU A 1 358 ? 34.917 6.015 -49.022 1.00 83.44 358 LEU A O 1
ATOM 3023 N N . GLU A 1 359 ? 35.170 6.988 -47.021 1.00 74.81 359 GLU A N 1
ATOM 3024 C CA . GLU A 1 359 ? 35.861 8.194 -47.502 1.00 74.81 359 GLU A CA 1
ATOM 3025 C C . GLU A 1 359 ? 35.088 8.956 -48.598 1.00 74.81 359 GLU A C 1
ATOM 3027 O O . GLU A 1 359 ? 35.664 9.710 -49.381 1.00 74.81 359 GLU A O 1
ATOM 3032 N N . HIS A 1 360 ? 33.761 8.807 -48.648 1.00 73.06 360 HIS A N 1
ATOM 3033 C CA . HIS A 1 360 ? 32.933 9.588 -49.555 1.00 73.06 360 HIS A CA 1
ATOM 3034 C C . HIS A 1 360 ? 32.773 11.015 -49.031 1.00 73.06 360 HIS A C 1
ATOM 3036 O O . HIS A 1 360 ? 32.412 11.241 -47.871 1.00 73.06 360 HIS A O 1
ATOM 3042 N N . ASP A 1 361 ? 32.982 11.990 -49.915 1.00 68.19 361 ASP A N 1
ATOM 3043 C CA . ASP A 1 361 ? 32.830 13.400 -49.581 1.00 68.19 361 ASP A CA 1
ATOM 3044 C C . ASP A 1 361 ? 31.374 13.720 -49.204 1.00 68.19 361 ASP A C 1
ATOM 3046 O O . ASP A 1 361 ? 30.475 13.834 -50.042 1.00 68.19 361 ASP A O 1
ATOM 3050 N N . LEU A 1 362 ? 31.145 13.917 -47.903 1.00 63.91 362 LEU A N 1
ATOM 3051 C CA . LEU A 1 362 ? 29.875 14.414 -47.362 1.00 63.91 362 LEU A CA 1
ATOM 3052 C C . LEU A 1 362 ? 29.573 15.858 -47.787 1.00 63.91 362 LEU A C 1
ATOM 3054 O O . LEU A 1 362 ? 28.430 16.311 -47.680 1.00 63.91 362 LEU A O 1
ATOM 3058 N N . TYR A 1 363 ? 30.594 16.580 -48.249 1.00 60.62 363 TYR A N 1
ATOM 3059 C CA . TYR A 1 363 ? 30.501 17.966 -48.672 1.00 60.62 363 TYR A CA 1
ATOM 3060 C C . TYR A 1 363 ? 30.885 18.097 -50.140 1.00 60.62 363 TYR A C 1
ATOM 3062 O O . TYR A 1 363 ? 32.042 17.923 -50.504 1.00 60.62 363 TYR A O 1
ATOM 3070 N N . LEU A 1 364 ? 29.927 18.507 -50.966 1.00 59.56 364 LEU A N 1
ATOM 3071 C CA . LEU A 1 364 ? 30.188 18.967 -52.327 1.00 59.56 364 LEU A CA 1
ATOM 3072 C C . LEU A 1 364 ? 30.054 20.491 -52.336 1.00 59.56 364 LEU A C 1
ATOM 3074 O O . LEU A 1 364 ? 29.035 21.030 -51.914 1.00 59.56 364 LEU A O 1
ATOM 3078 N N . ASN A 1 365 ? 31.090 21.212 -52.777 1.00 61.03 365 ASN A N 1
ATOM 3079 C CA . ASN A 1 365 ? 31.077 22.681 -52.882 1.00 61.03 365 ASN A CA 1
ATOM 3080 C C . ASN A 1 365 ? 30.628 23.415 -51.595 1.00 61.03 365 ASN A C 1
ATOM 3082 O O . ASN A 1 365 ? 29.851 24.367 -51.651 1.00 61.03 365 ASN A O 1
ATOM 3086 N N . LYS A 1 366 ? 31.117 22.977 -50.423 1.00 67.00 366 LYS A N 1
ATOM 3087 C CA . LYS A 1 366 ? 30.746 23.500 -49.085 1.00 67.00 366 LYS A CA 1
ATOM 3088 C C . LYS A 1 366 ? 29.263 23.333 -48.703 1.00 67.00 366 LYS A C 1
ATOM 3090 O O . LYS A 1 366 ? 28.836 23.903 -47.702 1.00 67.00 366 LYS A O 1
ATOM 3095 N N . GLN A 1 367 ? 28.488 22.546 -49.448 1.00 70.56 367 GLN A N 1
ATOM 3096 C CA . GLN A 1 367 ? 27.113 22.175 -49.108 1.00 70.56 367 GLN A CA 1
ATOM 3097 C C . GLN A 1 367 ? 27.035 20.696 -48.724 1.00 70.56 367 GLN A C 1
ATOM 3099 O O . GLN A 1 367 ? 27.818 19.876 -49.201 1.00 70.56 367 GLN A O 1
ATOM 3104 N N . ILE A 1 368 ? 26.089 20.364 -47.842 1.00 71.62 368 ILE A N 1
ATOM 3105 C CA . ILE A 1 368 ? 25.816 18.979 -47.444 1.00 71.62 368 ILE A CA 1
ATOM 3106 C C . ILE A 1 368 ? 25.289 18.223 -48.664 1.00 71.62 368 ILE A C 1
ATOM 3108 O O . ILE A 1 368 ? 24.270 18.613 -49.240 1.00 71.62 368 ILE A O 1
ATOM 3112 N N . ASN A 1 369 ? 25.954 17.130 -49.033 1.00 77.62 369 ASN A N 1
ATOM 3113 C CA . ASN A 1 369 ? 25.469 16.253 -50.087 1.00 77.62 369 ASN A CA 1
ATOM 3114 C C . ASN A 1 369 ? 24.371 15.325 -49.540 1.00 77.62 369 ASN A C 1
ATOM 3116 O O . ASN A 1 369 ? 24.638 14.256 -48.986 1.00 77.62 369 ASN A O 1
ATOM 3120 N N . TRP A 1 370 ? 23.115 15.745 -49.697 1.00 75.12 370 TRP A N 1
ATOM 3121 C CA . TRP A 1 370 ? 21.953 14.964 -49.272 1.00 75.12 370 TRP A CA 1
ATOM 3122 C C . TRP A 1 370 ? 21.837 13.623 -49.994 1.00 75.12 370 TRP A C 1
ATOM 3124 O O . TRP A 1 370 ? 21.374 12.663 -49.383 1.00 75.12 370 TRP A O 1
ATOM 3134 N N . GLU A 1 371 ? 22.286 13.515 -51.245 1.00 77.62 371 GLU A N 1
ATOM 3135 C CA . GLU A 1 371 ? 22.244 12.252 -51.988 1.00 77.62 371 GLU A CA 1
ATOM 3136 C C . GLU A 1 371 ? 23.128 11.198 -51.320 1.00 77.62 371 GLU A C 1
ATOM 3138 O O . GLU A 1 371 ? 22.675 10.076 -51.112 1.00 77.62 371 GLU A O 1
ATOM 3143 N N . CYS A 1 372 ? 24.328 11.576 -50.863 1.00 73.56 372 CYS A N 1
ATOM 3144 C CA . CYS A 1 372 ? 25.207 10.698 -50.083 1.00 73.56 372 CYS A CA 1
ATOM 3145 C C . CYS A 1 372 ? 24.551 10.240 -48.771 1.00 73.56 372 CYS A C 1
ATOM 3147 O O . CYS A 1 372 ? 24.620 9.064 -48.404 1.00 73.56 372 CYS A O 1
ATOM 3149 N N . ILE A 1 373 ? 23.854 11.140 -48.070 1.00 73.44 373 ILE A N 1
ATOM 3150 C CA . ILE A 1 373 ? 23.142 10.800 -46.828 1.00 73.44 373 ILE A CA 1
ATOM 3151 C C . ILE A 1 373 ? 21.943 9.883 -47.111 1.00 73.44 373 ILE A C 1
ATOM 3153 O O . ILE A 1 373 ? 21.709 8.942 -46.359 1.00 73.44 373 ILE A O 1
ATOM 3157 N N . PHE A 1 374 ? 21.178 10.095 -48.181 1.00 82.38 374 PHE A N 1
ATOM 3158 C CA . PHE A 1 374 ? 20.038 9.230 -48.506 1.00 82.38 374 PHE A CA 1
ATOM 3159 C C . PHE A 1 374 ? 20.450 7.888 -49.110 1.00 82.38 374 PHE A C 1
ATOM 3161 O O . PHE A 1 374 ? 19.740 6.899 -48.916 1.00 82.38 374 PHE A O 1
ATOM 3168 N N . LYS A 1 375 ? 21.614 7.822 -49.763 1.00 82.88 375 LYS A N 1
ATOM 3169 C CA . LYS A 1 375 ? 22.160 6.598 -50.352 1.00 82.88 375 LYS A CA 1
ATOM 3170 C C . LYS A 1 375 ? 22.221 5.479 -49.317 1.00 82.88 375 LYS A C 1
ATOM 3172 O O . LYS A 1 375 ? 21.506 4.493 -49.450 1.00 82.88 375 LYS A O 1
ATOM 3177 N N . TYR A 1 376 ? 22.951 5.672 -48.220 1.00 83.25 376 TYR A N 1
ATOM 3178 C CA . TYR A 1 376 ? 23.111 4.646 -47.178 1.00 83.25 376 TYR A CA 1
ATOM 3179 C C . TYR A 1 376 ? 21.996 4.628 -46.129 1.00 83.25 376 TYR A C 1
ATOM 3181 O O . TYR A 1 376 ? 22.104 3.906 -45.144 1.00 83.25 376 TYR A O 1
ATOM 3189 N N . LEU A 1 377 ? 20.918 5.390 -46.331 1.00 83.75 377 LEU A N 1
ATOM 3190 C CA . LEU A 1 377 ? 19.643 5.165 -45.643 1.00 83.75 377 LEU A CA 1
ATOM 3191 C C . LEU A 1 377 ? 18.823 4.068 -46.331 1.00 83.75 377 LEU A C 1
ATOM 3193 O O . LEU A 1 377 ? 18.023 3.381 -45.687 1.00 83.75 377 LEU A O 1
ATOM 3197 N N . ASN A 1 378 ? 19.016 3.904 -47.640 1.00 81.19 378 ASN A N 1
ATOM 3198 C CA . ASN A 1 378 ? 18.259 2.973 -48.453 1.00 81.19 378 ASN A CA 1
ATOM 3199 C C . ASN A 1 378 ? 18.787 1.536 -48.302 1.00 81.19 378 ASN A C 1
ATOM 3201 O O . ASN A 1 378 ? 19.948 1.235 -48.584 1.00 81.19 378 ASN A O 1
ATOM 3205 N N . ILE A 1 379 ? 17.891 0.620 -47.928 1.00 75.94 379 ILE A N 1
ATOM 3206 C CA . ILE A 1 379 ? 18.179 -0.818 -47.795 1.00 75.94 379 ILE A CA 1
ATOM 3207 C C . ILE A 1 379 ? 18.561 -1.445 -49.153 1.00 75.94 379 ILE A C 1
ATOM 3209 O O . ILE A 1 379 ? 19.275 -2.450 -49.196 1.00 75.94 379 ILE A O 1
ATOM 3213 N N . LEU A 1 380 ? 18.106 -0.846 -50.260 1.00 78.31 380 LEU A N 1
ATOM 3214 C CA . LEU A 1 380 ? 18.299 -1.339 -51.628 1.00 78.31 380 LEU A CA 1
ATOM 3215 C C . LEU A 1 380 ? 19.665 -0.993 -52.240 1.00 78.31 380 LEU A C 1
ATOM 3217 O O . LEU A 1 380 ? 19.896 -1.310 -53.404 1.00 78.31 380 LEU A O 1
ATOM 3221 N N . THR A 1 381 ? 20.569 -0.368 -51.486 1.00 82.44 381 THR A N 1
ATOM 3222 C CA . THR A 1 381 ? 21.940 -0.112 -51.950 1.00 82.44 381 THR A CA 1
ATOM 3223 C C . THR A 1 381 ? 22.663 -1.401 -52.332 1.00 82.44 381 THR A C 1
ATOM 3225 O O . THR A 1 381 ? 22.534 -2.449 -51.677 1.00 82.44 381 THR A O 1
ATOM 3228 N N . SER A 1 382 ? 23.406 -1.321 -53.431 1.00 79.38 382 SER A N 1
ATOM 3229 C CA . SER A 1 382 ? 24.128 -2.436 -54.031 1.00 79.38 382 SER A CA 1
ATOM 3230 C C . SER A 1 382 ? 25.525 -2.567 -53.427 1.00 79.38 382 SER A C 1
ATOM 3232 O O . SER A 1 382 ? 25.984 -1.696 -52.698 1.00 79.38 382 SER A O 1
ATOM 3234 N N . LYS A 1 383 ? 26.222 -3.667 -53.714 1.00 79.81 383 LYS A N 1
ATOM 3235 C CA . LYS A 1 383 ? 27.598 -3.865 -53.237 1.00 79.81 383 LYS A CA 1
ATOM 3236 C C . LYS A 1 383 ? 28.567 -2.825 -53.815 1.00 79.81 383 LYS A C 1
ATOM 3238 O O . LYS A 1 383 ? 29.504 -2.426 -53.124 1.00 79.81 383 LYS A O 1
ATOM 3243 N N . ASP A 1 384 ? 28.326 -2.393 -55.048 1.00 81.31 384 ASP A N 1
ATOM 3244 C CA . ASP A 1 384 ? 29.167 -1.420 -55.748 1.00 81.31 384 ASP A CA 1
ATOM 3245 C C . ASP A 1 384 ? 29.182 -0.074 -55.014 1.00 81.31 384 ASP A C 1
ATOM 3247 O O . ASP A 1 384 ? 30.182 0.633 -55.023 1.00 81.31 384 ASP A O 1
ATOM 3251 N N . ASP A 1 385 ? 28.111 0.226 -54.276 1.00 81.88 385 ASP A N 1
ATOM 3252 C CA . ASP A 1 385 ? 27.994 1.425 -53.453 1.00 81.88 385 ASP A CA 1
ATOM 3253 C C . ASP A 1 385 ? 28.865 1.406 -52.189 1.00 81.88 385 ASP A C 1
ATOM 3255 O O . ASP A 1 385 ? 28.965 2.433 -51.529 1.00 81.88 385 ASP A O 1
ATOM 3259 N N . PHE A 1 386 ? 29.458 0.268 -51.824 1.00 83.75 386 PHE A N 1
ATOM 3260 C CA . PHE A 1 386 ? 30.300 0.093 -50.633 1.00 83.75 386 PHE A CA 1
ATOM 3261 C C . PHE A 1 386 ? 31.764 -0.202 -50.994 1.00 83.75 386 PHE A C 1
ATOM 3263 O O . PHE A 1 386 ? 32.423 -0.959 -50.280 1.00 83.75 386 PHE A O 1
ATOM 3270 N N . ASP A 1 387 ? 32.254 0.294 -52.133 1.00 84.00 387 ASP A N 1
ATOM 3271 C CA . ASP A 1 387 ? 33.612 0.038 -52.642 1.00 84.00 387 ASP A CA 1
ATOM 3272 C C . ASP A 1 387 ? 33.970 -1.455 -52.670 1.00 84.00 387 ASP A C 1
ATOM 3274 O O . ASP A 1 387 ? 35.079 -1.883 -52.350 1.00 84.00 387 ASP A O 1
ATOM 3278 N N . ASN A 1 388 ? 32.985 -2.290 -53.012 1.00 82.12 388 ASN A N 1
ATOM 3279 C CA . ASN A 1 388 ? 33.082 -3.748 -52.990 1.00 82.12 388 ASN A CA 1
ATOM 3280 C C . ASN A 1 388 ? 33.352 -4.395 -51.614 1.00 82.12 388 ASN A C 1
ATOM 3282 O O . ASN A 1 388 ? 33.543 -5.616 -51.538 1.00 82.12 388 ASN A O 1
ATOM 3286 N N . SER A 1 389 ? 33.282 -3.635 -50.519 1.00 85.88 389 SER A N 1
ATOM 3287 C CA . SER A 1 389 ? 33.432 -4.131 -49.153 1.00 85.88 389 SER A CA 1
ATOM 3288 C C . SER A 1 389 ? 32.166 -4.837 -48.661 1.00 85.88 389 SER A C 1
ATOM 3290 O O . SER A 1 389 ? 31.178 -4.224 -48.249 1.00 85.88 389 SER A O 1
ATOM 3292 N N . TYR A 1 390 ? 32.212 -6.173 -48.627 1.00 84.88 390 TYR A N 1
ATOM 3293 C CA . TYR A 1 390 ? 31.146 -6.985 -48.027 1.00 84.88 390 TYR A CA 1
ATOM 3294 C C . TYR A 1 390 ? 30.929 -6.677 -46.543 1.00 84.88 390 TYR A C 1
ATOM 3296 O O . TYR A 1 390 ? 29.800 -6.758 -46.057 1.00 84.88 390 TYR A O 1
ATOM 3304 N N . ILE A 1 391 ? 31.997 -6.326 -45.825 1.00 84.88 391 ILE A N 1
ATOM 3305 C CA . ILE A 1 391 ? 31.949 -6.062 -44.385 1.00 84.88 391 ILE A CA 1
ATOM 3306 C C . ILE A 1 391 ? 31.169 -4.771 -44.120 1.00 84.88 391 ILE A C 1
ATOM 3308 O O . ILE A 1 391 ? 30.232 -4.786 -43.321 1.00 84.88 391 ILE A O 1
ATOM 3312 N N . ALA A 1 392 ? 31.495 -3.688 -44.836 1.00 84.31 392 ALA A N 1
ATOM 3313 C CA . ALA A 1 392 ? 30.819 -2.399 -44.686 1.00 84.31 392 ALA A CA 1
ATOM 3314 C C . ALA A 1 392 ? 29.328 -2.499 -45.043 1.00 84.31 392 ALA A C 1
ATOM 3316 O O . ALA A 1 392 ? 28.474 -2.066 -44.267 1.00 84.31 392 ALA A O 1
ATOM 3317 N N . MET A 1 393 ? 29.010 -3.164 -46.161 1.00 87.19 393 MET A N 1
ATOM 3318 C CA . MET A 1 393 ? 27.627 -3.399 -46.582 1.00 87.19 393 MET A CA 1
ATOM 3319 C C . MET A 1 393 ? 26.841 -4.194 -45.534 1.00 87.19 393 MET A C 1
ATOM 3321 O O . MET A 1 393 ? 25.720 -3.828 -45.181 1.00 87.19 393 MET A O 1
ATOM 3325 N N . THR A 1 394 ? 27.416 -5.285 -45.022 1.00 87.25 394 THR A N 1
ATOM 3326 C CA . THR A 1 394 ? 26.736 -6.144 -44.043 1.00 87.25 394 THR A CA 1
ATOM 3327 C C . THR A 1 394 ? 26.485 -5.391 -42.741 1.00 87.25 394 THR A C 1
ATOM 3329 O O . THR A 1 394 ? 25.374 -5.428 -42.216 1.00 87.25 394 THR A O 1
ATOM 3332 N N . PHE A 1 395 ? 27.483 -4.662 -42.238 1.00 87.19 395 PHE A N 1
ATOM 3333 C CA . PHE A 1 395 ? 27.364 -3.916 -40.989 1.00 87.19 395 PHE A CA 1
ATOM 3334 C C . PHE A 1 395 ? 26.317 -2.798 -41.079 1.00 87.19 395 PHE A C 1
ATOM 3336 O O . PHE A 1 395 ? 25.440 -2.711 -40.217 1.00 87.19 395 PHE A O 1
ATOM 3343 N N . ASN A 1 396 ? 26.343 -2.003 -42.157 1.00 89.50 396 ASN A N 1
ATOM 3344 C CA . ASN A 1 396 ? 25.342 -0.964 -42.410 1.00 89.50 396 ASN A CA 1
ATOM 3345 C C . ASN A 1 396 ? 23.923 -1.558 -42.472 1.00 89.50 396 ASN A C 1
ATOM 3347 O O . ASN A 1 396 ? 23.032 -1.101 -41.755 1.00 89.50 396 ASN A O 1
ATOM 3351 N N . LYS A 1 397 ? 23.721 -2.629 -43.251 1.00 89.00 397 LYS A N 1
ATOM 3352 C CA . LYS A 1 397 ? 22.397 -3.250 -43.419 1.00 89.00 397 LYS A CA 1
ATOM 3353 C C . LYS A 1 397 ? 21.865 -3.877 -42.133 1.00 89.00 397 LYS A C 1
ATOM 3355 O O . LYS A 1 397 ? 20.678 -3.737 -41.845 1.00 89.00 397 LYS A O 1
ATOM 3360 N N . VAL A 1 398 ? 22.717 -4.529 -41.340 1.00 89.19 398 VAL A N 1
ATOM 3361 C CA . VAL A 1 398 ? 22.322 -5.095 -40.038 1.00 89.19 398 VAL A CA 1
ATOM 3362 C C . VAL A 1 398 ? 21.908 -3.986 -39.067 1.00 89.19 398 VAL A C 1
ATOM 3364 O O . VAL A 1 398 ? 20.858 -4.096 -38.429 1.00 89.19 398 VAL A O 1
ATOM 3367 N N . LEU A 1 399 ? 22.678 -2.895 -38.988 1.00 88.44 399 LEU A N 1
ATOM 3368 C CA . LEU A 1 399 ? 22.344 -1.751 -38.137 1.00 88.44 399 LEU A CA 1
ATOM 3369 C C . LEU A 1 399 ? 21.043 -1.069 -38.568 1.00 88.44 399 LEU A C 1
ATOM 3371 O O . LEU A 1 399 ? 20.178 -0.824 -37.727 1.00 88.44 399 LEU A O 1
ATOM 3375 N N . LEU A 1 400 ? 20.869 -0.805 -39.865 1.00 89.62 400 LEU A N 1
ATOM 3376 C CA . LEU A 1 400 ? 19.632 -0.229 -40.391 1.00 89.62 400 LEU A CA 1
ATOM 3377 C C . LEU A 1 400 ? 18.440 -1.148 -40.150 1.00 89.62 400 LEU A C 1
ATOM 3379 O O . LEU A 1 400 ? 17.410 -0.681 -39.677 1.00 89.62 400 LEU A O 1
ATOM 3383 N N . GLY A 1 401 ? 18.573 -2.450 -40.410 1.00 89.00 401 GLY A N 1
ATOM 3384 C CA . GLY A 1 401 ? 17.518 -3.428 -40.144 1.00 89.00 401 GLY A CA 1
ATOM 3385 C C . GLY A 1 401 ? 17.068 -3.406 -38.681 1.00 89.00 401 GLY A C 1
ATOM 3386 O O . GLY A 1 401 ? 15.868 -3.369 -38.399 1.00 89.00 401 GLY A O 1
ATOM 3387 N N . TYR A 1 402 ? 18.019 -3.336 -37.746 1.00 88.69 402 TYR A N 1
ATOM 3388 C CA . TYR A 1 402 ? 17.730 -3.185 -36.320 1.00 88.69 402 TYR A CA 1
ATOM 3389 C C . TYR A 1 402 ? 17.019 -1.863 -35.994 1.00 88.69 402 TYR A C 1
ATOM 3391 O O . TYR A 1 402 ? 16.010 -1.863 -35.285 1.00 88.69 402 TYR A O 1
ATOM 3399 N N . LEU A 1 403 ? 17.506 -0.737 -36.520 1.00 89.12 403 LEU A N 1
ATOM 3400 C CA . LEU A 1 403 ? 16.914 0.578 -36.273 1.00 89.12 403 LEU A CA 1
ATOM 3401 C C . LEU A 1 403 ? 15.512 0.707 -36.883 1.00 89.12 403 LEU A C 1
ATOM 3403 O O . LEU A 1 403 ? 14.609 1.212 -36.220 1.00 89.12 403 LEU A O 1
ATOM 3407 N N . TYR A 1 404 ? 15.281 0.184 -38.089 1.00 89.62 404 TYR A N 1
ATOM 3408 C CA . TYR A 1 404 ? 13.950 0.124 -38.696 1.00 89.62 404 TYR A CA 1
ATOM 3409 C C . TYR A 1 404 ? 12.993 -0.737 -37.871 1.00 89.62 404 TYR A C 1
ATOM 3411 O O . TYR A 1 404 ? 11.861 -0.325 -37.606 1.00 89.62 404 TYR A O 1
ATOM 3419 N N . TYR A 1 405 ? 13.448 -1.900 -37.395 1.00 88.44 405 TYR A N 1
ATOM 3420 C CA . TYR A 1 405 ? 12.660 -2.735 -36.490 1.00 88.44 405 TYR A CA 1
ATOM 3421 C C . TYR A 1 405 ? 12.276 -1.980 -35.211 1.00 88.44 405 TYR A C 1
ATOM 3423 O O . TYR A 1 405 ? 11.115 -2.001 -34.788 1.00 88.44 405 TYR A O 1
ATOM 3431 N N . GLN A 1 406 ? 13.224 -1.271 -34.601 1.00 85.69 406 GLN A N 1
ATOM 3432 C CA . GLN A 1 406 ? 12.953 -0.470 -33.413 1.00 85.69 406 GLN A CA 1
ATOM 3433 C C . GLN A 1 406 ? 12.023 0.707 -33.679 1.00 85.69 406 GLN A C 1
ATOM 3435 O O . GLN A 1 406 ? 11.165 0.979 -32.842 1.00 85.69 406 GLN A O 1
ATOM 3440 N N . PHE A 1 407 ? 12.164 1.379 -34.819 1.00 87.25 407 PHE A N 1
ATOM 3441 C CA . PHE A 1 407 ? 11.306 2.484 -35.229 1.00 87.25 407 PHE A CA 1
ATOM 3442 C C . PHE A 1 407 ? 9.858 2.012 -35.368 1.00 87.25 407 PHE A C 1
ATOM 3444 O O . PHE A 1 407 ? 8.964 2.563 -34.727 1.00 87.25 407 PHE A O 1
ATOM 3451 N N . LEU A 1 408 ? 9.637 0.917 -36.103 1.00 85.62 408 LEU A N 1
ATOM 3452 C CA . LEU A 1 408 ? 8.318 0.297 -36.234 1.00 85.62 408 LEU A CA 1
ATOM 3453 C C . LEU A 1 408 ? 7.766 -0.153 -34.879 1.00 85.62 408 LEU A C 1
ATOM 3455 O O . LEU A 1 408 ? 6.580 0.019 -34.605 1.00 85.62 408 LEU A O 1
ATOM 3459 N N . THR A 1 409 ? 8.615 -0.709 -34.014 1.00 83.38 409 THR A N 1
ATOM 3460 C CA . THR A 1 409 ? 8.218 -1.120 -32.662 1.00 83.38 409 THR A CA 1
ATOM 3461 C C . THR A 1 409 ? 7.825 0.081 -31.803 1.00 83.38 409 THR A C 1
ATOM 3463 O O . THR A 1 409 ? 6.825 0.010 -31.092 1.00 83.38 409 THR A O 1
ATOM 3466 N N . ALA A 1 410 ? 8.568 1.187 -31.880 1.00 82.62 410 ALA A N 1
ATOM 3467 C CA . ALA A 1 410 ? 8.292 2.408 -31.134 1.00 82.62 410 ALA A CA 1
ATOM 3468 C C . ALA A 1 410 ? 7.011 3.097 -31.614 1.00 82.62 410 ALA A C 1
ATOM 3470 O O . ALA A 1 410 ? 6.191 3.492 -30.790 1.00 82.62 410 ALA A O 1
ATOM 3471 N N . ILE A 1 411 ? 6.789 3.166 -32.932 1.00 82.62 411 ILE A N 1
ATOM 3472 C CA . ILE A 1 411 ? 5.526 3.651 -33.500 1.00 82.62 411 ILE A CA 1
ATOM 3473 C C . ILE A 1 411 ? 4.377 2.770 -33.030 1.00 82.62 411 ILE A C 1
ATOM 3475 O O . ILE A 1 411 ? 3.461 3.275 -32.397 1.00 82.62 411 ILE A O 1
ATOM 3479 N N . ARG A 1 412 ? 4.456 1.449 -33.236 1.00 81.25 412 ARG A N 1
ATOM 3480 C CA . ARG A 1 412 ? 3.394 0.520 -32.814 1.00 81.25 412 ARG A CA 1
ATOM 3481 C C . ARG A 1 412 ? 3.081 0.620 -31.325 1.00 81.25 412 ARG A C 1
ATOM 3483 O O . ARG A 1 412 ? 1.938 0.422 -30.947 1.00 81.25 412 ARG A O 1
ATOM 3490 N N . ARG A 1 413 ? 4.074 0.880 -30.473 1.00 71.88 413 ARG A N 1
ATOM 3491 C CA . ARG A 1 413 ? 3.861 1.065 -29.030 1.00 71.88 413 ARG A CA 1
ATOM 3492 C C . ARG A 1 413 ? 3.184 2.389 -28.686 1.00 71.88 413 ARG A C 1
ATOM 3494 O O . ARG A 1 413 ? 2.466 2.421 -27.697 1.00 71.88 413 ARG A O 1
ATOM 3501 N N . ASN A 1 414 ? 3.409 3.433 -29.480 1.00 68.75 414 ASN A N 1
ATOM 3502 C CA . ASN A 1 414 ? 2.813 4.754 -29.283 1.00 68.75 414 ASN A CA 1
ATOM 3503 C C . ASN A 1 414 ? 1.455 4.923 -29.986 1.00 68.75 414 ASN A C 1
ATOM 3505 O O . ASN A 1 414 ? 0.709 5.817 -29.611 1.00 68.75 414 ASN A O 1
ATOM 3509 N N . THR A 1 415 ? 1.139 4.100 -30.993 1.00 70.06 415 THR A N 1
ATOM 3510 C CA . THR A 1 415 ? -0.099 4.201 -31.790 1.00 70.06 415 THR A CA 1
ATOM 3511 C C . THR A 1 415 ? -1.091 3.059 -31.565 1.00 70.06 415 THR A C 1
ATOM 3513 O O . THR A 1 415 ? -2.162 3.082 -32.160 1.00 70.06 415 THR A O 1
ATOM 3516 N N . LYS A 1 416 ? -0.743 2.020 -30.792 1.00 54.81 416 LYS A N 1
ATOM 3517 C CA . LYS A 1 416 ? -1.708 0.983 -30.395 1.00 54.81 416 LYS A CA 1
ATOM 3518 C C . LYS A 1 416 ? -2.569 1.505 -29.248 1.00 54.81 416 LYS A C 1
ATOM 3520 O O . LYS A 1 416 ? -2.185 1.351 -28.087 1.00 54.81 416 LYS A O 1
ATOM 3525 N N . GLU A 1 417 ? -3.693 2.107 -29.620 1.00 46.59 417 GLU A N 1
ATOM 3526 C CA . GLU A 1 417 ? -4.909 2.121 -28.799 1.00 46.59 417 GLU A CA 1
ATOM 3527 C C . GLU A 1 417 ? -5.409 0.691 -28.564 1.00 46.59 417 GLU A C 1
ATOM 3529 O O . GLU A 1 417 ? -5.359 -0.129 -29.519 1.00 46.59 417 GLU A O 1
#

Foldseek 3Di:
DPDAPDDQVVVVCVVPVVQWDADLQFIEGEQAEPAVGAAEPAPVVVVNRQVVNVVVVVVVVVVPDDDDDDDRDAGEYEYENYAHQHYEYELHEAQHAYEYEYDVVDVVRQPREHAYYEAELYEYNYEAEYYDDPDPDPAAHEYAEYYHYNYEYCDEYYAERYEYAEYDAENYEYQEEYENYLYEYNFYDDPNDGAEADNYLYEANYEYYLHNYEYNHEHEDALYEYNYEYENALYEDQQAYYCPRYHYNDAYHCHNYYNCPPPNNLVRYALVNLVSQLVSCVVVVNLQVNLVSVLSSLVRVLVVLPCVVVVVVVDDDPVSVVSNVVSVCCCQQCNVLQRLVSLVVVLLVLLVVLCVVQVHPCDDPNDGDVCSSVQLSDLPHDCVNNVVDPPSNVVSNVSSVVSVVSSVSSCCSVPVD

pLDDT: mean 82.36, std 15.84, range [25.42, 98.56]

Secondary structure (DSSP, 8-state):
--------HHHHHHH-GGGEEEETTEEEEES-B-TTS-EE--HHHHHHHHHHHHHHHHHHHTTS--------PPPEEEEES-B-SEEEEES-EE-SEEEEE--TTSTTTTT-EEEEEEEES-EESS-EEES-SSS---SPEEEEEEEEES-EESS-EEE-SEEEEEEEEEEEEESS-EE-TT-EEEEEEETTEEE-EEEEEEEE-S-EE-TT-EESS-EEEEEEEE-S-EE-TT-EESS-EEEEEEEE-S-EE-TT-BSTTSHHHHHHS-HHHHHHHHHHHHHTT-HHHHHHHHHHHHHHHHHHS-HHHHHHTT---HHHHHHHHHHHHHHHHHTTTT-HHHHHHHHHHHHHHHHHHTT--SEETTEE-HHHHHHTT-TT--GGGGTT-HHHHHHHHHHHHHHHHHHHHHHHHHH--

Organism: NCBI:txid1054034

Sequence (417 aa):
MENLKIFDIQNFTSSYSEHIRFKKDGIEISCVDFNNTNFSLDNHFINQCRKAVNQERRNFSLLELSSHNETYEKIEIVFKNCKFTNITVNEQIIQDDIFIEFDINDEEVKNLQMNFIRISTSKFHGKFYINKQYDGYKEEFSILKLLIENSIFYDNFKLHKCKVEEIHIKDCDFERNADFFKSKFLSGEKDNRPVGIYFHALNFRGLVLFGDVHFYKKFHLQYVTIEGYSHFRNAIFEEGLDLDYANIQHEMNFFGCKGLEKLNSRKNTSQETYRIIKHNFKKLNNTIEANQYHSLELSTHRKNIKILNAFLDCRIPLQNMLDWLVSFFHLITSNYSKNWFLTLIWIVIVSIGTNLCLEHDLYLNKQINWECIFKYLNILTSKDDFDNSYIAMTFNKVLLGYLYYQFLTAIRRNTKE

Radius of gyration: 31.81 Å; Cα contacts (8 Å, |Δi|>4): 888; chains: 1; bounding box: 84×40×93 Å